Protein AF-0000000084503028 (afdb_homodimer)

InterPro domains:
  IPR003154 S1/P1 nuclease [PF02265] (21-337)
  IPR003154 S1/P1 nuclease [PTHR33146] (11-342)
  IPR003154 S1/P1 nuclease [cd11010] (21-337)
  IPR008947 Phospholipase C/P1 nuclease domain superfamily [G3DSA:1.10.575.10] (21-339)
  IPR008947 Phospholipase C/P1 nuclease domain superfamily [SSF48537] (21-180)
  IPR008947 Phospholipase C/P1 nuclease domain superfamily [SSF48537] (217-335)

Structure (mmCIF, N/CA/C/O backbone):
data_AF-0000000084503028-model_v1
#
loop_
_entity.id
_entity.type
_entity.pdbx_description
1 polymer 'Endonuclease 3'
#
loop_
_atom_site.group_PDB
_atom_site.id
_atom_site.type_symbol
_atom_site.label_atom_id
_atom_site.label_alt_id
_atom_site.label_comp_id
_atom_site.label_asym_id
_atom_site.label_entity_id
_atom_site.label_seq_id
_atom_site.pdbx_PDB_ins_code
_atom_site.Cartn_x
_atom_site.Cartn_y
_atom_site.Cartn_z
_atom_site.occupancy
_atom_site.B_iso_or_equiv
_atom_site.auth_seq_id
_atom_site.auth_comp_id
_atom_site.auth_asym_id
_atom_site.auth_atom_id
_atom_site.pdbx_PDB_model_num
ATOM 1 N N . MET A 1 1 ? -48.469 -12.586 36.719 1 30.02 1 MET A N 1
ATOM 2 C CA . MET A 1 1 ? -47.594 -11.43 36.531 1 30.02 1 MET A CA 1
ATOM 3 C C . MET A 1 1 ? -46.312 -11.828 35.781 1 30.02 1 MET A C 1
ATOM 5 O O . MET A 1 1 ? -45.406 -12.391 36.375 1 30.02 1 MET A O 1
ATOM 9 N N . ARG A 1 2 ? -46.438 -12.266 34.5 1 31.38 2 ARG A N 1
ATOM 10 C CA . ARG A 1 2 ? -45.469 -12.812 33.594 1 31.38 2 ARG A CA 1
ATOM 11 C C . ARG A 1 2 ? -44.438 -11.766 33.219 1 31.38 2 ARG A C 1
ATOM 13 O O . ARG A 1 2 ? -44.781 -10.703 32.688 1 31.38 2 ARG A O 1
ATOM 20 N N . LEU A 1 3 ? -43.312 -11.672 33.906 1 34.44 3 LEU A N 1
ATOM 21 C CA . LEU A 1 3 ? -42.188 -10.781 33.656 1 34.44 3 LEU A CA 1
ATOM 22 C C . LEU A 1 3 ? -41.688 -10.953 32.219 1 34.44 3 LEU A C 1
ATOM 24 O O . LEU A 1 3 ? -41.375 -12.062 31.797 1 34.44 3 LEU A O 1
ATOM 28 N N . SER A 1 4 ? -42.062 -10.102 31.266 1 36.19 4 SER A N 1
ATOM 29 C CA . SER A 1 4 ? -41.594 -9.969 29.891 1 36.19 4 SER A CA 1
ATOM 30 C C . SER A 1 4 ? -40.094 -9.742 29.844 1 36.19 4 SER A C 1
ATOM 32 O O . SER A 1 4 ? -39.594 -8.773 30.406 1 36.19 4 SER A O 1
ATOM 34 N N . ARG A 1 5 ? -39.281 -10.812 29.734 1 37.06 5 ARG A N 1
ATOM 35 C CA . ARG A 1 5 ? -37.844 -10.75 29.469 1 37.06 5 ARG A CA 1
ATOM 36 C C . ARG A 1 5 ? -37.562 -9.914 28.219 1 37.06 5 ARG A C 1
ATOM 38 O O . ARG A 1 5 ? -37.969 -10.266 27.125 1 37.06 5 ARG A O 1
ATOM 45 N N . ALA A 1 6 ? -37.5 -8.586 28.344 1 35.19 6 ALA A N 1
ATOM 46 C CA . ALA A 1 6 ? -37 -7.703 27.281 1 35.19 6 ALA A CA 1
ATOM 47 C C . ALA A 1 6 ? -35.594 -8.148 26.812 1 35.19 6 ALA A C 1
ATOM 49 O O . ALA A 1 6 ? -34.656 -8.195 27.609 1 35.19 6 ALA A O 1
ATOM 50 N N . PHE A 1 7 ? -35.5 -8.938 25.766 1 34.12 7 PHE A N 1
ATOM 51 C CA . PHE A 1 7 ? -34.281 -9.266 25.062 1 34.12 7 PHE A CA 1
ATOM 52 C C . PHE A 1 7 ? -33.594 -8 24.547 1 34.12 7 PHE A C 1
ATOM 54 O O . PHE A 1 7 ? -34.125 -7.301 23.688 1 34.12 7 PHE A O 1
ATOM 61 N N . ALA A 1 8 ? -32.75 -7.301 25.297 1 31.94 8 ALA A N 1
ATOM 62 C CA . ALA A 1 8 ? -31.828 -6.258 24.844 1 31.94 8 ALA A CA 1
ATOM 63 C C . ALA A 1 8 ? -30.984 -6.742 23.656 1 31.94 8 ALA A C 1
ATOM 65 O O . ALA A 1 8 ? -30.172 -7.656 23.797 1 31.94 8 ALA A O 1
ATOM 66 N N . VAL A 1 9 ? -31.469 -6.617 22.469 1 33.03 9 VAL A N 1
ATOM 67 C CA . VAL A 1 9 ? -30.672 -6.801 21.266 1 33.03 9 VAL A CA 1
ATOM 68 C C . VAL A 1 9 ? -29.469 -5.859 21.297 1 33.03 9 VAL A C 1
ATOM 70 O O . VAL A 1 9 ? -29.625 -4.637 21.266 1 33.03 9 VAL A O 1
ATOM 73 N N . GLU A 1 10 ? -28.391 -6.191 22.016 1 30.67 10 GLU A N 1
ATOM 74 C CA . GLU A 1 10 ? -27.141 -5.484 21.797 1 30.67 10 GLU A CA 1
ATOM 75 C C . GLU A 1 10 ? -26.797 -5.367 20.312 1 30.67 10 GLU A C 1
ATOM 77 O O . GLU A 1 10 ? -26.562 -6.375 19.656 1 30.67 10 GLU A O 1
ATOM 82 N N . LEU A 1 11 ? -27.344 -4.402 19.672 1 31.77 11 LEU A N 1
ATOM 83 C CA . LEU A 1 11 ? -26.891 -4.043 18.328 1 31.77 11 LEU A CA 1
ATOM 84 C C . LEU A 1 11 ? -25.375 -3.902 18.281 1 31.77 11 LEU A C 1
ATOM 86 O O . LEU A 1 11 ? -24.812 -2.971 18.875 1 31.77 11 LEU A O 1
ATOM 90 N N . ALA A 1 12 ? -24.625 -4.992 18.188 1 33.53 12 ALA A N 1
ATOM 91 C CA . ALA A 1 12 ? -23.219 -4.914 17.812 1 33.53 12 ALA A CA 1
ATOM 92 C C . ALA A 1 12 ? -23.031 -4 16.609 1 33.53 12 ALA A C 1
ATOM 94 O O . ALA A 1 12 ? -23.438 -4.336 15.492 1 33.53 12 ALA A O 1
ATOM 95 N N . VAL A 1 13 ? -22.969 -2.744 16.859 1 33.41 13 VAL A N 1
ATOM 96 C CA . VAL A 1 13 ? -22.531 -1.802 15.844 1 33.41 13 VAL A CA 1
ATOM 97 C C . VAL A 1 13 ? -21.219 -2.295 15.219 1 33.41 13 VAL A C 1
ATOM 99 O O . VAL A 1 13 ? -20.188 -2.326 15.883 1 33.41 13 VAL A O 1
ATOM 102 N N . PHE A 1 14 ? -21.25 -3.184 14.266 1 34.38 14 PHE A N 1
ATOM 103 C CA . PHE A 1 14 ? -20.125 -3.555 13.406 1 34.38 14 PHE A CA 1
ATOM 104 C C . PHE A 1 14 ? -19.438 -2.314 12.844 1 34.38 14 PHE A C 1
ATOM 106 O O . PHE A 1 14 ? -20.016 -1.59 12.031 1 34.38 14 PHE A O 1
ATOM 113 N N . ALA A 1 15 ? -18.594 -1.741 13.602 1 34.84 15 ALA A N 1
ATOM 114 C CA . ALA A 1 15 ? -17.719 -0.684 13.109 1 34.84 15 ALA A CA 1
ATOM 115 C C . ALA A 1 15 ? -17.016 -1.105 11.82 1 34.84 15 ALA A C 1
ATOM 117 O O . ALA A 1 15 ? -16.281 -2.092 11.797 1 34.84 15 ALA A O 1
ATOM 118 N N . THR A 1 16 ? -17.625 -0.749 10.773 1 38.94 16 THR A N 1
ATOM 119 C CA . THR A 1 16 ? -16.906 -0.898 9.516 1 38.94 16 THR A CA 1
ATOM 120 C C . THR A 1 16 ? -15.562 -0.184 9.578 1 38.94 16 THR A C 1
ATOM 122 O O . THR A 1 16 ? -15.484 0.983 9.961 1 38.94 16 THR A O 1
ATOM 125 N N . PRO A 1 17 ? -14.57 -0.913 9.648 1 40.34 17 PRO A N 1
ATOM 126 C CA . PRO A 1 17 ? -13.273 -0.23 9.695 1 40.34 17 PRO A CA 1
ATOM 127 C C . PRO A 1 17 ? -13.148 0.869 8.641 1 40.34 17 PRO A C 1
ATOM 129 O O . PRO A 1 17 ? -13.5 0.659 7.48 1 40.34 17 PRO A O 1
ATOM 132 N N . VAL A 1 18 ? -13.312 2.068 9.148 1 39.84 18 VAL A N 1
ATOM 133 C CA . VAL A 1 18 ? -13.031 3.25 8.344 1 39.84 18 VAL A CA 1
ATOM 134 C C . VAL A 1 18 ? -11.578 3.219 7.867 1 39.84 18 VAL A C 1
ATOM 136 O O . VAL A 1 18 ? -10.656 3.201 8.68 1 39.84 18 VAL A O 1
ATOM 139 N N . PHE A 1 19 ? -11.375 2.822 6.742 1 41.34 19 PHE A N 1
ATOM 140 C CA . PHE A 1 19 ? -10.055 3.004 6.164 1 41.34 19 PHE A CA 1
ATOM 141 C C . PHE A 1 19 ? -9.742 4.484 5.969 1 41.34 19 PHE A C 1
ATOM 143 O O . PHE A 1 19 ? -10.586 5.242 5.48 1 41.34 19 PHE A O 1
ATOM 150 N N . CYS A 1 20 ? -9.039 5.242 6.863 1 44.06 20 CYS A N 1
ATOM 151 C CA . CYS A 1 20 ? -8.438 6.562 6.73 1 44.06 20 CYS A CA 1
ATOM 152 C C . CYS A 1 20 ? -7.879 6.766 5.324 1 44.06 20 CYS A C 1
ATOM 154 O O . CYS A 1 20 ? -8.156 5.977 4.422 1 44.06 20 CYS A O 1
ATOM 156 N N . TRP A 1 21 ? -7.023 7.859 5.266 1 49.47 21 TRP A N 1
ATOM 157 C CA . TRP A 1 21 ? -6.324 7.879 3.982 1 49.47 21 TRP A CA 1
ATOM 158 C C . TRP A 1 21 ? -5.984 6.465 3.523 1 49.47 21 TRP A C 1
ATOM 160 O O . TRP A 1 21 ? -5.586 5.625 4.328 1 49.47 21 TRP A O 1
ATOM 170 N N . GLY A 1 22 ? -6.453 6.312 2.361 1 76.44 22 GLY A N 1
ATOM 171 C CA . GLY A 1 22 ? -5.84 5.09 1.87 1 76.44 22 GLY A CA 1
ATOM 172 C C . GLY A 1 22 ? -4.34 5.039 2.102 1 76.44 22 GLY A C 1
ATOM 173 O O . GLY A 1 22 ? -3.746 6.012 2.574 1 76.44 22 GLY A O 1
ATOM 174 N N . GLN A 1 23 ? -3.73 4.137 2.021 1 86.5 23 GLN A N 1
ATOM 175 C CA . GLN A 1 23 ? -2.311 3.893 2.252 1 86.5 23 GLN A CA 1
ATOM 176 C C . GLN A 1 23 ? -1.456 5.008 1.655 1 86.5 23 GLN A C 1
ATOM 178 O O . GLN A 1 23 ? -0.584 5.559 2.33 1 86.5 23 GLN A O 1
ATOM 183 N N . TYR A 1 24 ? -1.782 5.562 0.514 1 94 24 TYR A N 1
ATOM 184 C CA . TYR A 1 24 ? -0.924 6.512 -0.185 1 94 24 TYR A CA 1
ATOM 185 C C . TYR A 1 24 ? -1.042 7.902 0.425 1 94 24 TYR A C 1
ATOM 187 O O . TYR A 1 24 ? -0.054 8.641 0.506 1 94 24 TYR A O 1
ATOM 195 N N . GLY A 1 25 ? -2.25 8.227 0.815 1 96.56 25 GLY A N 1
ATOM 196 C CA . GLY A 1 25 ? -2.375 9.5 1.5 1 96.56 25 GLY A CA 1
ATOM 197 C C . GLY A 1 25 ? -1.494 9.609 2.73 1 96.56 25 GLY A C 1
ATOM 198 O O . GLY A 1 25 ? -0.837 10.633 2.943 1 96.56 25 GLY A O 1
ATOM 199 N N . HIS A 1 26 ? -1.471 8.539 3.48 1 97.5 26 HIS A N 1
ATOM 200 C CA . HIS A 1 26 ? -0.635 8.508 4.676 1 97.5 26 HIS A CA 1
ATOM 201 C C . HIS A 1 26 ? 0.845 8.57 4.316 1 97.5 26 HIS A C 1
ATOM 203 O O . HIS A 1 26 ? 1.608 9.32 4.93 1 97.5 26 HIS A O 1
ATOM 209 N N . GLU A 1 27 ? 1.238 7.871 3.344 1 96.81 27 GLU A N 1
ATOM 210 C CA . GLU A 1 27 ? 2.646 7.809 2.963 1 96.81 27 GLU A CA 1
ATOM 211 C C . GLU A 1 27 ? 3.113 9.133 2.365 1 96.81 27 GLU A C 1
ATOM 213 O O . GLU A 1 27 ? 4.238 9.578 2.619 1 96.81 27 GLU A O 1
ATOM 218 N N . ILE A 1 28 ? 2.26 9.734 1.583 1 98.44 28 ILE A N 1
ATOM 219 C CA . ILE A 1 28 ? 2.58 11.031 0.992 1 98.44 28 ILE A CA 1
ATOM 220 C C . ILE A 1 28 ? 2.744 12.078 2.094 1 98.44 28 ILE A C 1
ATOM 222 O O . ILE A 1 28 ? 3.719 12.828 2.102 1 98.44 28 ILE A O 1
ATOM 226 N N . THR A 1 29 ? 1.819 12.094 3.025 1 98.69 29 THR A N 1
ATOM 227 C CA . THR A 1 29 ? 1.892 13.023 4.148 1 98.69 29 THR A CA 1
ATOM 228 C C . THR A 1 29 ? 3.188 12.82 4.93 1 98.69 29 THR A C 1
ATOM 230 O O . THR A 1 29 ? 3.875 13.789 5.262 1 98.69 29 THR A O 1
ATOM 233 N N . ALA A 1 30 ? 3.539 11.602 5.16 1 98.75 30 ALA A N 1
ATOM 234 C CA . ALA A 1 30 ? 4.766 11.281 5.887 1 98.75 30 ALA A CA 1
ATOM 235 C C . ALA A 1 30 ? 5.996 11.719 5.094 1 98.75 30 ALA A C 1
ATOM 237 O O . ALA A 1 30 ? 6.969 12.211 5.672 1 98.75 30 ALA A O 1
ATOM 238 N N . THR A 1 31 ? 5.98 11.531 3.803 1 98.62 31 THR A N 1
ATOM 239 C CA . THR A 1 31 ? 7.086 11.914 2.932 1 98.62 31 THR A CA 1
ATOM 240 C C . THR A 1 31 ? 7.277 13.43 2.932 1 98.62 31 THR A C 1
ATOM 242 O O . THR A 1 31 ? 8.406 13.914 2.994 1 98.62 31 THR A O 1
ATOM 245 N N . ILE A 1 32 ? 6.188 14.125 2.855 1 98.88 32 ILE A N 1
ATOM 246 C CA . ILE A 1 32 ? 6.242 15.578 2.912 1 98.88 32 ILE A CA 1
ATOM 247 C C . ILE A 1 32 ? 6.867 16.016 4.234 1 98.88 32 ILE A C 1
ATOM 249 O O . ILE A 1 32 ? 7.723 16.906 4.258 1 98.88 32 ILE A O 1
ATOM 253 N N . ALA A 1 33 ? 6.465 15.398 5.289 1 98.88 33 ALA A N 1
ATOM 254 C CA . ALA A 1 33 ? 7.051 15.711 6.586 1 98.88 33 ALA A CA 1
ATOM 255 C C . ALA A 1 33 ? 8.555 15.453 6.59 1 98.88 33 ALA A C 1
ATOM 257 O O . ALA A 1 33 ? 9.336 16.297 7.039 1 98.88 33 ALA A O 1
ATOM 258 N N . GLU A 1 34 ? 8.914 14.312 6.102 1 98.56 34 GLU A N 1
ATOM 259 C CA . GLU A 1 34 ? 10.32 13.906 6.113 1 98.56 34 GLU A CA 1
ATOM 260 C C . GLU A 1 34 ? 11.195 14.906 5.367 1 98.56 34 GLU A C 1
ATOM 262 O O . GLU A 1 34 ? 12.312 15.195 5.793 1 98.56 34 GLU A O 1
ATOM 267 N N . ALA A 1 35 ? 10.703 15.438 4.309 1 98.44 35 ALA A N 1
ATOM 268 C CA . ALA A 1 35 ? 11.445 16.406 3.494 1 98.44 35 ALA A CA 1
ATOM 269 C C . ALA A 1 35 ? 11.648 17.719 4.25 1 98.44 35 ALA A C 1
ATOM 271 O O . ALA A 1 35 ? 12.422 18.578 3.818 1 98.44 35 ALA A O 1
ATOM 272 N N . HIS A 1 36 ? 11 17.891 5.367 1 98.62 36 HIS A N 1
ATOM 273 C CA . HIS A 1 36 ? 11.031 19.172 6.062 1 98.62 36 HIS A CA 1
ATOM 274 C C . HIS A 1 36 ? 11.5 19 7.504 1 98.62 36 HIS A C 1
ATOM 276 O O . HIS A 1 36 ? 11.258 19.875 8.352 1 98.62 36 HIS A O 1
ATOM 282 N N . LEU A 1 37 ? 12.109 17.906 7.789 1 98.5 37 LEU A N 1
ATOM 283 C CA . LEU A 1 37 ? 12.656 17.641 9.117 1 98.5 37 LEU A CA 1
ATOM 284 C C . LEU A 1 37 ? 14.023 18.312 9.281 1 98.5 37 LEU A C 1
ATOM 286 O O . LEU A 1 37 ? 14.781 18.422 8.32 1 98.5 37 LEU A O 1
ATOM 290 N N . LEU A 1 38 ? 14.32 18.688 10.469 1 97.81 38 LEU A N 1
ATOM 291 C CA . LEU A 1 38 ? 15.68 19.078 10.844 1 97.81 38 LEU A CA 1
ATOM 292 C C . LEU A 1 38 ? 16.625 17.891 10.812 1 97.81 38 LEU A C 1
ATOM 294 O O . LEU A 1 38 ? 16.203 16.75 11.031 1 97.81 38 LEU A O 1
ATOM 298 N N . PRO A 1 39 ? 17.906 18.141 10.547 1 96.69 39 PRO A N 1
ATOM 299 C CA . PRO A 1 39 ? 18.875 17.047 10.5 1 96.69 39 PRO A CA 1
ATOM 300 C C . PRO A 1 39 ? 18.875 16.219 11.781 1 96.69 39 PRO A C 1
ATOM 302 O O . PRO A 1 39 ? 18.906 14.977 11.719 1 96.69 39 PRO A O 1
ATOM 305 N N . SER A 1 40 ? 18.797 16.844 12.922 1 97.94 40 SER A N 1
ATOM 306 C CA . SER A 1 40 ? 18.797 16.125 14.188 1 97.94 40 SER A CA 1
ATOM 307 C C . SER A 1 40 ? 17.547 15.273 14.344 1 97.94 40 SER A C 1
ATOM 309 O O . SER A 1 40 ? 17.594 14.18 14.906 1 97.94 40 SER A O 1
ATOM 311 N N . THR A 1 41 ? 16.391 15.812 13.922 1 98.38 41 THR A N 1
ATOM 312 C CA . THR A 1 41 ? 15.148 15.062 13.961 1 98.38 41 THR A CA 1
ATOM 313 C C . THR A 1 41 ? 15.227 13.828 13.07 1 98.38 41 THR A C 1
ATOM 315 O O . THR A 1 41 ? 14.797 12.742 13.469 1 98.38 41 THR A O 1
ATOM 318 N N . ARG A 1 42 ? 15.789 13.984 11.883 1 97.5 42 ARG A N 1
ATOM 319 C CA . ARG A 1 42 ? 15.969 12.852 10.977 1 97.5 42 ARG A CA 1
ATOM 320 C C . ARG A 1 42 ? 16.812 11.766 11.625 1 97.5 42 ARG A C 1
ATOM 322 O O . ARG A 1 42 ? 16.5 10.578 11.516 1 97.5 42 ARG A O 1
ATOM 329 N N . GLN A 1 43 ? 17.859 12.172 12.266 1 97 43 GLN A N 1
ATOM 330 C CA . GLN A 1 43 ? 18.734 11.219 12.945 1 97 43 GLN A CA 1
ATOM 331 C C . GLN A 1 43 ? 17.984 10.492 14.062 1 97 43 GLN A C 1
ATOM 333 O O . GLN A 1 43 ? 18.125 9.273 14.211 1 97 43 GLN A O 1
ATOM 338 N N . ALA A 1 44 ? 17.234 11.266 14.82 1 97 44 ALA A N 1
ATOM 339 C CA . ALA A 1 44 ? 16.453 10.664 15.898 1 97 44 ALA A CA 1
ATOM 340 C C . ALA A 1 44 ? 15.469 9.633 15.359 1 97 44 ALA A C 1
ATOM 342 O O . ALA A 1 44 ? 15.328 8.547 15.93 1 97 44 ALA A O 1
ATOM 343 N N . ILE A 1 45 ? 14.805 9.961 14.25 1 97.25 45 ILE A N 1
ATOM 344 C CA . ILE A 1 45 ? 13.836 9.062 13.625 1 97.25 45 ILE A CA 1
ATOM 345 C C . ILE A 1 45 ? 14.547 7.801 13.141 1 97.25 45 ILE A C 1
ATOM 347 O O . ILE A 1 45 ? 14.031 6.691 13.305 1 97.25 45 ILE A O 1
ATOM 351 N N . CYS A 1 46 ? 15.672 8 12.594 1 95.38 46 CYS A N 1
ATOM 352 C CA . CYS A 1 46 ? 16.453 6.871 12.102 1 95.38 46 CYS A CA 1
ATOM 353 C C . CYS A 1 46 ? 16.797 5.918 13.234 1 95.38 46 CYS A C 1
ATOM 355 O O . CYS A 1 46 ? 16.844 4.703 13.039 1 95.38 46 CYS A O 1
ATOM 357 N N . GLN A 1 47 ? 17 6.418 14.375 1 94 47 GLN A N 1
ATOM 358 C CA . GLN A 1 47 ? 17.344 5.605 15.531 1 94 47 GLN A CA 1
ATOM 359 C C . GLN A 1 47 ? 16.109 4.926 16.125 1 94 47 GLN A C 1
ATOM 361 O O . GLN A 1 47 ? 16.203 3.824 16.672 1 94 47 GLN A O 1
ATOM 366 N N . LEU A 1 48 ? 15.008 5.566 15.977 1 93.88 48 LEU A N 1
ATOM 367 C CA . LEU A 1 48 ? 13.773 5.074 16.594 1 93.88 48 LEU A CA 1
ATOM 368 C C . LEU A 1 48 ? 13.156 3.963 15.742 1 93.88 48 LEU A C 1
ATOM 370 O O . LEU A 1 48 ? 12.633 2.988 16.281 1 93.88 48 LEU A O 1
ATOM 374 N N . LEU A 1 49 ? 13.219 4.074 14.445 1 91.06 49 LEU A N 1
ATOM 375 C CA . LEU A 1 49 ? 12.57 3.121 13.555 1 91.06 49 LEU A CA 1
ATOM 376 C C . LEU A 1 49 ? 13.453 1.897 13.328 1 91.06 49 LEU A C 1
ATOM 378 O O . LEU A 1 49 ? 14.672 2.016 13.242 1 91.06 49 LEU A O 1
ATOM 382 N N . PRO A 1 50 ? 12.82 0.789 13.234 1 85.56 50 PRO A N 1
ATOM 383 C CA . PRO A 1 50 ? 13.602 -0.376 12.82 1 85.56 50 PRO A CA 1
ATOM 384 C C . PRO A 1 50 ? 14.367 -0.138 11.516 1 85.56 50 PRO A C 1
ATOM 386 O O . PRO A 1 50 ? 13.883 0.578 10.641 1 85.56 50 PRO A O 1
ATOM 389 N N . GLY A 1 51 ? 15.539 -0.724 11.422 1 82.75 51 GLY A N 1
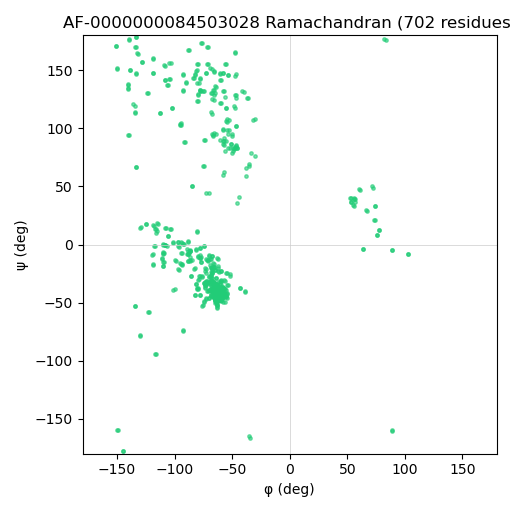ATOM 390 C CA . GLY A 1 51 ? 16.422 -0.531 10.289 1 82.75 51 GLY A CA 1
ATOM 391 C C . GLY A 1 51 ? 15.773 -0.844 8.953 1 82.75 51 GLY A C 1
ATOM 392 O O . GLY A 1 51 ? 16.156 -0.278 7.926 1 82.75 51 GLY A O 1
ATOM 393 N N . THR A 1 52 ? 14.789 -1.651 8.969 1 77.88 52 THR A N 1
ATOM 394 C CA . THR A 1 52 ? 14.117 -2.088 7.75 1 77.88 52 THR A CA 1
ATOM 395 C C . THR A 1 52 ? 13.43 -0.913 7.059 1 77.88 52 THR A C 1
ATOM 397 O O . THR A 1 52 ? 13.211 -0.942 5.848 1 77.88 52 THR A O 1
ATOM 400 N N . PHE A 1 53 ? 13.148 0.128 7.77 1 85.5 53 PHE A N 1
ATOM 401 C CA . PHE A 1 53 ? 12.445 1.271 7.199 1 85.5 53 PHE A CA 1
ATOM 402 C C . PHE A 1 53 ? 13.43 2.275 6.613 1 85.5 53 PHE A C 1
ATOM 404 O O . PHE A 1 53 ? 13.031 3.221 5.934 1 85.5 53 PHE A O 1
ATOM 411 N N . LYS A 1 54 ? 14.734 2.109 6.809 1 87.44 54 LYS A N 1
ATOM 412 C CA . LYS A 1 54 ? 15.789 2.951 6.246 1 87.44 54 LYS A CA 1
ATOM 413 C C . LYS A 1 54 ? 15.539 4.426 6.555 1 87.44 54 LYS A C 1
ATOM 415 O O . LYS A 1 54 ? 15.609 5.273 5.664 1 87.44 54 LYS A O 1
ATOM 420 N N . CYS A 1 55 ? 15.031 4.641 7.711 1 92.56 55 CYS A N 1
ATOM 421 C CA . CYS A 1 55 ? 14.859 5.973 8.281 1 92.56 55 CYS A CA 1
ATOM 422 C C . CYS A 1 55 ? 13.688 6.695 7.645 1 92.56 55 CYS A C 1
ATOM 424 O O . CYS A 1 55 ? 13.523 7.902 7.82 1 92.56 55 CYS A O 1
ATOM 426 N N . HIS A 1 56 ? 12.883 6.02 6.809 1 95.12 56 HIS A N 1
ATOM 427 C CA . HIS A 1 56 ? 11.781 6.672 6.117 1 95.12 56 HIS A CA 1
ATOM 428 C C . HIS A 1 56 ? 10.484 6.543 6.91 1 95.12 56 HIS A C 1
ATOM 430 O O . HIS A 1 56 ? 10.094 5.438 7.293 1 95.12 56 HIS A O 1
ATOM 436 N N . LEU A 1 57 ? 9.812 7.629 7.051 1 97.38 57 LEU A N 1
ATOM 437 C CA . LEU A 1 57 ? 8.547 7.664 7.777 1 97.38 57 LEU A CA 1
ATOM 438 C C . LEU A 1 57 ? 7.438 7.008 6.973 1 97.38 57 LEU A C 1
ATOM 440 O O . LEU A 1 57 ? 6.492 6.453 7.543 1 97.38 57 LEU A O 1
ATOM 444 N N . ALA A 1 58 ? 7.516 7.117 5.656 1 95.81 58 ALA A N 1
ATOM 445 C CA . ALA A 1 58 ? 6.445 6.617 4.793 1 95.81 58 ALA A CA 1
ATOM 446 C C . ALA A 1 58 ? 6.184 5.137 5.047 1 95.81 58 ALA A C 1
ATOM 448 O O . ALA A 1 58 ? 5.039 4.68 4.984 1 95.81 58 ALA A O 1
ATOM 449 N N . GLY A 1 59 ? 7.176 4.414 5.41 1 89.56 59 GLY A N 1
ATOM 450 C CA . GLY A 1 59 ? 7.062 2.977 5.598 1 89.56 59 GLY A CA 1
ATOM 451 C C . GLY A 1 59 ? 6.191 2.596 6.781 1 89.56 59 GLY A C 1
ATOM 452 O O . GLY A 1 59 ? 5.633 1.498 6.82 1 89.56 59 GLY A O 1
ATOM 453 N N . VAL A 1 60 ? 6.043 3.467 7.719 1 92.62 60 VAL A N 1
ATOM 454 C CA . VAL A 1 60 ? 5.301 3.125 8.93 1 92.62 60 VAL A CA 1
ATOM 455 C C . VAL A 1 60 ? 3.963 3.861 8.938 1 92.62 60 VAL A C 1
ATOM 457 O O . VAL A 1 60 ? 3.148 3.668 9.844 1 92.62 60 VAL A O 1
ATOM 460 N N . ALA A 1 61 ? 3.717 4.637 7.93 1 95.06 61 ALA A N 1
ATOM 461 C CA . ALA A 1 61 ? 2.596 5.574 7.945 1 95.06 61 ALA A CA 1
ATOM 462 C C . ALA A 1 61 ? 1.262 4.836 7.938 1 95.06 61 ALA A C 1
ATOM 464 O O . ALA A 1 61 ? 0.276 5.312 8.508 1 95.06 61 ALA A O 1
ATOM 465 N N . ALA A 1 62 ? 1.225 3.682 7.305 1 89.94 62 ALA A N 1
ATOM 466 C CA . ALA A 1 62 ? -0.039 2.959 7.188 1 89.94 62 ALA A CA 1
ATOM 467 C C . ALA A 1 62 ? -0.109 1.812 8.195 1 89.94 62 ALA A C 1
ATOM 469 O O . ALA A 1 62 ? -1.104 1.085 8.242 1 89.94 62 ALA A O 1
ATOM 470 N N . TRP A 1 63 ? 0.917 1.608 9.055 1 89.69 63 TRP A N 1
ATOM 471 C CA . TRP A 1 63 ? 1.038 0.492 9.984 1 89.69 63 TRP A CA 1
ATOM 472 C C . TRP A 1 63 ? -0.158 0.44 10.93 1 89.69 63 TRP A C 1
ATOM 474 O O . TRP A 1 63 ? -0.745 -0.625 11.141 1 89.69 63 TRP A O 1
ATOM 484 N N . PRO A 1 64 ? -0.665 1.587 11.469 1 93.44 64 PRO A N 1
ATOM 485 C CA . PRO A 1 64 ? -1.814 1.529 12.375 1 93.44 64 PRO A CA 1
ATOM 486 C C . PRO A 1 64 ? -3.072 0.992 11.703 1 93.44 64 PRO A C 1
ATOM 488 O O . PRO A 1 64 ? -3.867 0.293 12.336 1 93.44 64 PRO A O 1
ATOM 491 N N . ASP A 1 65 ? -3.281 1.3 10.445 1 90.62 65 ASP A N 1
ATOM 492 C CA . ASP A 1 65 ? -4.445 0.813 9.711 1 90.62 65 ASP A CA 1
ATOM 493 C C . ASP A 1 65 ? -4.379 -0.701 9.523 1 90.62 65 ASP A C 1
ATOM 495 O O . ASP A 1 65 ? -5.414 -1.372 9.484 1 90.62 65 ASP A O 1
ATOM 499 N N . VAL A 1 66 ? -3.193 -1.233 9.391 1 85.31 66 VAL A N 1
ATOM 500 C CA . VAL A 1 66 ? -3.016 -2.658 9.133 1 85.31 66 VAL A CA 1
ATOM 501 C C . VAL A 1 66 ? -3.209 -3.443 10.43 1 85.31 66 VAL A C 1
ATOM 503 O O . VAL A 1 66 ? -3.932 -4.441 10.453 1 85.31 66 VAL A O 1
ATOM 506 N N . ILE A 1 67 ? -2.654 -2.971 11.547 1 86.19 67 ILE A N 1
ATOM 507 C CA . ILE A 1 67 ? -2.662 -3.754 12.781 1 86.19 67 ILE A CA 1
ATOM 508 C C . ILE A 1 67 ? -4.051 -3.703 13.414 1 86.19 67 ILE A C 1
ATOM 510 O O . ILE A 1 67 ? -4.445 -4.629 14.125 1 86.19 67 ILE A O 1
ATOM 514 N N . LYS A 1 68 ? -4.758 -2.639 13.156 1 88.06 68 LYS A N 1
ATOM 515 C CA . LYS A 1 68 ? -6.059 -2.529 13.812 1 88.06 68 LYS A CA 1
ATOM 516 C C . LYS A 1 68 ? -7.047 -3.543 13.242 1 88.06 68 LYS A C 1
ATOM 518 O O . LYS A 1 68 ? -8.141 -3.723 13.781 1 88.06 68 LYS A O 1
ATOM 523 N N . GLN A 1 69 ? -6.645 -4.195 12.148 1 82.06 69 GLN A N 1
ATOM 524 C CA . GLN A 1 69 ? -7.484 -5.246 11.578 1 82.06 69 GLN A CA 1
ATOM 525 C C . GLN A 1 69 ? -7.465 -6.5 12.453 1 82.06 69 GLN A C 1
ATOM 527 O O . GLN A 1 69 ? -8.336 -7.363 12.32 1 82.06 69 GLN A O 1
ATOM 532 N N . ASP A 1 70 ? -6.496 -6.645 13.258 1 82.69 70 ASP A N 1
ATOM 533 C CA . ASP A 1 70 ? -6.414 -7.754 14.203 1 82.69 70 ASP A CA 1
ATOM 534 C C . ASP A 1 70 ? -7.32 -7.512 15.406 1 82.69 70 ASP A C 1
ATOM 536 O O . ASP A 1 70 ? -7.301 -6.434 16 1 82.69 70 ASP A O 1
ATOM 540 N N . PRO A 1 71 ? -8.07 -8.5 15.758 1 83.62 71 PRO A N 1
ATOM 541 C CA . PRO A 1 71 ? -9.031 -8.344 16.844 1 83.62 71 PRO A CA 1
ATOM 542 C C . PRO A 1 71 ? -8.383 -7.824 18.141 1 83.62 71 PRO A C 1
ATOM 544 O O . PRO A 1 71 ? -8.984 -7.016 18.844 1 83.62 71 PRO A O 1
ATOM 547 N N . GLU A 1 72 ? -7.215 -8.211 18.391 1 86.88 72 GLU A N 1
ATOM 548 C CA . GLU A 1 72 ? -6.539 -7.781 19.625 1 86.88 72 GLU A CA 1
ATOM 549 C C . GLU A 1 72 ? -6.211 -6.293 19.578 1 86.88 72 GLU A C 1
ATOM 551 O O . GLU A 1 72 ? -5.93 -5.684 20.609 1 86.88 72 GLU A O 1
ATOM 556 N N . ASN A 1 73 ? -6.312 -5.617 18.422 1 90.38 73 ASN A N 1
ATOM 557 C CA . ASN A 1 73 ? -5.934 -4.219 18.25 1 90.38 73 ASN A CA 1
ATOM 558 C C . ASN A 1 73 ? -7.141 -3.346 17.922 1 90.38 73 ASN A C 1
ATOM 560 O O . ASN A 1 73 ? -6.988 -2.191 17.516 1 90.38 73 ASN A O 1
ATOM 564 N N . HIS A 1 74 ? -8.344 -3.838 18.203 1 89.5 74 HIS A N 1
ATOM 565 C CA . HIS A 1 74 ? -9.562 -3.094 17.906 1 89.5 74 HIS A CA 1
ATOM 566 C C . HIS A 1 74 ? -9.672 -1.853 18.797 1 89.5 74 HIS A C 1
ATOM 568 O O . HIS A 1 74 ? -10.391 -0.909 18.453 1 89.5 74 HIS A O 1
ATOM 574 N N . LYS A 1 75 ? -8.953 -1.878 19.844 1 91.62 75 LYS A N 1
ATOM 575 C CA . LYS A 1 75 ? -8.945 -0.735 20.75 1 91.62 75 LYS A CA 1
ATOM 576 C C . LYS A 1 75 ? -8.422 0.519 20.047 1 91.62 75 LYS A C 1
ATOM 578 O O . LYS A 1 75 ? -8.664 1.637 20.516 1 91.62 75 LYS A O 1
ATOM 583 N N . TYR A 1 76 ? -7.723 0.395 18.984 1 93.88 76 TYR A N 1
ATOM 584 C CA . TYR A 1 76 ? -7.129 1.534 18.297 1 93.88 76 TYR A CA 1
ATOM 585 C C . TYR A 1 76 ? -8.109 2.135 17.281 1 93.88 76 TYR A C 1
ATOM 587 O O . TYR A 1 76 ? -7.855 3.207 16.734 1 93.88 76 TYR A O 1
ATOM 595 N N . ASN A 1 77 ? -9.234 1.515 17.047 1 92.31 77 ASN A N 1
ATOM 596 C CA . ASN A 1 77 ? -10.156 1.949 16 1 92.31 77 ASN A CA 1
ATOM 597 C C . ASN A 1 77 ? -10.672 3.361 16.266 1 92.31 77 ASN A C 1
ATOM 599 O O . ASN A 1 77 ? -10.617 4.219 15.375 1 92.31 77 ASN A O 1
ATOM 603 N N . ASN A 1 78 ? -11.023 3.625 17.484 1 93.62 78 ASN A N 1
ATOM 604 C CA . ASN A 1 78 ? -11.633 4.906 17.828 1 93.62 78 ASN A CA 1
ATOM 605 C C . ASN A 1 78 ? -10.617 6.043 17.781 1 93.62 78 ASN A C 1
ATOM 607 O O . ASN A 1 78 ? -10.992 7.215 17.766 1 93.62 78 ASN A O 1
ATOM 611 N N . LEU A 1 79 ? -9.422 5.68 17.719 1 96.75 79 LEU A N 1
ATOM 612 C CA . LEU A 1 79 ? -8.375 6.695 17.781 1 96.75 79 LEU A CA 1
ATOM 613 C C . LEU A 1 79 ? -8.164 7.344 16.422 1 96.75 79 LEU A C 1
ATOM 615 O O . LEU A 1 79 ? -7.43 8.328 16.297 1 96.75 79 LEU A O 1
ATOM 619 N N . HIS A 1 80 ? -8.875 6.852 15.422 1 96.62 80 HIS A N 1
ATOM 620 C 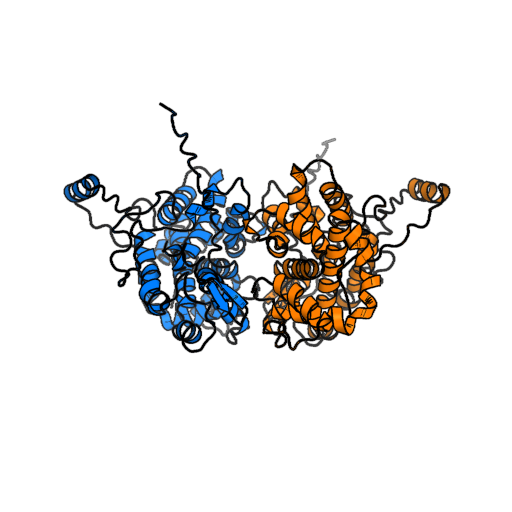CA . HIS A 1 80 ? -8.633 7.312 14.062 1 96.62 80 HIS A CA 1
ATOM 621 C C . HIS A 1 80 ? -9.578 8.453 13.688 1 96.62 80 HIS A C 1
ATOM 623 O O . HIS A 1 80 ? -9.453 9.039 12.609 1 96.62 80 HIS A O 1
ATOM 629 N N . TYR A 1 81 ? -10.539 8.766 14.523 1 96 81 TYR A N 1
ATOM 630 C CA . TYR A 1 81 ? -11.555 9.766 14.195 1 96 81 TYR A CA 1
ATOM 631 C C . TYR A 1 81 ? -12.078 10.445 15.453 1 96 81 TYR A C 1
ATOM 633 O O . TYR A 1 81 ? -11.727 10.055 16.578 1 96 81 TYR A O 1
ATOM 641 N N . VAL A 1 82 ? -12.852 11.492 15.234 1 94.81 82 VAL A N 1
ATOM 642 C CA . VAL A 1 82 ? -13.586 12.141 16.312 1 94.81 82 VAL A CA 1
ATOM 643 C C . VAL A 1 82 ? -14.977 12.547 15.82 1 94.81 82 VAL A C 1
ATOM 645 O O . VAL A 1 82 ? -15.133 12.977 14.672 1 94.81 82 VAL A O 1
ATOM 648 N N . ASN A 1 83 ? -15.922 12.312 16.656 1 91.75 83 ASN A N 1
ATOM 649 C CA . ASN A 1 83 ? -17.312 12.641 16.344 1 91.75 83 ASN A CA 1
ATOM 650 C C . ASN A 1 83 ? -17.906 13.57 17.391 1 91.75 83 ASN A C 1
ATOM 652 O O . ASN A 1 83 ? -17.766 13.336 18.594 1 91.75 83 ASN A O 1
ATOM 656 N N . GLU A 1 84 ? -18.5 14.617 16.844 1 88.56 84 GLU A N 1
ATOM 657 C CA . GLU A 1 84 ? -19.281 15.461 17.734 1 88.56 84 GLU A CA 1
ATOM 658 C C . GLU A 1 84 ? -20.562 14.766 18.172 1 88.56 84 GLU A C 1
ATOM 660 O O . GLU A 1 84 ? -21.062 13.875 17.484 1 88.56 84 GLU A O 1
ATOM 665 N N . ARG A 1 85 ? -21.062 15.156 19.266 1 86.44 85 ARG A N 1
ATOM 666 C CA . ARG A 1 85 ? -22.297 14.602 19.781 1 86.44 85 ARG A CA 1
ATOM 667 C C . ARG A 1 85 ? -23.484 15 18.906 1 86.44 85 ARG A C 1
ATOM 669 O O . ARG A 1 85 ? -24.406 14.211 18.688 1 86.44 85 ARG A O 1
ATOM 676 N N . LYS A 1 86 ? -23.406 16.234 18.453 1 76.56 86 LYS A N 1
ATOM 677 C CA . LYS A 1 86 ? -24.484 16.672 17.547 1 76.56 86 LYS A CA 1
ATOM 678 C C . LYS A 1 86 ? -24.469 15.883 16.25 1 76.56 86 LYS A C 1
ATOM 680 O O . LYS A 1 86 ? -23.406 15.602 15.695 1 76.56 86 LYS A O 1
ATOM 685 N N . THR A 1 87 ? -25.656 15.344 15.836 1 70.31 87 THR A N 1
ATOM 686 C CA . THR A 1 87 ? -25.703 14.453 14.68 1 70.31 87 THR A CA 1
ATOM 687 C C . THR A 1 87 ? -26.375 15.141 13.492 1 70.31 87 THR A C 1
ATOM 689 O O . THR A 1 87 ? -26.422 14.578 12.398 1 70.31 87 THR A O 1
ATOM 692 N N . ASP A 1 88 ? -26.781 16.328 13.703 1 69 88 ASP A N 1
ATOM 693 C CA . ASP A 1 88 ? -27.5 16.938 12.586 1 69 88 ASP A CA 1
ATOM 694 C C . ASP A 1 88 ? -26.516 17.469 11.539 1 69 88 ASP A C 1
ATOM 696 O O . ASP A 1 88 ? -25.375 17.781 11.859 1 69 88 ASP A O 1
ATOM 700 N N . ILE A 1 89 ? -26.891 17.234 10.367 1 62.56 89 ILE A N 1
ATOM 701 C CA . ILE A 1 89 ? -26.109 17.812 9.297 1 62.56 89 ILE A CA 1
ATOM 702 C C . ILE A 1 89 ? -26.016 19.328 9.492 1 62.56 89 ILE A C 1
ATOM 704 O O . ILE A 1 89 ? -27.016 20.031 9.406 1 62.56 89 ILE A O 1
ATOM 708 N N . PRO A 1 90 ? -24.859 19.672 9.898 1 61.09 90 PRO A N 1
ATOM 709 C CA . PRO A 1 90 ? -24.781 21.125 10.086 1 61.09 90 PRO A CA 1
ATOM 710 C C . PRO A 1 90 ? -24.859 21.891 8.773 1 61.09 90 PRO A C 1
ATOM 712 O O . PRO A 1 90 ? -24.266 21.484 7.777 1 61.09 90 PRO A O 1
ATOM 715 N N . ARG A 1 91 ? -25.938 22.641 8.641 1 57.56 91 ARG A N 1
ATOM 716 C CA . ARG A 1 91 ? -25.938 23.578 7.531 1 57.56 91 ARG A CA 1
ATOM 717 C C . ARG A 1 91 ? -24.688 24.438 7.535 1 57.56 91 ARG A C 1
ATOM 719 O O . ARG A 1 91 ? -24.203 24.859 6.48 1 57.56 91 ARG A O 1
ATOM 726 N N . LYS A 1 92 ? -24.219 24.578 8.695 1 65.25 92 LYS A N 1
ATOM 727 C CA . LYS A 1 92 ? -22.969 25.328 8.875 1 65.25 92 LYS A CA 1
ATOM 728 C C . LYS A 1 92 ? -22.016 24.594 9.805 1 65.25 92 LYS A C 1
ATOM 730 O O . LYS A 1 92 ? -22.438 23.984 10.789 1 65.25 92 LYS A O 1
ATOM 735 N N . CYS A 1 93 ? -20.812 24.219 9.305 1 74.5 93 CYS A N 1
ATOM 736 C CA . CYS A 1 93 ? -19.75 23.594 10.078 1 74.5 93 CYS A CA 1
ATOM 737 C C . CYS A 1 93 ? -19.125 24.578 11.055 1 74.5 93 CYS A C 1
ATOM 739 O O . CYS A 1 93 ? -17.906 24.609 11.219 1 74.5 93 CYS A O 1
ATOM 741 N N . ASP A 1 94 ? -20.047 25.359 11.742 1 74.38 94 ASP A N 1
ATOM 742 C CA . ASP A 1 94 ? -19.516 26.328 12.695 1 74.38 94 ASP A CA 1
ATOM 743 C C . ASP A 1 94 ? -19.375 25.719 14.086 1 74.38 94 ASP A C 1
ATOM 745 O O . ASP A 1 94 ? -20.109 24.781 14.43 1 74.38 94 ASP A O 1
ATOM 749 N N . ASP A 1 95 ? -18.328 25.984 14.812 1 80.5 95 ASP A N 1
ATOM 750 C CA . ASP A 1 95 ? -18.094 25.672 16.219 1 80.5 95 ASP A CA 1
ATOM 751 C C . ASP A 1 95 ? -17.844 24.188 16.406 1 80.5 95 ASP A C 1
ATOM 753 O O . ASP A 1 95 ? -18.484 23.547 17.25 1 80.5 95 ASP A O 1
ATOM 757 N N . PHE A 1 96 ? -16.953 23.641 15.594 1 87.81 96 PHE A N 1
ATOM 758 C CA . PHE A 1 96 ? -16.594 22.234 15.68 1 87.81 96 PHE A CA 1
ATOM 759 C C . PHE A 1 96 ? -16.125 21.875 17.094 1 87.81 96 PHE A C 1
ATOM 761 O O . PHE A 1 96 ? -15.188 22.469 17.609 1 87.81 96 PHE A O 1
ATOM 768 N N . GLY A 1 97 ? -16.922 20.984 17.656 1 87.75 97 GLY A N 1
ATOM 769 C CA . GLY A 1 97 ? -16.609 20.516 19 1 87.75 97 GLY A CA 1
ATOM 770 C C . GLY A 1 97 ? -17.469 21.141 20.078 1 87.75 97 GLY A C 1
ATOM 771 O O . GLY A 1 97 ? -17.422 20.719 21.234 1 87.75 97 GLY A O 1
ATOM 772 N N . ALA A 1 98 ? -18.234 22.078 19.812 1 83.81 98 ALA A N 1
ATOM 773 C CA . ALA A 1 98 ? -19.031 22.812 20.797 1 83.81 98 ALA A CA 1
ATOM 774 C C . ALA A 1 98 ? -19.984 21.891 21.531 1 83.81 98 ALA A C 1
ATOM 776 O O . ALA A 1 98 ? -20.266 22.094 22.719 1 83.81 98 ALA A O 1
ATOM 777 N N . SER A 1 99 ? -20.469 20.875 20.906 1 84.56 99 SER A N 1
ATOM 778 C CA . SER A 1 99 ? -21.406 19.969 21.531 1 84.56 99 SER A CA 1
ATOM 779 C C . SER A 1 99 ? -20.688 18.844 22.266 1 84.56 99 SER A C 1
ATOM 781 O O . SER A 1 99 ? -21.328 17.938 22.828 1 84.56 99 SER A O 1
ATOM 783 N N . GLY A 1 100 ? -19.422 18.953 22.25 1 87.19 100 GLY A N 1
ATOM 784 C CA . GLY A 1 100 ? -18.641 17.891 22.844 1 87.19 100 GLY A CA 1
ATOM 785 C C . GLY A 1 100 ? -18.438 16.703 21.922 1 87.19 100 GLY A C 1
ATOM 786 O O . GLY A 1 100 ? -18.875 16.734 20.766 1 87.19 100 GLY A O 1
ATOM 787 N N . TRP A 1 101 ? -17.672 15.734 22.406 1 91 101 TRP A N 1
ATOM 788 C CA . TRP A 1 101 ? -17.297 14.578 21.594 1 91 101 TRP A CA 1
ATOM 789 C C . TRP A 1 101 ? -18.016 13.32 22.094 1 91 101 TRP A C 1
ATOM 791 O O . TRP A 1 101 ? -18.312 13.211 23.281 1 91 101 TRP A O 1
ATOM 801 N N . THR A 1 102 ? -18.234 12.352 21.297 1 91.88 102 THR A N 1
ATOM 802 C CA . THR A 1 102 ? -18.922 11.117 21.656 1 91.88 102 THR A CA 1
ATOM 803 C C . THR A 1 102 ? -18.016 10.234 22.516 1 91.88 102 THR A C 1
ATOM 805 O O . THR A 1 102 ? -18.5 9.352 23.234 1 91.88 102 THR A O 1
ATOM 808 N N . SER A 1 103 ? -16.766 10.438 22.406 1 91.44 103 SER A N 1
ATOM 809 C CA . SER A 1 103 ? -15.797 9.664 23.172 1 91.44 103 SER A CA 1
ATOM 810 C C . SER A 1 103 ? -14.539 10.469 23.469 1 91.44 103 SER A C 1
ATOM 812 O O . SER A 1 103 ? -14.133 11.312 22.656 1 91.44 103 SER A O 1
ATOM 814 N N . ASN A 1 104 ? -13.914 10.102 24.625 1 90.44 104 ASN A N 1
ATOM 815 C CA . ASN A 1 104 ? -12.625 10.711 24.922 1 90.44 104 ASN A CA 1
ATOM 816 C C . ASN A 1 104 ? -11.477 9.945 24.281 1 90.44 104 ASN A C 1
ATOM 818 O O . ASN A 1 104 ? -10.344 10.43 24.25 1 90.44 104 ASN A O 1
ATOM 822 N N . GLN A 1 105 ? -11.773 8.812 23.844 1 93.94 105 GLN A N 1
ATOM 823 C CA . GLN A 1 105 ? -10.828 8.062 23.016 1 93.94 105 GLN A CA 1
ATOM 824 C C . GLN A 1 105 ? -11.039 8.352 21.531 1 93.94 105 GLN A C 1
ATOM 826 O O . GLN A 1 105 ? -11.82 7.664 20.875 1 93.94 105 GLN A O 1
ATOM 831 N N . ASN A 1 106 ? -10.359 9.383 21.125 1 95.75 106 ASN A N 1
ATOM 832 C CA . ASN A 1 106 ? -10.516 9.867 19.766 1 95.75 106 ASN A CA 1
ATOM 833 C C . ASN A 1 106 ? -9.203 10.398 19.203 1 95.75 106 ASN A C 1
ATOM 835 O O . ASN A 1 106 ? -8.172 10.352 19.875 1 95.75 106 ASN A O 1
ATOM 839 N N . ILE A 1 107 ? -9.227 10.906 18 1 97.5 107 ILE A N 1
ATOM 840 C CA . ILE A 1 107 ? -8 11.242 17.281 1 97.5 107 ILE A CA 1
ATOM 841 C C . ILE A 1 107 ? -7.336 12.453 17.938 1 97.5 107 ILE A C 1
ATOM 843 O O . ILE A 1 107 ? -6.109 12.578 17.938 1 97.5 107 ILE A O 1
ATOM 847 N N . LEU A 1 108 ? -8.109 13.43 18.531 1 96.75 108 LEU A N 1
ATOM 848 C CA . LEU A 1 108 ? -7.543 14.609 19.188 1 96.75 108 LEU A CA 1
ATOM 849 C C . LEU A 1 108 ? -6.723 14.219 20.406 1 96.75 108 LEU A C 1
ATOM 851 O O . LEU A 1 108 ? -5.562 14.625 20.531 1 96.75 108 LEU A O 1
ATOM 855 N N . THR A 1 109 ? -7.309 13.359 21.234 1 96.06 109 THR A N 1
ATOM 856 C CA . THR A 1 109 ? -6.605 12.906 22.422 1 96.06 109 THR A CA 1
ATOM 857 C C . THR A 1 109 ? -5.477 11.953 22.062 1 96.06 109 THR A C 1
ATOM 859 O O . THR A 1 109 ? -4.438 11.93 22.719 1 96.06 109 THR A O 1
ATOM 862 N N . ALA A 1 110 ? -5.676 11.164 21 1 97.62 110 ALA A N 1
ATOM 863 C CA . ALA A 1 110 ? -4.648 10.227 20.547 1 97.62 110 ALA A CA 1
ATOM 864 C C . ALA A 1 110 ? -3.383 10.969 20.125 1 97.62 110 ALA A C 1
ATOM 866 O O . ALA A 1 110 ? -2.271 10.562 20.469 1 97.62 110 ALA A O 1
ATOM 867 N N . ILE A 1 111 ? -3.537 12.039 19.375 1 98 111 ILE A N 1
ATOM 868 C CA . ILE A 1 111 ? -2.4 12.828 18.922 1 98 111 ILE A CA 1
ATOM 869 C C . ILE A 1 111 ? -1.656 13.406 20.125 1 98 111 ILE A C 1
ATOM 871 O O . ILE A 1 111 ? -0.427 13.328 20.188 1 98 111 ILE A O 1
ATOM 875 N N . ALA A 1 112 ? -2.373 13.953 21.109 1 96.31 112 ALA A N 1
ATOM 876 C CA . ALA A 1 112 ? -1.756 14.492 22.312 1 96.31 112 ALA A CA 1
ATOM 877 C C . ALA A 1 112 ? -1.015 13.406 23.078 1 96.31 112 ALA A C 1
ATOM 879 O O . ALA A 1 112 ? 0.146 13.586 23.453 1 96.31 112 ALA A O 1
ATOM 880 N N . ASN A 1 113 ? -1.691 12.266 23.281 1 96.94 113 ASN A N 1
ATOM 881 C CA . ASN A 1 113 ? -1.123 11.172 24.062 1 96.94 113 ASN A CA 1
ATOM 882 C C . ASN A 1 113 ? 0.114 10.586 23.391 1 96.94 113 ASN A C 1
ATOM 884 O O . ASN A 1 113 ? 1.11 10.297 24.062 1 96.94 113 ASN A O 1
ATOM 888 N N . ARG A 1 114 ? 0.059 10.375 22.078 1 97.75 114 ARG A N 1
ATOM 889 C CA . ARG A 1 114 ? 1.212 9.812 21.375 1 97.75 114 ARG A CA 1
ATOM 890 C C . ARG A 1 114 ? 2.379 10.797 21.359 1 97.75 114 ARG A C 1
ATOM 892 O O . ARG A 1 114 ? 3.541 10.391 21.422 1 97.75 114 ARG A O 1
ATOM 899 N N . THR A 1 115 ? 2.107 12.086 21.25 1 97.62 115 THR A N 1
ATOM 900 C CA . THR A 1 115 ? 3.156 13.094 21.375 1 97.62 115 THR A CA 1
ATOM 901 C C . THR A 1 115 ? 3.814 13.031 22.75 1 97.62 115 THR A C 1
ATOM 903 O O . THR A 1 115 ? 5.043 13.07 22.859 1 97.62 115 THR A O 1
ATOM 906 N N . ARG A 1 116 ? 3.004 12.883 23.844 1 96.81 116 ARG A N 1
ATOM 907 C CA . ARG A 1 116 ? 3.531 12.727 25.188 1 96.81 116 ARG A CA 1
ATOM 908 C C . ARG A 1 116 ? 4.402 11.484 25.297 1 96.81 116 ARG A C 1
ATOM 910 O O . ARG A 1 116 ? 5.441 11.5 25.969 1 96.81 116 ARG A O 1
ATOM 917 N N . ASP A 1 117 ? 3.971 10.414 24.625 1 97.25 117 ASP A N 1
ATOM 918 C CA . ASP A 1 117 ? 4.711 9.156 24.656 1 97.25 117 ASP A CA 1
ATOM 919 C C . ASP A 1 117 ? 6.098 9.32 24.031 1 97.25 117 ASP A C 1
ATOM 921 O O . ASP A 1 117 ? 7.07 8.734 24.516 1 97.25 117 ASP A O 1
ATOM 925 N N . ILE A 1 118 ? 6.234 10.062 22.969 1 96.38 118 ILE A N 1
ATOM 926 C CA . ILE A 1 118 ? 7.5 10.242 22.266 1 96.38 118 ILE A CA 1
ATOM 927 C C . ILE A 1 118 ? 8.492 10.961 23.172 1 96.38 118 ILE A C 1
ATOM 929 O O . ILE A 1 118 ? 9.695 10.68 23.141 1 96.38 118 ILE A O 1
ATOM 933 N N . VAL A 1 119 ? 8.031 11.852 24 1 93.19 119 VAL A N 1
ATOM 934 C CA . VAL A 1 119 ? 8.938 12.648 24.828 1 93.19 119 VAL A CA 1
ATOM 935 C C . VAL A 1 119 ? 9.062 12.031 26.219 1 93.19 119 VAL A C 1
ATOM 937 O O . VAL A 1 119 ? 9.758 12.57 27.078 1 93.19 119 VAL A O 1
ATOM 940 N N . SER A 1 120 ? 8.406 10.906 26.438 1 93.94 120 SER A N 1
ATOM 941 C CA . SER A 1 120 ? 8.453 10.258 27.75 1 93.94 120 SER A CA 1
ATOM 942 C C . SER A 1 120 ? 9.82 9.633 28 1 93.94 120 SER A C 1
ATOM 944 O O . SER A 1 120 ? 10.641 9.523 27.094 1 93.94 120 SER A O 1
ATOM 946 N N . THR A 1 121 ? 10.031 9.195 29.266 1 92.12 121 THR A N 1
ATOM 947 C CA . THR A 1 121 ? 11.312 8.625 29.656 1 92.12 121 THR A CA 1
ATOM 948 C C . THR A 1 121 ? 11.359 7.129 29.344 1 92.12 121 THR A C 1
ATOM 950 O O . THR A 1 121 ? 12.414 6.504 29.453 1 92.12 121 THR A O 1
ATOM 953 N N . ASP A 1 122 ? 10.312 6.512 28.906 1 94 122 ASP A N 1
ATOM 954 C CA . ASP A 1 122 ? 10.258 5.086 28.609 1 94 122 ASP A CA 1
ATOM 955 C C . ASP A 1 122 ? 10.523 4.828 27.125 1 94 122 ASP A C 1
ATOM 957 O O . ASP A 1 122 ? 9.625 4.961 26.297 1 94 122 ASP A O 1
ATOM 961 N N . PRO A 1 123 ? 11.672 4.398 26.781 1 91.94 123 PRO A N 1
ATOM 962 C CA . PRO A 1 123 ? 12.031 4.211 25.375 1 91.94 123 PRO A CA 1
ATOM 963 C C . PRO A 1 123 ? 11.211 3.109 24.703 1 91.94 123 PRO A C 1
ATOM 965 O O . PRO A 1 123 ? 11.117 3.072 23.469 1 91.94 123 PRO A O 1
ATOM 968 N N . SER A 1 124 ? 10.57 2.273 25.484 1 91.69 124 SER A N 1
ATOM 969 C CA . SER A 1 124 ? 9.875 1.113 24.922 1 91.69 124 SER A CA 1
ATOM 970 C C . SER A 1 124 ? 8.625 1.528 24.156 1 91.69 124 SER A C 1
ATOM 972 O O . SER A 1 124 ? 8.102 0.76 23.344 1 91.69 124 SER A O 1
ATOM 974 N N . VAL A 1 125 ? 8.18 2.791 24.312 1 94.56 125 VAL A N 1
ATOM 975 C CA . VAL A 1 125 ? 6.922 3.186 23.672 1 94.56 125 VAL A CA 1
ATOM 976 C C . VAL A 1 125 ? 7.199 4.148 22.531 1 94.56 125 VAL A C 1
ATOM 978 O O . VAL A 1 125 ? 6.285 4.539 21.797 1 94.56 125 VAL A O 1
ATOM 981 N N . HIS A 1 126 ? 8.453 4.586 22.359 1 95.69 126 HIS A N 1
ATOM 982 C CA . HIS A 1 126 ? 8.781 5.664 21.438 1 95.69 126 HIS A CA 1
ATOM 983 C C . HIS A 1 126 ? 8.477 5.27 20 1 95.69 126 HIS A C 1
ATOM 985 O O . HIS A 1 126 ? 7.852 6.035 19.25 1 95.69 126 HIS A O 1
ATOM 991 N N . ASP A 1 127 ? 8.844 4.086 19.625 1 93.69 127 ASP A N 1
ATOM 992 C CA . ASP A 1 127 ? 8.648 3.637 18.25 1 93.69 127 ASP A CA 1
ATOM 993 C C . ASP A 1 127 ? 7.164 3.576 17.891 1 93.69 127 ASP A C 1
ATOM 995 O O . ASP A 1 127 ? 6.734 4.168 16.906 1 93.69 127 ASP A O 1
ATOM 999 N N . GLU A 1 128 ? 6.445 2.887 18.75 1 93.81 128 GLU A N 1
ATOM 1000 C CA . GLU A 1 128 ? 5.016 2.756 18.5 1 93.81 128 GLU A CA 1
ATOM 1001 C C . GLU A 1 128 ? 4.324 4.117 18.5 1 93.81 128 GLU A C 1
ATOM 1003 O O . GLU A 1 128 ? 3.447 4.379 17.688 1 93.81 128 GLU A O 1
ATOM 1008 N N . ALA A 1 129 ? 4.715 4.973 19.406 1 97.44 129 ALA A N 1
ATOM 1009 C CA . ALA A 1 129 ? 4.152 6.32 19.484 1 97.44 129 ALA A CA 1
ATOM 1010 C C . ALA A 1 129 ? 4.402 7.09 18.188 1 97.44 129 ALA A C 1
ATOM 1012 O O . ALA A 1 129 ? 3.514 7.781 17.688 1 97.44 129 ALA A O 1
ATOM 1013 N N . LEU A 1 130 ? 5.582 6.965 17.641 1 97.88 130 LEU A N 1
ATOM 1014 C CA . LEU A 1 130 ? 5.938 7.637 16.406 1 97.88 130 LEU A CA 1
ATOM 1015 C C . LEU A 1 130 ? 5.07 7.141 15.25 1 97.88 130 LEU A C 1
ATOM 1017 O O . LEU A 1 130 ? 4.543 7.941 14.477 1 97.88 130 LEU A O 1
ATOM 1021 N N . ARG A 1 131 ? 4.879 5.832 15.172 1 96.19 131 ARG A N 1
ATOM 1022 C CA . ARG A 1 131 ? 4.062 5.258 14.109 1 96.19 131 ARG A CA 1
ATOM 1023 C C . ARG A 1 131 ? 2.639 5.801 14.156 1 96.19 131 ARG A C 1
ATOM 1025 O O . ARG A 1 131 ? 2.096 6.227 13.133 1 96.19 131 ARG A O 1
ATOM 1032 N N . PHE A 1 132 ? 2.125 5.836 15.336 1 97.75 132 PHE A N 1
ATOM 1033 C CA . PHE A 1 132 ? 0.753 6.301 15.508 1 97.75 132 PHE A CA 1
ATOM 1034 C C . PHE A 1 132 ? 0.648 7.793 15.211 1 97.75 132 PHE A C 1
ATOM 1036 O O . PHE A 1 132 ? -0.293 8.234 14.555 1 97.75 132 PHE A O 1
ATOM 1043 N N . LEU A 1 133 ? 1.599 8.523 15.703 1 98.38 133 LEU A N 1
ATOM 1044 C CA . LEU A 1 133 ? 1.557 9.969 15.492 1 98.38 133 LEU A CA 1
ATOM 1045 C C . LEU A 1 133 ? 1.626 10.305 14.008 1 98.38 133 LEU A C 1
ATOM 1047 O O . LEU A 1 133 ? 0.861 11.141 13.516 1 98.38 133 LEU A O 1
ATOM 1051 N N . VAL A 1 134 ? 2.533 9.633 13.281 1 98.5 134 VAL A N 1
ATOM 1052 C CA . VAL A 1 134 ? 2.662 9.797 11.836 1 98.5 134 VAL A CA 1
ATOM 1053 C C . VAL A 1 134 ? 1.32 9.516 11.156 1 98.5 134 VAL A C 1
ATOM 1055 O O . VAL A 1 134 ? 0.885 10.273 10.289 1 98.5 134 VAL A O 1
ATOM 1058 N N . HIS A 1 135 ? 0.698 8.531 11.594 1 98.25 135 HIS A N 1
ATOM 1059 C CA . HIS A 1 135 ? -0.572 8.125 11 1 98.25 135 HIS A CA 1
ATOM 1060 C C . HIS A 1 135 ? -1.687 9.102 11.367 1 98.25 135 HIS A C 1
ATOM 1062 O O . HIS A 1 135 ? -2.426 9.562 10.492 1 98.25 135 HIS A O 1
ATOM 1068 N N . PHE A 1 136 ? -1.826 9.508 12.602 1 98.38 136 PHE A N 1
ATOM 1069 C CA . PHE A 1 136 ? -2.949 10.297 13.094 1 98.38 136 PHE A CA 1
ATOM 1070 C C . PHE A 1 136 ? -2.898 11.719 12.539 1 98.38 136 PHE A C 1
ATOM 1072 O O . PHE A 1 136 ? -3.941 12.328 12.289 1 98.38 136 PHE A O 1
ATOM 1079 N N . LEU A 1 137 ? -1.741 12.195 12.352 1 98.38 137 LEU A N 1
ATOM 1080 C CA . LEU A 1 137 ? -1.663 13.523 11.758 1 98.38 137 LEU A CA 1
ATOM 1081 C C . LEU A 1 137 ? -2.08 13.492 10.289 1 98.38 137 LEU A C 1
ATOM 1083 O O . LEU A 1 137 ? -2.551 14.492 9.75 1 98.38 137 LEU A O 1
ATOM 1087 N N . GLY A 1 138 ? -1.898 12.359 9.648 1 98.06 138 GLY A N 1
ATOM 1088 C CA . GLY A 1 138 ? -2.521 12.172 8.344 1 98.06 138 GLY A CA 1
ATOM 1089 C C . GLY A 1 138 ? -4.035 12.133 8.414 1 98.06 138 GLY A C 1
ATOM 1090 O O . GLY A 1 138 ? -4.711 12.859 7.684 1 98.06 138 GLY A O 1
ATOM 1091 N N . ASP A 1 139 ? -4.562 11.367 9.367 1 98 139 ASP A N 1
ATOM 1092 C CA . ASP A 1 139 ? -6.008 11.211 9.523 1 98 139 ASP A CA 1
ATOM 1093 C C . ASP A 1 139 ? -6.676 12.547 9.852 1 98 139 ASP A C 1
ATOM 1095 O O . ASP A 1 139 ? -7.781 12.82 9.375 1 98 139 ASP A O 1
ATOM 1099 N N . LEU A 1 140 ? -6.047 13.344 10.617 1 98.06 140 LEU A N 1
ATOM 1100 C CA . LEU A 1 140 ? -6.621 14.602 11.078 1 98.06 140 LEU A CA 1
ATOM 1101 C C . LEU A 1 140 ? -6.973 15.508 9.898 1 98.06 140 LEU A C 1
ATOM 1103 O O . LEU A 1 140 ? -7.84 16.375 10.016 1 98.06 140 LEU A O 1
ATOM 1107 N N . HIS A 1 141 ? -6.34 15.273 8.812 1 98.25 141 HIS A N 1
ATOM 1108 C CA . HIS A 1 141 ? -6.492 16.188 7.691 1 98.25 141 HIS A CA 1
ATOM 1109 C C . HIS A 1 141 ? -7.324 15.562 6.578 1 98.25 141 HIS A C 1
ATOM 1111 O O . HIS A 1 141 ? -7.328 16.047 5.445 1 98.25 141 HIS A O 1
ATOM 1117 N N . GLN A 1 142 ? -8 14.484 6.863 1 97.12 142 GLN A N 1
ATOM 1118 C CA . GLN A 1 142 ? -9.086 13.914 6.07 1 97.12 142 GLN A CA 1
ATOM 1119 C C . GLN A 1 142 ? -10.445 14.234 6.691 1 97.12 142 GLN A C 1
ATOM 1121 O O . GLN A 1 142 ? -10.75 13.773 7.797 1 97.12 142 GLN A O 1
ATOM 1126 N N . PRO A 1 143 ? -11.273 14.969 5.969 1 95.38 143 PRO A N 1
ATOM 1127 C CA . PRO A 1 143 ? -12.461 15.57 6.59 1 95.38 143 PRO A CA 1
ATOM 1128 C C . PRO A 1 143 ? -13.398 14.523 7.199 1 95.38 143 PRO A C 1
ATOM 1130 O O . PRO A 1 143 ? -14.031 14.781 8.227 1 95.38 143 PRO A O 1
ATOM 1133 N N . PHE A 1 144 ? -13.492 13.352 6.695 1 94.94 144 PHE A N 1
ATOM 1134 C CA . PHE A 1 144 ? -14.477 12.383 7.164 1 94.94 144 PHE A CA 1
ATOM 1135 C C . PHE A 1 144 ? -14.031 11.75 8.477 1 94.94 144 PHE A C 1
ATOM 1137 O O . PHE A 1 144 ? -14.82 11.078 9.141 1 94.94 144 PHE A O 1
ATOM 1144 N N . HIS A 1 145 ? -12.812 11.945 8.875 1 96.19 145 HIS A N 1
ATOM 1145 C CA . HIS A 1 145 ? -12.367 11.523 10.195 1 96.19 145 HIS A CA 1
ATOM 1146 C C . HIS A 1 145 ? -12.836 12.492 11.273 1 96.19 145 HIS A C 1
ATOM 1148 O O . HIS A 1 145 ? -12.648 12.242 12.469 1 96.19 145 HIS A O 1
ATOM 1154 N N . LEU A 1 146 ? -13.484 13.547 10.82 1 94.06 146 LEU A N 1
ATOM 1155 C CA . LEU A 1 146 ? -13.938 14.594 11.727 1 94.06 146 LEU A CA 1
ATOM 1156 C C . LEU A 1 146 ? -15.461 14.719 11.703 1 94.06 146 LEU A C 1
ATOM 1158 O O . LEU A 1 146 ? -16 15.758 12.078 1 94.06 146 LEU A O 1
ATOM 1162 N N . ALA A 1 147 ? -16.109 13.719 11.18 1 88.81 147 ALA A N 1
ATOM 1163 C CA . ALA A 1 147 ? -17.562 13.742 11.094 1 88.81 147 ALA A CA 1
ATOM 1164 C C . ALA A 1 147 ? -18.156 12.375 11.406 1 88.81 147 ALA A C 1
ATOM 1166 O O . ALA A 1 147 ? -17.719 11.359 10.859 1 88.81 147 ALA A O 1
ATOM 1167 N N . GLY A 1 148 ? -19.141 12.367 12.203 1 88.94 148 GLY A N 1
ATOM 1168 C CA . GLY A 1 148 ? -19.797 11.109 12.562 1 88.94 148 GLY A CA 1
ATOM 1169 C C . GLY A 1 148 ? -20.984 10.789 11.68 1 88.94 148 GLY A C 1
ATOM 1170 O O . GLY A 1 148 ? -21.422 9.641 11.609 1 88.94 148 GLY A O 1
ATOM 1171 N N . LEU A 1 149 ? -21.469 11.781 10.977 1 89.5 149 LEU A N 1
ATOM 1172 C CA . LEU A 1 149 ? -22.656 11.609 10.141 1 89.5 149 LEU A CA 1
ATOM 1173 C C . LEU A 1 149 ? -22.438 10.508 9.117 1 89.5 149 LEU A C 1
ATOM 1175 O O . LEU A 1 149 ? -21.406 10.453 8.461 1 89.5 149 LEU A O 1
ATOM 1179 N N . TYR A 1 150 ? -23.484 9.562 9.023 1 92 150 TYR A N 1
ATOM 1180 C CA . TYR A 1 150 ? -23.469 8.414 8.117 1 92 150 TYR A CA 1
ATOM 1181 C C . TYR A 1 150 ? -22.219 7.562 8.328 1 92 150 TYR A C 1
ATOM 1183 O O . TYR A 1 150 ? -21.641 7.062 7.367 1 92 150 TYR A O 1
ATOM 1191 N N . LEU A 1 151 ? -21.797 7.531 9.602 1 91.56 151 LEU A N 1
ATOM 1192 C CA . LEU A 1 151 ? -20.609 6.785 9.977 1 91.56 151 LEU A CA 1
ATOM 1193 C C . LEU A 1 151 ? -19.375 7.32 9.234 1 91.56 151 LEU A C 1
ATOM 1195 O O . LEU A 1 151 ? -18.656 6.559 8.594 1 91.56 151 LEU A O 1
ATOM 1199 N N . GLY A 1 152 ? -19.234 8.633 9.25 1 91.56 152 GLY A N 1
ATOM 1200 C CA . GLY A 1 152 ? -18.125 9.281 8.57 1 91.56 152 GLY A CA 1
ATOM 1201 C C . GLY A 1 152 ? -18.188 9.141 7.066 1 91.56 152 GLY A C 1
ATOM 1202 O O . GLY A 1 152 ? -17.156 8.984 6.406 1 91.56 152 GLY A O 1
ATOM 1203 N N . GLY A 1 153 ? -19.391 9.039 6.516 1 93.31 153 GLY A N 1
ATOM 1204 C CA . GLY A 1 153 ? -19.562 8.938 5.074 1 93.31 153 GLY A CA 1
ATOM 1205 C C . GLY A 1 153 ? -19.516 7.512 4.566 1 93.31 153 GLY A C 1
ATOM 1206 O O . GLY A 1 153 ? -19.766 7.262 3.385 1 93.31 153 GLY A O 1
ATOM 1207 N N . ASN A 1 154 ? -19.234 6.523 5.418 1 93.44 154 ASN A N 1
ATOM 1208 C CA . ASN A 1 154 ? -19.109 5.133 5 1 93.44 154 ASN A CA 1
ATOM 1209 C C . ASN A 1 154 ? -20.453 4.566 4.547 1 93.44 154 ASN A C 1
ATOM 1211 O O . ASN A 1 154 ? -20.5 3.654 3.719 1 93.44 154 ASN A O 1
ATOM 1215 N N . ASN A 1 155 ? -21.562 5.141 5.031 1 94.81 155 ASN A N 1
ATOM 1216 C CA . ASN A 1 155 ? -22.891 4.648 4.695 1 94.81 155 ASN A CA 1
ATOM 1217 C C . ASN A 1 155 ? -23.484 5.395 3.504 1 94.81 155 ASN A C 1
ATOM 1219 O O . ASN A 1 155 ? -24.625 5.164 3.127 1 94.81 155 ASN A O 1
ATOM 1223 N N . VAL A 1 156 ? -22.781 6.262 3 1 95.69 156 VAL A N 1
ATOM 1224 C CA . VAL A 1 156 ? -23.219 6.949 1.79 1 95.69 156 VAL A CA 1
ATOM 1225 C C . VAL A 1 156 ? -22.625 6.27 0.562 1 95.69 156 VAL A C 1
ATOM 1227 O O . VAL A 1 156 ? -21.469 6.512 0.214 1 95.69 156 VAL A O 1
ATOM 1230 N N . LYS A 1 157 ? -23.469 5.535 -0.1 1 96.62 157 LYS A N 1
ATOM 1231 C CA . LYS A 1 157 ? -23.016 4.812 -1.287 1 96.62 157 LYS A CA 1
ATOM 1232 C C . LYS A 1 157 ? -22.906 5.75 -2.488 1 96.62 157 LYS A C 1
ATOM 1234 O O . LYS A 1 157 ? -23.781 6.578 -2.719 1 96.62 157 LYS A O 1
ATOM 1239 N N . VAL A 1 158 ? -21.797 5.66 -3.16 1 97 158 VAL A N 1
ATOM 1240 C CA . VAL A 1 158 ? -21.547 6.43 -4.375 1 97 158 VAL A CA 1
ATOM 1241 C C . VAL A 1 158 ? -20.844 5.547 -5.402 1 97 158 VAL A C 1
ATOM 1243 O O . VAL A 1 158 ? -20.672 4.348 -5.188 1 97 158 VAL A O 1
ATOM 1246 N N . ARG A 1 159 ? -20.625 6.129 -6.574 1 95.81 159 ARG A N 1
ATOM 1247 C CA . ARG A 1 159 ? -19.875 5.418 -7.598 1 95.81 159 ARG A CA 1
ATOM 1248 C C . ARG A 1 159 ? -18.594 6.184 -7.965 1 95.81 159 ARG A C 1
ATOM 1250 O O . ARG A 1 159 ? -18.562 7.41 -7.883 1 95.81 159 ARG A O 1
ATOM 1257 N N . TRP A 1 160 ? -17.609 5.445 -8.305 1 94.81 160 TRP A N 1
ATOM 1258 C CA . TRP A 1 160 ? -16.375 5.949 -8.875 1 94.81 160 TRP A CA 1
ATOM 1259 C C . TRP A 1 160 ? -15.945 5.109 -10.07 1 94.81 160 TRP A C 1
ATOM 1261 O O . TRP A 1 160 ? -15.562 3.945 -9.922 1 94.81 160 TRP A O 1
ATOM 1271 N N . ASN A 1 161 ? -15.961 5.727 -11.305 1 90.44 161 ASN A N 1
ATOM 1272 C CA . ASN A 1 161 ? -15.727 5 -12.547 1 90.44 161 ASN A CA 1
ATOM 1273 C C . ASN A 1 161 ? -16.656 3.791 -12.672 1 90.44 161 ASN A C 1
ATOM 1275 O O . ASN A 1 161 ? -16.188 2.678 -12.938 1 90.44 161 ASN A O 1
ATOM 1279 N N . ASP A 1 162 ? -17.859 3.969 -12.273 1 90 162 ASP A N 1
ATOM 1280 C CA . ASP A 1 162 ? -18.969 3.035 -12.438 1 90 162 ASP A CA 1
ATOM 1281 C C . ASP A 1 162 ? -18.891 1.89 -11.438 1 90 162 ASP A C 1
ATOM 1283 O O . ASP A 1 162 ? -19.578 0.881 -11.57 1 90 162 ASP A O 1
ATOM 1287 N N . ARG A 1 163 ? -18.047 2.049 -10.477 1 89.25 163 ARG A N 1
ATOM 1288 C CA . ARG A 1 163 ? -17.984 1.065 -9.398 1 89.25 163 ARG A CA 1
ATOM 1289 C C . ARG A 1 163 ? -18.609 1.613 -8.117 1 89.25 163 ARG A C 1
ATOM 1291 O O . ARG A 1 163 ? -18.375 2.762 -7.746 1 89.25 163 ARG A O 1
ATOM 1298 N N . VAL A 1 164 ? -19.328 0.809 -7.527 1 91.75 164 VAL A N 1
ATOM 1299 C CA . VAL A 1 164 ? -19.969 1.219 -6.285 1 91.75 164 VAL A CA 1
ATOM 1300 C C . VAL A 1 164 ? -18.938 1.26 -5.156 1 91.75 164 VAL A C 1
ATOM 1302 O O . VAL A 1 164 ? -18.125 0.346 -5.023 1 91.75 164 VAL A O 1
ATOM 1305 N N . THR A 1 165 ? -18.922 2.281 -4.422 1 93.69 165 THR A N 1
ATOM 1306 C CA . THR A 1 165 ? -18.109 2.523 -3.234 1 93.69 165 THR A CA 1
ATOM 1307 C C . THR A 1 165 ? -18.844 3.436 -2.256 1 93.69 165 THR A C 1
ATOM 1309 O O . THR A 1 165 ? -20.078 3.479 -2.242 1 93.69 165 THR A O 1
ATOM 1312 N N . ASN A 1 166 ? -18.094 4.059 -1.379 1 94.62 166 ASN A N 1
ATOM 1313 C CA . ASN A 1 166 ? -18.734 4.984 -0.447 1 94.62 166 ASN A CA 1
ATOM 1314 C C . ASN A 1 166 ? -17.984 6.312 -0.376 1 94.62 166 ASN A C 1
ATOM 1316 O O . ASN A 1 166 ? -16.859 6.426 -0.873 1 94.62 166 ASN A O 1
ATOM 1320 N N . LEU A 1 167 ? -18.641 7.273 0.173 1 95.5 167 LEU A N 1
ATOM 1321 C CA . LEU A 1 167 ? -18.172 8.656 0.153 1 95.5 167 LEU A CA 1
ATOM 1322 C C . LEU A 1 167 ? -16.844 8.781 0.901 1 95.5 167 LEU A C 1
ATOM 1324 O O . LEU A 1 167 ? -15.953 9.523 0.473 1 95.5 167 LEU A O 1
ATOM 1328 N N . HIS A 1 168 ? -16.672 8.117 2.039 1 95.38 168 HIS A N 1
ATOM 1329 C CA . HIS A 1 168 ? -15.43 8.133 2.795 1 95.38 168 HIS A CA 1
ATOM 1330 C C . HIS A 1 168 ? -14.266 7.641 1.946 1 95.38 168 HIS A C 1
ATOM 1332 O O . HIS A 1 168 ? -13.211 8.281 1.895 1 95.38 168 HIS A O 1
ATOM 1338 N N . ALA A 1 169 ? -14.453 6.57 1.226 1 94.06 169 ALA A N 1
ATOM 1339 C CA . ALA A 1 169 ? -13.422 5.949 0.406 1 94.06 169 ALA A CA 1
ATOM 1340 C C . ALA A 1 169 ? -13.023 6.852 -0.758 1 94.06 169 ALA A C 1
ATOM 1342 O O . ALA A 1 169 ? -11.859 6.887 -1.155 1 94.06 169 ALA A O 1
ATOM 1343 N N . VAL A 1 170 ? -13.961 7.512 -1.308 1 95.75 170 VAL A N 1
ATOM 1344 C CA . VAL A 1 170 ? -13.656 8.43 -2.402 1 95.75 170 VAL A CA 1
ATOM 1345 C C . VAL A 1 170 ? -12.648 9.477 -1.935 1 95.75 170 VAL A C 1
ATOM 1347 O O . VAL A 1 170 ? -11.641 9.719 -2.602 1 95.75 170 VAL A O 1
ATOM 1350 N N . TRP A 1 171 ? -12.812 10.047 -0.769 1 96 171 TRP A N 1
ATOM 1351 C CA . TRP A 1 171 ? -11.961 11.117 -0.26 1 96 171 TRP A CA 1
ATOM 1352 C C . TRP A 1 171 ? -10.648 10.555 0.281 1 96 171 TRP A C 1
ATOM 1354 O O . TRP A 1 171 ? -9.609 11.203 0.207 1 96 171 TRP A O 1
ATOM 1364 N N . ASP A 1 172 ? -10.711 9.32 0.72 1 94.12 172 ASP A N 1
ATOM 1365 C CA . ASP A 1 172 ? -9.547 8.672 1.307 1 94.12 172 ASP A CA 1
ATOM 1366 C C . ASP A 1 172 ? -8.609 8.133 0.224 1 94.12 172 ASP A C 1
ATOM 1368 O O . ASP A 1 172 ? -7.398 8.07 0.414 1 94.12 172 ASP A O 1
ATOM 1372 N N . GLU A 1 173 ? -9.227 7.703 -0.858 1 94 173 GLU A N 1
ATOM 1373 C CA . GLU A 1 173 ? -8.43 6.875 -1.759 1 94 173 GLU A CA 1
ATOM 1374 C C . GLU A 1 173 ? -8.609 7.309 -3.211 1 94 173 GLU A C 1
ATOM 1376 O O . GLU A 1 173 ? -7.629 7.594 -3.904 1 94 173 GLU A O 1
ATOM 1381 N N . SER A 1 174 ? -9.852 7.398 -3.689 1 95.12 174 SER A N 1
ATOM 1382 C CA . SER A 1 174 ? -10.133 7.539 -5.113 1 95.12 174 SER A CA 1
ATOM 1383 C C . SER A 1 174 ? -9.57 8.852 -5.656 1 95.12 174 SER A C 1
ATOM 1385 O O . SER A 1 174 ? -8.969 8.875 -6.73 1 95.12 174 SER A O 1
ATOM 1387 N N . LEU A 1 175 ? -9.773 9.891 -4.918 1 96.94 175 LEU A N 1
ATOM 1388 C CA . LEU A 1 175 ? -9.289 11.195 -5.352 1 96.94 175 LEU A CA 1
ATOM 1389 C C . LEU A 1 175 ? -7.762 11.219 -5.41 1 96.94 175 LEU A C 1
ATOM 1391 O O . LEU A 1 175 ? -7.184 11.719 -6.379 1 96.94 175 LEU A O 1
ATOM 1395 N N . VAL A 1 176 ? -7.109 10.625 -4.445 1 97.19 176 VAL A N 1
ATOM 1396 C CA . VAL A 1 176 ? -5.652 10.586 -4.371 1 97.19 176 VAL A CA 1
ATOM 1397 C C . VAL A 1 176 ? -5.105 9.68 -5.473 1 97.19 176 VAL A C 1
ATOM 1399 O O . VAL A 1 176 ? -4.184 10.055 -6.195 1 97.19 176 VAL A O 1
ATOM 1402 N N . ASN A 1 177 ? -5.703 8.547 -5.613 1 94.62 177 ASN A N 1
ATOM 1403 C CA . ASN A 1 177 ? -5.281 7.586 -6.633 1 94.62 177 ASN A CA 1
ATOM 1404 C C . ASN A 1 177 ? -5.371 8.188 -8.031 1 94.62 177 ASN A C 1
ATOM 1406 O O . ASN A 1 177 ? -4.484 7.973 -8.859 1 94.62 177 ASN A O 1
ATOM 1410 N N . HIS A 1 178 ? -6.418 8.883 -8.234 1 94.75 178 HIS A N 1
ATOM 1411 C CA . HIS A 1 178 ? -6.594 9.523 -9.531 1 94.75 178 HIS A CA 1
ATOM 1412 C C . HIS A 1 178 ? -5.434 10.469 -9.844 1 94.75 178 HIS A C 1
ATOM 1414 O O . HIS A 1 178 ? -4.914 10.477 -10.961 1 94.75 178 HIS A O 1
ATOM 1420 N N . MET A 1 179 ? -5.027 11.195 -8.867 1 96.69 179 MET A N 1
ATOM 1421 C CA . MET A 1 179 ? -3.961 12.164 -9.086 1 96.69 179 MET A CA 1
ATOM 142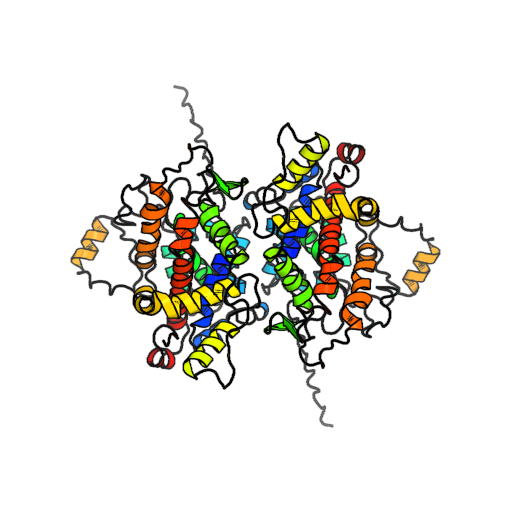2 C C . MET A 1 179 ? -2.615 11.469 -9.242 1 96.69 179 MET A C 1
ATOM 1424 O O . MET A 1 179 ? -1.766 11.914 -10.016 1 96.69 179 MET A O 1
ATOM 1428 N N . ILE A 1 180 ? -2.42 10.398 -8.523 1 96.06 180 ILE A N 1
ATOM 1429 C CA . ILE A 1 180 ? -1.189 9.633 -8.656 1 96.06 180 ILE A CA 1
ATOM 1430 C C . ILE A 1 180 ? -1.05 9.125 -10.094 1 96.06 180 ILE A C 1
ATOM 1432 O O . ILE A 1 180 ? 0.024 9.227 -10.695 1 96.06 180 ILE A O 1
ATOM 1436 N N . ILE A 1 181 ? -2.104 8.688 -10.672 1 93.25 181 ILE A N 1
ATOM 1437 C CA . ILE A 1 181 ? -2.104 8.094 -12 1 93.25 181 ILE A CA 1
ATOM 1438 C C . ILE A 1 181 ? -1.939 9.188 -13.055 1 93.25 181 ILE A C 1
ATOM 1440 O O . ILE A 1 181 ? -1.249 8.992 -14.062 1 93.25 181 ILE A O 1
ATOM 1444 N N . HIS A 1 182 ? -2.471 10.391 -12.797 1 93.44 182 HIS A N 1
ATOM 1445 C CA . HIS A 1 182 ? -2.619 11.344 -13.891 1 93.44 182 HIS A CA 1
ATOM 1446 C C . HIS A 1 182 ? -1.649 12.508 -13.75 1 93.44 182 HIS A C 1
ATOM 1448 O O . HIS A 1 182 ? -1.638 13.422 -14.578 1 93.44 182 HIS A O 1
ATOM 1454 N N . THR A 1 183 ? -0.868 12.469 -12.703 1 95.56 183 THR A N 1
ATOM 1455 C CA . THR A 1 183 ? 0.172 13.484 -12.586 1 95.56 183 THR A CA 1
ATOM 1456 C C . THR A 1 183 ? 1.218 13.32 -13.688 1 95.56 183 THR A C 1
ATOM 1458 O O . THR A 1 183 ? 1.799 12.242 -13.836 1 95.56 183 THR A O 1
ATOM 1461 N N . THR A 1 184 ? 1.452 14.406 -14.469 1 92.56 184 THR A N 1
ATOM 1462 C CA . THR A 1 184 ? 2.365 14.328 -15.602 1 92.56 184 THR A CA 1
ATOM 1463 C C . THR A 1 184 ? 3.564 15.25 -15.406 1 92.56 184 THR A C 1
ATOM 1465 O O . THR A 1 184 ? 4.473 15.289 -16.234 1 92.56 184 THR A O 1
ATOM 1468 N N . THR A 1 185 ? 3.594 15.945 -14.344 1 94.44 185 THR A N 1
ATOM 1469 C CA . THR A 1 185 ? 4.711 16.828 -14.039 1 94.44 185 THR A CA 1
ATOM 1470 C C . THR A 1 185 ? 5.605 16.234 -12.961 1 94.44 185 THR A C 1
ATOM 1472 O O . THR A 1 185 ? 5.172 15.359 -12.203 1 94.44 185 THR A O 1
ATOM 1475 N N . HIS A 1 186 ? 6.848 16.656 -12.938 1 95.69 186 HIS A N 1
ATOM 1476 C CA . HIS A 1 186 ? 7.812 16.234 -11.93 1 95.69 186 HIS A CA 1
ATOM 1477 C C . HIS A 1 186 ? 7.953 14.719 -11.891 1 95.69 186 HIS A C 1
ATOM 1479 O O . HIS A 1 186 ? 7.98 14.125 -10.812 1 95.69 186 HIS A O 1
ATOM 1485 N N . THR A 1 187 ? 7.941 14.141 -13.039 1 92.25 187 THR A N 1
ATOM 1486 C CA . THR A 1 187 ? 8.008 12.688 -13.164 1 92.25 187 THR A CA 1
ATOM 1487 C C . THR A 1 187 ? 9.445 12.195 -13.008 1 92.25 187 THR A C 1
ATOM 1489 O O . THR A 1 187 ? 9.68 10.992 -12.883 1 92.25 187 THR A O 1
ATOM 1492 N N . SER A 1 188 ? 10.422 13.109 -13.008 1 91.44 188 SER A N 1
ATOM 1493 C CA . SER A 1 188 ? 11.836 12.82 -12.789 1 91.44 188 SER A CA 1
ATOM 1494 C C . SER A 1 188 ? 12.367 13.531 -11.547 1 91.44 188 SER A C 1
ATOM 1496 O O . SER A 1 188 ? 11.773 14.508 -11.086 1 91.44 188 SER A O 1
ATOM 1498 N N . PRO A 1 189 ? 13.469 13.055 -11.008 1 94.94 189 PRO A N 1
ATOM 1499 C CA . PRO A 1 189 ? 14.023 13.719 -9.828 1 94.94 189 PRO A CA 1
ATOM 1500 C C . PRO A 1 189 ? 14.336 15.195 -10.07 1 94.94 189 PRO A C 1
ATOM 1502 O O . PRO A 1 189 ? 14.719 15.57 -11.18 1 94.94 189 PRO A O 1
ATOM 1505 N N . LEU A 1 190 ? 14.18 15.922 -9.023 1 97.19 190 LEU A N 1
ATOM 1506 C CA . LEU A 1 190 ? 14.516 17.344 -9.055 1 97.19 190 LEU A CA 1
ATOM 1507 C C . LEU A 1 190 ? 16.016 17.547 -9.242 1 97.19 190 LEU A C 1
ATOM 1509 O O . LEU A 1 190 ? 16.812 16.719 -8.812 1 97.19 190 LEU A O 1
ATOM 1513 N N . PRO A 1 191 ? 16.406 18.656 -9.906 1 95.69 191 PRO A N 1
ATOM 1514 C CA . PRO A 1 191 ? 17.828 18.891 -10.148 1 95.69 191 PRO A CA 1
ATOM 1515 C C . PRO A 1 191 ? 18.609 19.156 -8.859 1 95.69 191 PRO A C 1
ATOM 1517 O O . PRO A 1 191 ? 18.172 19.922 -8.008 1 95.69 191 PRO A O 1
ATOM 1520 N N . THR A 1 192 ? 19.766 18.438 -8.758 1 95.19 192 THR A N 1
ATOM 1521 C CA . THR A 1 192 ? 20.609 18.609 -7.578 1 95.19 192 THR A CA 1
ATOM 1522 C C . THR A 1 192 ? 22.062 18.875 -7.984 1 95.19 192 THR A C 1
ATOM 1524 O O . THR A 1 192 ? 22.969 18.766 -7.164 1 95.19 192 THR A O 1
ATOM 1527 N N . THR A 1 193 ? 22.25 19.188 -9.188 1 93.31 193 THR A N 1
ATOM 1528 C CA . THR A 1 193 ? 23.594 19.422 -9.703 1 93.31 193 THR A CA 1
ATOM 1529 C C . THR A 1 193 ? 24.109 20.781 -9.266 1 93.31 193 THR A C 1
ATOM 1531 O O . THR A 1 193 ? 23.359 21.594 -8.719 1 93.31 193 THR A O 1
ATOM 1534 N N . SER A 1 194 ? 25.406 20.984 -9.602 1 93.06 194 SER A N 1
ATOM 1535 C CA . SER A 1 194 ? 26.078 22.219 -9.203 1 93.06 194 SER A CA 1
ATOM 1536 C C . SER A 1 194 ? 25.5 23.422 -9.945 1 93.06 194 SER A C 1
ATOM 1538 O O . SER A 1 194 ? 25.641 24.562 -9.5 1 93.06 194 SER A O 1
ATOM 1540 N N . SER A 1 195 ? 24.828 23.203 -11.062 1 94.88 195 SER A N 1
ATOM 1541 C CA . SER A 1 195 ? 24.25 24.281 -11.844 1 94.88 195 SER A CA 1
ATOM 1542 C C . SER A 1 195 ? 22.969 24.797 -11.203 1 94.88 195 SER A C 1
ATOM 1544 O O . SER A 1 195 ? 22.5 25.891 -11.539 1 94.88 195 SER A O 1
ATOM 1546 N N . THR A 1 196 ? 22.406 24.031 -10.258 1 94.75 196 THR A N 1
ATOM 1547 C CA . THR A 1 196 ? 21.203 24.438 -9.523 1 94.75 196 THR A CA 1
ATOM 1548 C C . THR A 1 196 ? 21.562 25.422 -8.406 1 94.75 196 THR A C 1
ATOM 1550 O O . THR A 1 196 ? 22.531 25.203 -7.672 1 94.75 196 THR A O 1
ATOM 1553 N N . PRO A 1 197 ? 20.812 26.578 -8.375 1 95.12 197 PRO A N 1
ATOM 1554 C CA . PRO A 1 197 ? 21.062 27.516 -7.277 1 95.12 197 PRO A CA 1
ATOM 1555 C C . PRO A 1 197 ? 21.125 26.828 -5.914 1 95.12 197 PRO A C 1
ATOM 1557 O O . PRO A 1 197 ? 20.359 25.906 -5.66 1 95.12 197 PRO A O 1
ATOM 1560 N N . ALA A 1 198 ? 21.922 27.312 -5.047 1 93.38 198 ALA A N 1
ATOM 1561 C CA . ALA A 1 198 ? 22.312 26.641 -3.809 1 93.38 198 ALA A CA 1
ATOM 1562 C C . ALA A 1 198 ? 21.094 26.312 -2.955 1 93.38 198 ALA A C 1
ATOM 1564 O O . ALA A 1 198 ? 20.922 25.172 -2.523 1 93.38 198 ALA A O 1
ATOM 1565 N N . ARG A 1 199 ? 20.203 27.281 -2.725 1 92.19 199 ARG A N 1
ATOM 1566 C CA . ARG A 1 199 ? 19.031 27.078 -1.877 1 92.19 199 ARG A CA 1
ATOM 1567 C C . ARG A 1 199 ? 18.094 26.047 -2.482 1 92.19 199 ARG A C 1
ATOM 1569 O O . ARG A 1 199 ? 17.578 25.188 -1.773 1 92.19 199 ARG A O 1
ATOM 1576 N N . GLU A 1 200 ? 17.891 26.141 -3.732 1 95.12 200 GLU A N 1
ATOM 1577 C CA . GLU A 1 200 ? 17.062 25.188 -4.449 1 95.12 200 GLU A CA 1
ATOM 1578 C C . GLU A 1 200 ? 17.688 23.797 -4.422 1 95.12 200 GLU A C 1
ATOM 1580 O O . GLU A 1 200 ? 16.969 22.797 -4.258 1 95.12 200 GLU A O 1
ATOM 1585 N N . ARG A 1 201 ? 18.938 23.766 -4.582 1 96.06 201 ARG A N 1
ATOM 1586 C CA . ARG A 1 201 ? 19.656 22.5 -4.57 1 96.06 201 ARG A CA 1
ATOM 1587 C C . ARG A 1 201 ? 19.5 21.781 -3.23 1 96.06 201 ARG A C 1
ATOM 1589 O O . ARG A 1 201 ? 19.234 20.578 -3.186 1 96.06 201 ARG A O 1
ATOM 1596 N N . GLU A 1 202 ? 19.656 22.516 -2.195 1 94.81 202 GLU A N 1
ATOM 1597 C CA . GLU A 1 202 ? 19.516 21.938 -0.859 1 94.81 202 GLU A CA 1
ATOM 1598 C C . GLU A 1 202 ? 18.109 21.406 -0.625 1 94.81 202 GLU A C 1
ATOM 1600 O O . GLU A 1 202 ? 17.938 20.312 -0.094 1 94.81 202 GLU A O 1
ATOM 1605 N N . ARG A 1 203 ? 17.172 22.203 -1.035 1 95.81 203 ARG A N 1
ATOM 1606 C CA . ARG A 1 203 ? 15.773 21.781 -0.942 1 95.81 203 ARG A CA 1
ATOM 1607 C C . ARG A 1 203 ? 15.531 20.5 -1.741 1 95.81 203 ARG A C 1
ATOM 1609 O O . ARG A 1 203 ? 14.93 19.547 -1.237 1 95.81 203 ARG A O 1
ATOM 1616 N N . ASN A 1 204 ? 16.016 20.531 -2.955 1 97.19 204 ASN A N 1
ATOM 1617 C CA . ASN A 1 204 ? 15.82 19.391 -3.844 1 97.19 204 ASN A CA 1
ATOM 1618 C C . ASN A 1 204 ? 16.453 18.125 -3.287 1 97.19 204 ASN A C 1
ATOM 1620 O O . ASN A 1 204 ? 15.898 17.031 -3.404 1 97.19 204 ASN A O 1
ATOM 1624 N N . ILE A 1 205 ? 17.578 18.281 -2.684 1 96.19 205 ILE A N 1
ATOM 1625 C CA . ILE A 1 205 ? 18.266 17.141 -2.094 1 96.19 205 ILE A CA 1
ATOM 1626 C C . ILE A 1 205 ? 17.422 16.547 -0.965 1 96.19 205 ILE A C 1
ATOM 1628 O O . ILE A 1 205 ? 17.234 15.336 -0.891 1 96.19 205 ILE A O 1
ATOM 1632 N N . ARG A 1 206 ? 16.812 17.375 -0.142 1 96.38 206 ARG A N 1
ATOM 1633 C CA . ARG A 1 206 ? 15.984 16.922 0.965 1 96.38 206 ARG A CA 1
ATOM 1634 C C . ARG A 1 206 ? 14.742 16.203 0.454 1 96.38 206 ARG A C 1
ATOM 1636 O O . ARG A 1 206 ? 14.359 15.148 0.979 1 96.38 206 ARG A O 1
ATOM 1643 N N . ILE A 1 207 ? 14.148 16.781 -0.557 1 97.94 207 ILE A N 1
ATOM 1644 C CA . ILE A 1 207 ? 12.945 16.203 -1.139 1 97.94 207 ILE A CA 1
ATOM 1645 C C . ILE A 1 207 ? 13.266 14.828 -1.716 1 97.94 207 ILE A C 1
ATOM 1647 O O . ILE A 1 207 ? 12.578 13.852 -1.41 1 97.94 207 ILE A O 1
ATOM 1651 N N . GLU A 1 208 ? 14.32 14.766 -2.486 1 96.25 208 GLU A N 1
ATOM 1652 C CA . GLU A 1 208 ? 14.664 13.516 -3.16 1 96.25 208 GLU A CA 1
ATOM 1653 C C . GLU A 1 208 ? 15.109 12.453 -2.162 1 96.25 208 GLU A C 1
ATOM 1655 O O . GLU A 1 208 ? 14.867 11.258 -2.363 1 96.25 208 GLU A O 1
ATOM 1660 N N . ASP A 1 209 ? 15.703 12.898 -1.074 1 94.75 209 ASP A N 1
ATOM 1661 C CA . ASP A 1 209 ? 16.125 11.969 -0.031 1 94.75 209 ASP A CA 1
ATOM 1662 C C . ASP A 1 209 ? 14.914 11.352 0.671 1 94.75 209 ASP A C 1
ATOM 1664 O O . ASP A 1 209 ? 14.992 10.234 1.184 1 94.75 209 ASP A O 1
ATOM 1668 N N . ALA A 1 210 ? 13.844 12.109 0.681 1 96.75 210 ALA A N 1
ATOM 1669 C CA . ALA A 1 210 ? 12.648 11.656 1.376 1 96.75 210 ALA A CA 1
ATOM 1670 C C . ALA A 1 210 ? 11.828 10.711 0.498 1 96.75 210 ALA A C 1
ATOM 1672 O O . ALA A 1 210 ? 10.969 9.977 0.996 1 96.75 210 ALA A O 1
ATOM 1673 N N . LEU A 1 211 ? 12.031 10.781 -0.802 1 95.69 211 LEU A N 1
ATOM 1674 C CA . LEU A 1 211 ? 11.289 9.953 -1.75 1 95.69 211 LEU A CA 1
ATOM 1675 C C . LEU A 1 211 ? 11.906 8.562 -1.854 1 95.69 211 LEU A C 1
ATOM 1677 O O . LEU A 1 211 ? 13.125 8.414 -1.788 1 95.69 211 LEU A O 1
ATOM 1681 N N . ARG A 1 212 ? 11.055 7.555 -2.08 1 90.19 212 ARG A N 1
ATOM 1682 C CA . ARG A 1 212 ? 11.508 6.168 -2.01 1 90.19 212 ARG A CA 1
ATOM 1683 C C . ARG A 1 212 ? 11.375 5.484 -3.365 1 90.19 212 ARG A C 1
ATOM 1685 O O . ARG A 1 212 ? 11.453 4.258 -3.455 1 90.19 212 ARG A O 1
ATOM 1692 N N . GLY A 1 213 ? 11.164 6.281 -4.371 1 89 213 GLY A N 1
ATOM 1693 C CA . GLY A 1 213 ? 10.914 5.66 -5.664 1 89 213 GLY A CA 1
ATOM 1694 C C . GLY A 1 213 ? 9.531 5.051 -5.77 1 89 213 GLY A C 1
ATOM 1695 O O . GLY A 1 213 ? 9.336 4.047 -6.461 1 89 213 GLY A O 1
ATOM 1696 N N . SER A 1 214 ? 8.57 5.613 -5.152 1 91.06 214 SER A N 1
ATOM 1697 C CA . SER A 1 214 ? 7.207 5.102 -5.086 1 91.06 214 SER A CA 1
ATOM 1698 C C . SER A 1 214 ? 6.371 5.594 -6.262 1 91.06 214 SER A C 1
ATOM 1700 O O . SER A 1 214 ? 6.77 6.527 -6.965 1 91.06 214 SER A O 1
ATOM 1702 N N . ILE A 1 215 ? 5.227 4.973 -6.406 1 91.31 215 ILE A N 1
ATOM 1703 C CA . ILE A 1 215 ? 4.32 5.281 -7.508 1 91.31 215 ILE A CA 1
ATOM 1704 C C . ILE A 1 215 ? 3.789 6.703 -7.359 1 91.31 215 ILE A C 1
ATOM 1706 O O . ILE A 1 215 ? 3.342 7.312 -8.336 1 91.31 215 ILE A O 1
ATOM 1710 N N . TYR A 1 216 ? 3.875 7.262 -6.168 1 95.94 216 TYR A N 1
ATOM 1711 C CA . TYR A 1 216 ? 3.295 8.578 -5.902 1 95.94 216 TYR A CA 1
ATOM 1712 C C . TYR A 1 216 ? 4.375 9.648 -5.848 1 95.94 216 TYR A C 1
ATOM 1714 O O . TYR A 1 216 ? 4.129 10.766 -5.387 1 95.94 216 TYR A O 1
ATOM 1722 N N . ASP A 1 217 ? 5.613 9.398 -6.281 1 95.88 217 ASP A N 1
ATOM 1723 C CA . ASP A 1 217 ? 6.723 10.336 -6.141 1 95.88 217 ASP A CA 1
ATOM 1724 C C . ASP A 1 217 ? 6.457 11.617 -6.93 1 95.88 217 ASP A C 1
ATOM 1726 O O . ASP A 1 217 ? 6.648 12.719 -6.418 1 95.88 217 ASP A O 1
ATOM 1730 N N . ALA A 1 218 ? 5.965 11.469 -8.203 1 96.38 218 ALA A N 1
ATOM 1731 C CA . ALA A 1 218 ? 5.711 12.648 -9.031 1 96.38 218 ALA A CA 1
ATOM 1732 C C . ALA A 1 218 ? 4.641 13.531 -8.406 1 96.38 218 ALA A C 1
ATOM 1734 O O . ALA A 1 218 ? 4.793 14.758 -8.344 1 96.38 218 ALA A O 1
ATOM 1735 N N . TYR A 1 219 ? 3.578 12.875 -7.961 1 98.19 219 TYR A N 1
ATOM 1736 C CA . TYR A 1 219 ? 2.49 13.594 -7.305 1 98.19 219 TYR A CA 1
ATOM 1737 C C . TYR A 1 219 ? 2.98 14.297 -6.047 1 98.19 219 TYR A C 1
ATOM 1739 O O . TYR A 1 219 ? 2.654 15.461 -5.809 1 98.19 219 TYR A O 1
ATOM 1747 N N . THR A 1 220 ? 3.854 13.641 -5.266 1 98.62 220 THR A N 1
ATOM 1748 C CA . THR A 1 220 ? 4.418 14.203 -4.047 1 98.62 220 THR A CA 1
ATOM 1749 C C . THR A 1 220 ? 5.32 15.391 -4.367 1 98.62 220 THR A C 1
ATOM 1751 O O . THR A 1 220 ? 5.227 16.438 -3.729 1 98.62 220 THR A O 1
ATOM 1754 N N . ARG A 1 221 ? 6.188 15.242 -5.41 1 98.38 221 ARG A N 1
ATOM 1755 C CA . ARG A 1 221 ? 7.023 16.344 -5.863 1 98.38 221 ARG A CA 1
ATOM 1756 C C . ARG A 1 221 ? 6.172 17.562 -6.211 1 98.38 221 ARG A C 1
ATOM 1758 O O . ARG A 1 221 ? 6.496 18.688 -5.816 1 98.38 221 ARG A O 1
ATOM 1765 N N . SER A 1 222 ? 5.105 17.312 -6.91 1 98.56 222 SER A N 1
ATOM 1766 C CA . SER A 1 222 ? 4.25 18.406 -7.363 1 98.56 222 SER A CA 1
ATOM 1767 C C . SER A 1 222 ? 3.625 19.156 -6.184 1 98.56 222 SER A C 1
ATOM 1769 O O . SER A 1 222 ? 3.506 20.375 -6.203 1 98.56 222 SER A O 1
ATOM 1771 N N . ILE A 1 223 ? 3.219 18.391 -5.18 1 98.75 223 ILE A N 1
ATOM 1772 C CA . ILE A 1 223 ? 2.615 19 -3.996 1 98.75 223 ILE A CA 1
ATOM 1773 C C . ILE A 1 223 ? 3.645 19.875 -3.279 1 98.75 223 ILE A C 1
ATOM 1775 O O . ILE A 1 223 ? 3.33 20.984 -2.836 1 98.75 223 ILE A O 1
ATOM 1779 N N . ILE A 1 224 ? 4.844 19.375 -3.207 1 98.75 224 ILE A N 1
ATOM 1780 C CA . ILE A 1 224 ? 5.871 20.094 -2.465 1 98.75 224 ILE A CA 1
ATOM 1781 C C . ILE A 1 224 ? 6.344 21.297 -3.281 1 98.75 224 ILE A C 1
ATOM 1783 O O . ILE A 1 224 ? 6.258 22.438 -2.822 1 98.75 224 ILE A O 1
ATOM 1787 N N . VAL A 1 225 ? 6.738 21.094 -4.535 1 98.31 225 VAL A N 1
ATOM 1788 C CA . VAL A 1 225 ? 7.414 22.109 -5.34 1 98.31 225 VAL A CA 1
ATOM 1789 C C . VAL A 1 225 ? 6.406 23.172 -5.789 1 98.31 225 VAL A C 1
ATOM 1791 O O . VAL A 1 225 ? 6.625 24.359 -5.598 1 98.31 225 VAL A O 1
ATOM 1794 N N . ASP A 1 226 ? 5.258 22.75 -6.336 1 98.25 226 ASP A N 1
ATOM 1795 C CA . ASP A 1 226 ? 4.289 23.703 -6.887 1 98.25 226 ASP A CA 1
ATOM 1796 C C . ASP A 1 226 ? 3.354 24.219 -5.797 1 98.25 226 ASP A C 1
ATOM 1798 O O . ASP A 1 226 ? 2.84 25.344 -5.895 1 98.25 226 ASP A O 1
ATOM 1802 N N . GLY A 1 227 ? 3.166 23.406 -4.773 1 98.5 227 GLY A N 1
ATOM 1803 C CA . GLY A 1 227 ? 2.258 23.766 -3.701 1 98.5 227 GLY A CA 1
ATOM 1804 C C . GLY A 1 227 ? 2.953 24.469 -2.545 1 98.5 227 GLY A C 1
ATOM 1805 O O . GLY A 1 227 ? 2.98 25.703 -2.48 1 98.5 227 GLY A O 1
ATOM 1806 N N . ILE A 1 228 ? 3.695 23.75 -1.746 1 98.69 228 ILE A N 1
ATOM 1807 C CA . ILE A 1 228 ? 4.281 24.219 -0.496 1 98.69 228 ILE A CA 1
ATOM 1808 C C . ILE A 1 228 ? 5.281 25.328 -0.785 1 98.69 228 ILE A C 1
ATOM 1810 O O . ILE A 1 228 ? 5.266 26.375 -0.126 1 98.69 228 ILE A O 1
ATOM 1814 N N . TYR A 1 229 ? 6.121 25.203 -1.787 1 98 229 TYR A N 1
ATOM 1815 C CA . TYR A 1 229 ? 7.137 26.203 -2.105 1 98 229 TYR A CA 1
ATOM 1816 C C . TYR A 1 229 ? 6.645 27.141 -3.195 1 98 229 TYR A C 1
ATOM 1818 O O . TYR A 1 229 ? 7.359 28.078 -3.586 1 98 229 TYR A O 1
ATOM 1826 N N . GLY A 1 230 ? 5.473 26.938 -3.709 1 97.5 230 GLY A N 1
ATOM 1827 C CA . GLY A 1 230 ? 4.879 27.766 -4.742 1 97.5 230 GLY A CA 1
ATOM 1828 C C . GLY A 1 230 ? 3.617 28.469 -4.285 1 97.5 230 GLY A C 1
ATOM 1829 O O . GLY A 1 230 ? 3.684 29.484 -3.57 1 97.5 230 GLY A O 1
ATOM 1830 N N . ARG A 1 231 ? 2.463 27.875 -4.551 1 97.31 231 ARG A N 1
ATOM 1831 C CA . ARG A 1 231 ? 1.152 28.5 -4.41 1 97.31 231 ARG A CA 1
ATOM 1832 C C . ARG A 1 231 ? 0.823 28.75 -2.943 1 97.31 231 ARG A C 1
ATOM 1834 O O . ARG A 1 231 ? 0.102 29.703 -2.621 1 97.31 231 ARG A O 1
ATOM 1841 N N . TRP A 1 232 ? 1.407 27.953 -2.045 1 98.19 232 TRP A N 1
ATOM 1842 C CA . TRP A 1 232 ? 0.978 28.031 -0.653 1 98.19 232 TRP A CA 1
ATOM 1843 C C . TRP A 1 232 ? 2.119 28.516 0.241 1 98.19 232 TRP A C 1
ATOM 1845 O O . TRP A 1 232 ? 2.027 28.438 1.469 1 98.19 232 TRP A O 1
ATOM 1855 N N . ALA A 1 233 ? 3.215 28.984 -0.249 1 97.75 233 ALA A N 1
ATOM 1856 C CA . ALA A 1 233 ? 4.426 29.312 0.502 1 97.75 233 ALA A CA 1
ATOM 1857 C C . ALA A 1 233 ? 4.125 30.297 1.622 1 97.75 233 ALA A C 1
ATOM 1859 O O . ALA A 1 233 ? 4.645 30.172 2.73 1 97.75 233 ALA A O 1
ATOM 1860 N N . SER A 1 234 ? 3.248 31.281 1.381 1 97.31 234 SER A N 1
ATOM 1861 C CA . SER A 1 234 ? 2.967 32.344 2.346 1 97.31 234 SER A CA 1
ATOM 1862 C C . SER A 1 234 ? 2.053 31.828 3.461 1 97.31 234 SER A C 1
ATOM 1864 O O . SER A 1 234 ? 1.889 32.5 4.48 1 97.31 234 SER A O 1
ATOM 1866 N N . GLU A 1 235 ? 1.492 30.625 3.287 1 97.69 235 GLU A N 1
ATOM 1867 C CA . GLU A 1 235 ? 0.508 30.109 4.238 1 97.69 235 GLU A CA 1
ATOM 1868 C C . GLU A 1 235 ? 1.15 29.141 5.234 1 97.69 235 GLU A C 1
ATOM 1870 O O . GLU A 1 235 ? 0.548 28.812 6.254 1 97.69 235 GLU A O 1
ATOM 1875 N N . VAL A 1 236 ? 2.324 28.688 4.984 1 97.56 236 VAL A N 1
ATOM 1876 C CA . VAL A 1 236 ? 2.922 27.562 5.68 1 97.56 236 VAL A CA 1
ATOM 1877 C C . VAL A 1 236 ? 3.066 27.875 7.168 1 97.56 236 VAL A C 1
ATOM 1879 O O . VAL A 1 236 ? 2.752 27.047 8.023 1 97.56 236 VAL A O 1
ATOM 1882 N N . GLU A 1 237 ? 3.508 29.078 7.484 1 95.62 237 GLU A N 1
ATOM 1883 C CA . GLU A 1 237 ? 3.689 29.453 8.883 1 95.62 237 GLU A CA 1
ATOM 1884 C C . GLU A 1 237 ? 2.377 29.359 9.656 1 95.62 237 GLU A C 1
ATOM 1886 O O . GLU A 1 237 ? 2.355 28.875 10.797 1 95.62 237 GLU A O 1
ATOM 1891 N N . GLN A 1 238 ? 1.337 29.797 9.047 1 96.06 238 GLN A N 1
ATOM 1892 C CA . GLN A 1 238 ? 0.026 29.719 9.688 1 96.06 238 GLN A CA 1
ATOM 1893 C C . GLN A 1 238 ? -0.422 28.281 9.852 1 96.06 238 GLN A C 1
ATOM 1895 O O . GLN A 1 238 ? -1.077 27.938 10.844 1 96.06 238 GLN A O 1
ATOM 1900 N N . TRP A 1 239 ? -0.075 27.391 8.914 1 97.75 239 TRP A N 1
ATOM 1901 C CA . TRP A 1 239 ? -0.466 25.984 8.961 1 97.75 239 TRP A CA 1
ATOM 1902 C C . TRP A 1 239 ? 0.048 25.312 10.234 1 97.75 239 TRP A C 1
ATOM 1904 O O . TRP A 1 239 ? -0.64 24.484 10.828 1 97.75 239 TRP A O 1
ATOM 1914 N N . ILE A 1 240 ? 1.232 25.719 10.656 1 97.38 240 ILE A N 1
ATOM 1915 C CA . ILE A 1 240 ? 1.928 24.906 11.648 1 97.38 240 ILE A CA 1
ATOM 1916 C C . ILE A 1 240 ? 1.87 25.594 13.008 1 97.38 240 ILE A C 1
ATOM 1918 O O . ILE A 1 240 ? 2.475 25.125 13.977 1 97.38 240 ILE A O 1
ATOM 1922 N N . SER A 1 241 ? 1.102 26.703 13.133 1 94.44 241 SER A N 1
ATOM 1923 C CA . SER A 1 241 ? 1.026 27.469 14.367 1 94.44 241 SER A CA 1
ATOM 1924 C C . SER A 1 241 ? -0.136 27 15.234 1 94.44 241 SER A C 1
ATOM 1926 O O . SER A 1 241 ? -1.144 26.516 14.727 1 94.44 241 SER A O 1
ATOM 1928 N N . CYS A 1 242 ? 0.053 27.062 16.484 1 92.69 242 CYS A N 1
ATOM 1929 C CA . CYS A 1 242 ? -0.992 26.859 17.484 1 92.69 242 CYS A CA 1
ATOM 1930 C C . CYS A 1 242 ? -1.355 28.172 18.156 1 92.69 242 CYS A C 1
ATOM 1932 O O . CYS A 1 242 ? -0.49 29.016 18.391 1 92.69 242 CYS A O 1
ATOM 1934 N N . PRO A 1 243 ? -2.641 28.344 18.422 1 86.5 243 PRO A N 1
ATOM 1935 C CA . PRO A 1 243 ? -3.016 29.562 19.141 1 86.5 243 PRO A CA 1
ATOM 1936 C C . PRO A 1 243 ? -2.436 29.609 20.562 1 86.5 243 PRO A C 1
ATOM 1938 O O . PRO A 1 243 ? -2.273 28.578 21.203 1 86.5 243 PRO A O 1
ATOM 1941 N N . GLN A 1 244 ? -1.931 30.781 20.922 1 72.38 244 GLN A N 1
ATOM 1942 C CA . GLN A 1 244 ? -1.471 30.984 22.297 1 72.38 244 GLN A CA 1
ATOM 1943 C C . GLN A 1 244 ? -2.639 30.953 23.281 1 72.38 244 GLN A C 1
ATOM 1945 O O . GLN A 1 244 ? -3.701 31.516 23 1 72.38 244 GLN A O 1
ATOM 1950 N N . ALA A 1 245 ? -2.904 29.734 23.906 1 57.81 245 ALA A N 1
ATOM 1951 C CA . ALA A 1 245 ? -4.004 29.641 24.859 1 57.81 245 ALA A CA 1
ATOM 1952 C C . ALA A 1 245 ? -4.211 30.953 25.594 1 57.81 245 ALA A C 1
ATOM 1954 O O . ALA A 1 245 ? -3.256 31.547 26.094 1 57.81 245 ALA A O 1
ATOM 1955 N N . PRO A 1 246 ? -5.301 31.594 25.203 1 52.03 246 PRO A N 1
ATOM 1956 C CA . PRO A 1 246 ? -5.488 32.75 26.094 1 52.03 246 PRO A CA 1
ATOM 1957 C C . PRO A 1 246 ? -5.359 32.375 27.578 1 52.03 246 PRO A C 1
ATOM 1959 O O . PRO A 1 246 ? -5.691 31.234 27.953 1 52.03 246 PRO A O 1
ATOM 1962 N N . ALA A 1 247 ? -4.453 32.875 28.281 1 49.28 247 ALA A N 1
ATOM 1963 C CA . ALA A 1 247 ? -4.457 32.719 29.734 1 49.28 247 ALA A CA 1
ATOM 1964 C C . ALA A 1 247 ? -5.879 32.75 30.281 1 49.28 247 ALA A C 1
ATOM 1966 O O . ALA A 1 247 ? -6.539 33.781 30.297 1 49.28 247 ALA A O 1
ATOM 1967 N N . LEU A 1 248 ? -6.574 31.688 29.938 1 50.47 248 LEU A N 1
ATOM 1968 C CA . LEU A 1 248 ? -7.883 31.703 30.594 1 50.47 248 LEU A CA 1
ATOM 1969 C C . LEU A 1 248 ? -7.758 32.031 32.062 1 50.47 248 LEU A C 1
ATOM 1971 O O . LEU A 1 248 ? -6.844 31.531 32.75 1 50.47 248 LEU A O 1
ATOM 1975 N N . SER A 1 249 ? -8.5 32.938 32.406 1 50.5 249 SER A N 1
ATOM 1976 C CA . SER A 1 249 ? -8.578 33.219 33.844 1 50.5 249 SER A CA 1
ATOM 1977 C C . SER A 1 249 ? -9.094 31.984 34.594 1 50.5 249 SER A C 1
ATOM 1979 O O . SER A 1 249 ? -9.781 31.141 34.031 1 50.5 249 SER A O 1
ATOM 1981 N N . LEU A 1 250 ? -8.562 31.75 35.719 1 53.09 250 LEU A N 1
ATOM 1982 C CA . LEU A 1 250 ? -9.023 30.703 36.594 1 53.09 250 LEU A CA 1
ATOM 1983 C C . LEU A 1 250 ? -10.547 30.594 36.594 1 53.09 250 LEU A C 1
ATOM 1985 O O . LEU A 1 250 ? -11.102 29.5 36.625 1 53.09 250 LEU A O 1
ATOM 1989 N N . GLN A 1 251 ? -11.156 31.719 36.594 1 54.66 251 GLN A N 1
ATOM 1990 C CA . GLN A 1 251 ? -12.609 31.797 36.625 1 54.66 251 GLN A CA 1
ATOM 1991 C C . GLN A 1 251 ? -13.242 31.203 35.375 1 54.66 251 GLN A C 1
ATOM 1993 O O . GLN A 1 251 ? -14.219 30.453 35.469 1 54.66 251 GLN A O 1
ATOM 1998 N N . ASP A 1 252 ? -12.688 31.422 34.25 1 56 252 ASP A N 1
ATOM 1999 C CA . ASP A 1 252 ? -13.266 30.953 33 1 56 252 ASP A CA 1
ATOM 2000 C C . ASP A 1 252 ? -13.086 29.438 32.844 1 56 252 ASP A C 1
ATOM 2002 O O . ASP A 1 252 ? -13.984 28.75 32.375 1 56 252 ASP A O 1
ATOM 2006 N N . ALA A 1 253 ? -11.938 29.047 33.312 1 53.41 253 ALA A N 1
ATOM 2007 C CA . ALA A 1 253 ? -11.664 27.609 33.344 1 53.41 253 ALA A CA 1
ATOM 2008 C C . ALA A 1 253 ? -12.656 26.875 34.219 1 53.41 253 ALA A C 1
ATOM 2010 O O . ALA A 1 253 ? -13.148 25.797 33.875 1 53.41 253 ALA A O 1
ATOM 2011 N N . GLN A 1 254 ? -12.93 27.562 35.406 1 55.06 254 GLN A N 1
ATOM 2012 C CA . GLN A 1 254 ? -13.859 26.984 36.344 1 55.06 254 GLN A CA 1
ATOM 2013 C C . GLN A 1 254 ? -15.273 26.938 35.781 1 55.06 254 GLN A C 1
ATOM 2015 O O . GLN A 1 254 ? -15.992 25.953 35.969 1 55.06 254 GLN A O 1
ATOM 2020 N N . ILE A 1 255 ? -15.68 27.891 35.125 1 57.53 255 ILE A N 1
ATOM 2021 C CA . ILE A 1 255 ? -17.016 27.953 34.562 1 57.53 255 ILE A CA 1
ATOM 2022 C C . ILE A 1 255 ? -17.172 26.891 33.469 1 57.53 255 ILE A C 1
ATOM 2024 O O . ILE A 1 255 ? -18.188 26.203 33.375 1 57.53 255 ILE A O 1
ATOM 2028 N N . ARG A 1 256 ? -16.141 26.828 32.625 1 57.62 256 ARG A N 1
ATOM 2029 C CA . ARG A 1 256 ? -16.203 25.828 31.547 1 57.62 256 ARG A CA 1
ATOM 2030 C C . ARG A 1 256 ? -16.219 24.406 32.125 1 57.62 256 ARG A C 1
ATOM 2032 O O . ARG A 1 256 ? -16.938 23.547 31.625 1 57.62 256 ARG A O 1
ATOM 2039 N N . MET A 1 257 ? -15.422 24.281 33.156 1 56.62 257 MET A N 1
ATOM 2040 C CA . MET A 1 257 ? -15.422 23 33.844 1 56.62 257 MET A CA 1
ATOM 2041 C C . MET A 1 257 ? -16.797 22.688 34.438 1 56.62 257 MET A C 1
ATOM 2043 O O . MET A 1 257 ? -17.25 21.547 34.375 1 56.62 257 MET A O 1
ATOM 2047 N N . ALA A 1 258 ? -17.375 23.656 35.125 1 54.88 258 ALA A N 1
ATOM 2048 C CA . ALA A 1 258 ? -18.672 23.484 35.75 1 54.88 258 ALA A CA 1
ATOM 2049 C C . ALA A 1 258 ? -19.766 23.172 34.719 1 54.88 258 ALA A C 1
ATOM 2051 O O . ALA A 1 258 ? -20.734 22.484 35.031 1 54.88 258 ALA A O 1
ATOM 2052 N N . ARG A 1 259 ? -19.625 23.766 33.594 1 51.97 259 ARG A N 1
ATOM 2053 C CA . ARG A 1 259 ? -20.625 23.547 32.562 1 51.97 259 ARG A CA 1
ATOM 2054 C C . ARG A 1 259 ? -20.375 22.234 31.828 1 51.97 259 ARG A C 1
ATOM 2056 O O . ARG A 1 259 ? -21.078 21.922 30.859 1 51.97 259 ARG A O 1
ATOM 2063 N N . GLY A 1 260 ? -19.562 21.594 32.375 1 47.31 260 GLY A N 1
ATOM 2064 C CA . GLY A 1 260 ? -19.219 20.344 31.719 1 47.31 260 GLY A CA 1
ATOM 2065 C C . GLY A 1 260 ? -18.594 20.531 30.359 1 47.31 260 GLY A C 1
ATOM 2066 O O . GLY A 1 260 ? -18.562 19.609 29.547 1 47.31 260 GLY A O 1
ATOM 2067 N N . GLU A 1 261 ? -18.562 21.656 30.047 1 47.22 261 GLU A N 1
ATOM 2068 C CA . GLU A 1 261 ? -17.938 21.969 28.766 1 47.22 261 GLU A CA 1
ATOM 2069 C C . GLU A 1 261 ? -16.484 21.469 28.734 1 47.22 261 GLU A C 1
ATOM 2071 O O . GLU A 1 261 ? -15.633 21.984 29.453 1 47.22 261 GLU A O 1
ATOM 2076 N N . MET A 1 262 ? -16.359 20.219 28.891 1 44.81 262 MET A N 1
ATOM 2077 C CA . MET A 1 262 ? -15.055 19.641 28.578 1 44.81 262 MET A CA 1
ATOM 2078 C C . MET A 1 262 ? -14.531 20.172 27.25 1 44.81 262 MET A C 1
ATOM 2080 O O . MET A 1 262 ? -15.008 19.781 26.188 1 44.81 262 MET A O 1
ATOM 2084 N N . MET A 1 263 ? -14.758 21.391 26.891 1 47.69 263 MET A N 1
ATOM 2085 C CA . MET A 1 263 ? -14.07 21.75 25.656 1 47.69 263 MET A CA 1
ATOM 2086 C C . MET A 1 263 ? -12.734 21.016 25.562 1 47.69 263 MET A C 1
ATOM 2088 O O . MET A 1 263 ? -11.914 21.078 26.469 1 47.69 263 MET A O 1
ATOM 2092 N N . LEU A 1 264 ? -12.727 19.781 25.203 1 52.62 264 LEU A N 1
ATOM 2093 C CA . LEU A 1 264 ? -11.492 19.047 24.953 1 52.62 264 LEU A CA 1
ATOM 2094 C C . LEU A 1 264 ? -10.469 19.953 24.266 1 52.62 264 LEU A C 1
ATOM 2096 O O . LEU A 1 264 ? -10.508 20.125 23.047 1 52.62 264 LEU A O 1
ATOM 2100 N N . ASP A 1 265 ? -9.898 21.078 24.922 1 66.62 265 ASP A N 1
ATOM 2101 C CA . ASP A 1 265 ? -8.828 22.047 24.672 1 66.62 265 ASP A CA 1
ATOM 2102 C C . ASP A 1 265 ? -7.547 21.344 24.234 1 66.62 265 ASP A C 1
ATOM 2104 O O . ASP A 1 265 ? -7.324 20.172 24.578 1 66.62 265 ASP A O 1
ATOM 2108 N N . ASP A 1 266 ? -7.008 21.844 23.109 1 88.38 266 ASP A N 1
ATOM 2109 C CA . ASP A 1 266 ? -5.648 21.484 22.734 1 88.38 266 ASP A CA 1
ATOM 2110 C C . ASP A 1 266 ? -4.723 21.469 23.938 1 88.38 266 ASP A C 1
ATOM 2112 O O . ASP A 1 266 ? -4.875 22.281 24.859 1 88.38 266 ASP A O 1
ATOM 2116 N N . PRO A 1 267 ? -3.924 20.438 24.125 1 88.81 267 PRO A N 1
ATOM 2117 C CA . PRO A 1 267 ? -2.984 20.359 25.25 1 88.81 267 PRO A CA 1
ATOM 2118 C C . PRO A 1 267 ? -2.029 21.547 25.297 1 88.81 267 PRO A C 1
ATOM 2120 O O . PRO A 1 267 ? -1.792 22.203 24.281 1 88.81 267 PRO A O 1
ATOM 2123 N N . THR A 1 268 ? -1.532 21.812 26.531 1 87.25 268 THR A N 1
ATOM 2124 C CA . THR A 1 268 ? -0.582 22.922 26.672 1 87.25 268 THR A CA 1
ATOM 2125 C C . THR A 1 268 ? 0.814 22.375 26.984 1 87.25 268 THR A C 1
ATOM 2127 O O . THR A 1 268 ? 1.799 23.125 26.906 1 87.25 268 THR A O 1
ATOM 2130 N N . ASP A 1 269 ? 0.905 21.109 27.219 1 89.19 269 ASP A N 1
ATOM 2131 C CA . ASP A 1 269 ? 2.162 20.531 27.672 1 89.19 269 ASP A CA 1
ATOM 2132 C C . ASP A 1 269 ? 2.965 19.969 26.5 1 89.19 269 ASP A C 1
ATOM 2134 O O . ASP A 1 269 ? 4.156 19.688 26.641 1 89.19 269 ASP A O 1
ATOM 2138 N N . VAL A 1 270 ? 2.346 19.766 25.359 1 93.12 270 VAL A N 1
ATOM 2139 C CA . VAL A 1 270 ? 3.018 19.266 24.172 1 93.12 270 VAL A CA 1
ATOM 2140 C C . VAL A 1 270 ? 2.723 20.188 22.984 1 93.12 270 VAL A C 1
ATOM 2142 O O . VAL A 1 270 ? 1.712 20.891 22.969 1 93.12 270 VAL A O 1
ATOM 2145 N N . PRO A 1 271 ? 3.592 20.172 21.984 1 94.38 271 PRO A N 1
ATOM 2146 C CA . PRO A 1 271 ? 3.51 21.156 20.906 1 94.38 271 PRO A CA 1
ATOM 2147 C C . PRO A 1 271 ? 2.531 20.75 19.812 1 94.38 271 PRO A C 1
ATOM 2149 O O . PRO A 1 271 ? 2.885 20.766 18.625 1 94.38 271 PRO A O 1
ATOM 2152 N N . VAL A 1 272 ? 1.358 20.391 20.156 1 96.62 272 VAL A N 1
ATOM 2153 C CA . VAL A 1 272 ? 0.306 20.062 19.188 1 96.62 272 VAL A CA 1
ATOM 2154 C C . VAL A 1 272 ? -0.992 20.766 19.594 1 96.62 272 VAL A C 1
ATOM 2156 O O . VAL A 1 272 ? -1.228 21.016 20.781 1 96.62 272 VAL A O 1
ATOM 2159 N N . CYS A 1 273 ? -1.791 21.156 18.719 1 96.31 273 CYS A N 1
ATOM 2160 C CA . CYS A 1 273 ? -3.131 21.688 18.953 1 96.31 273 CYS A CA 1
ATOM 2161 C C . CYS A 1 273 ? -4.141 21.047 18 1 96.31 273 CYS A C 1
ATOM 2163 O O . CYS A 1 273 ? -4.723 21.719 17.156 1 96.31 273 CYS A O 1
ATOM 2165 N N . PRO A 1 274 ? -4.398 19.734 18.156 1 97.06 274 PRO A N 1
ATOM 2166 C CA . PRO A 1 274 ? -5.191 18.953 17.203 1 97.06 274 PRO A CA 1
ATOM 2167 C C . PRO A 1 274 ? -6.598 19.516 17 1 97.06 274 PRO A C 1
ATOM 2169 O O . PRO A 1 274 ? -7.137 19.469 15.898 1 97.06 274 PRO A O 1
ATOM 2172 N N . HIS A 1 275 ? -7.254 20.031 18.031 1 94.62 275 HIS A N 1
ATOM 2173 C CA . HIS A 1 275 ? -8.586 20.594 17.828 1 94.62 275 HIS A CA 1
ATOM 2174 C C . HIS A 1 275 ? -8.523 21.812 16.922 1 94.62 275 HIS A C 1
ATOM 2176 O O . HIS A 1 275 ? -9.273 21.906 15.93 1 94.62 275 HIS A O 1
ATOM 2182 N N . HIS A 1 276 ? -7.645 22.734 17.234 1 93.88 276 HIS A N 1
ATOM 2183 C CA . HIS A 1 276 ? -7.477 23.906 16.391 1 93.88 276 HIS A CA 1
ATOM 2184 C C . HIS A 1 276 ? -7.18 23.516 14.945 1 93.88 276 HIS A C 1
ATOM 2186 O O . HIS A 1 276 ? -7.773 24.062 14.016 1 93.88 276 HIS A O 1
ATOM 2192 N N . TRP A 1 277 ? -6.273 22.562 14.734 1 97.06 277 TRP A N 1
ATOM 2193 C CA . TRP A 1 277 ? -5.824 22.141 13.414 1 97.06 277 TRP A CA 1
ATOM 2194 C C . TRP A 1 277 ? -6.949 21.438 12.664 1 97.06 277 TRP A C 1
ATOM 2196 O O . TRP A 1 277 ? -6.906 21.328 11.438 1 97.06 277 TRP A O 1
ATOM 2206 N N . SER A 1 278 ? -7.953 20.953 13.367 1 95.75 278 SER A N 1
ATOM 2207 C CA . SER A 1 278 ? -8.992 20.172 12.727 1 95.75 278 SER A CA 1
ATOM 2208 C C . SER A 1 278 ? -10.125 21.047 12.203 1 95.75 278 SER A C 1
ATOM 2210 O O . SER A 1 278 ? -10.945 20.609 11.398 1 95.75 278 SER A O 1
ATOM 2212 N N . ILE A 1 279 ? -10.18 22.328 12.648 1 93.44 279 ILE A N 1
ATOM 2213 C CA . ILE A 1 279 ? -11.336 23.188 12.422 1 93.44 279 ILE A CA 1
ATOM 2214 C C . ILE A 1 279 ? -11.523 23.422 10.922 1 93.44 279 ILE A C 1
ATOM 2216 O O . ILE A 1 279 ? -12.594 23.172 10.375 1 93.44 279 ILE A O 1
ATOM 2220 N N . LYS A 1 280 ? -10.492 23.891 10.25 1 93.88 280 LYS A N 1
ATOM 2221 C CA . LYS A 1 280 ? -10.625 24.203 8.836 1 93.88 280 LYS A CA 1
ATOM 2222 C C . LYS A 1 280 ? -10.898 22.953 8.016 1 93.88 280 LYS A C 1
ATOM 2224 O O . LYS A 1 280 ? -11.625 23 7.016 1 93.88 280 LYS A O 1
ATOM 2229 N N . THR A 1 281 ? -10.258 21.797 8.375 1 95.5 281 THR A N 1
ATOM 2230 C CA . THR A 1 281 ? -10.523 20.531 7.688 1 95.5 281 THR A CA 1
ATOM 2231 C C . THR A 1 281 ? -11.977 20.125 7.863 1 95.5 281 THR A C 1
ATOM 2233 O O . THR A 1 281 ? -12.625 19.672 6.91 1 95.5 281 THR A O 1
ATOM 2236 N N . HIS A 1 282 ? -12.477 20.266 9.039 1 93.56 282 HIS A N 1
ATOM 2237 C CA . HIS A 1 282 ? -13.883 19.984 9.297 1 93.56 282 HIS A CA 1
ATOM 2238 C C . HIS A 1 282 ? -14.789 20.859 8.438 1 93.56 282 HIS A C 1
ATOM 2240 O O . HIS A 1 282 ? -15.789 20.391 7.898 1 93.56 282 HIS A O 1
ATOM 2246 N N . ASP A 1 283 ? -14.422 22.109 8.281 1 92.38 283 ASP A N 1
ATOM 2247 C CA . ASP A 1 283 ? -15.227 23.062 7.527 1 92.38 283 ASP A CA 1
ATOM 2248 C C . ASP A 1 283 ? -15.359 22.641 6.07 1 92.38 283 ASP A C 1
ATOM 2250 O O . ASP A 1 283 ? -16.312 23.016 5.391 1 92.38 283 ASP A O 1
ATOM 2254 N N . MET A 1 284 ? -14.469 21.859 5.566 1 92.62 284 MET A N 1
ATOM 2255 C CA . MET A 1 284 ? -14.508 21.391 4.18 1 92.62 284 MET A CA 1
ATOM 2256 C C . MET A 1 284 ? -15.742 20.516 3.934 1 92.62 284 MET A C 1
ATOM 2258 O O . MET A 1 284 ? -16.25 20.469 2.814 1 92.62 284 MET A O 1
ATOM 2262 N N . LEU A 1 285 ? -16.219 19.844 4.969 1 92.06 285 LEU A N 1
ATOM 2263 C CA . LEU A 1 285 ? -17.422 19.047 4.848 1 92.06 285 LEU A CA 1
ATOM 2264 C C . LEU A 1 285 ? -18.594 19.906 4.367 1 92.06 285 LEU A C 1
ATOM 2266 O O . LEU A 1 285 ? -19.375 19.469 3.51 1 92.06 285 LEU A O 1
ATOM 2270 N N . CYS A 1 286 ? -18.656 21.109 4.844 1 91.25 286 CYS A N 1
ATOM 2271 C CA . CYS A 1 286 ? -19.766 22 4.562 1 91.25 286 CYS A CA 1
ATOM 2272 C C . CYS A 1 286 ? -19.562 22.734 3.248 1 91.25 286 CYS A C 1
ATOM 2274 O O . CYS A 1 286 ? -20.5 23.328 2.709 1 91.25 286 CYS A O 1
ATOM 2276 N N . THR A 1 287 ? -18.406 22.688 2.719 1 89.38 287 THR A N 1
ATOM 2277 C CA . THR A 1 287 ? -18.141 23.359 1.45 1 89.38 287 THR A CA 1
ATOM 2278 C C . THR A 1 287 ? -18.172 22.359 0.298 1 89.38 287 THR A C 1
ATOM 2280 O O . THR A 1 287 ? -18.734 22.641 -0.761 1 89.38 287 THR A O 1
ATOM 2283 N N . TYR A 1 288 ? -17.641 21.141 0.52 1 89.75 288 TYR A N 1
ATOM 2284 C CA . TYR A 1 288 ? -17.359 20.266 -0.617 1 89.75 288 TYR A CA 1
ATOM 2285 C C . TYR A 1 288 ? -18.156 18.969 -0.518 1 89.75 288 TYR A C 1
ATOM 2287 O O . TYR A 1 288 ? -18.203 18.188 -1.47 1 89.75 288 TYR A O 1
ATOM 2295 N N . ILE A 1 289 ? -18.797 18.703 0.539 1 88.81 289 ILE A N 1
ATOM 2296 C CA . ILE A 1 289 ? -19.375 17.375 0.71 1 88.81 289 ILE A CA 1
ATOM 2297 C C . ILE A 1 289 ? -20.891 17.5 0.929 1 88.81 289 ILE A C 1
ATOM 2299 O O . ILE A 1 289 ? -21.672 17.125 0.057 1 88.81 289 ILE A O 1
ATOM 2303 N N . TRP A 1 290 ? -21.312 18.219 1.951 1 86.5 290 TRP A N 1
ATOM 2304 C CA . TRP A 1 290 ? -22.719 18.188 2.367 1 86.5 290 TRP A CA 1
ATOM 2305 C C . TRP A 1 290 ? -23.594 18.953 1.384 1 86.5 290 TRP A C 1
ATOM 2307 O O . TRP A 1 290 ? -24.719 18.531 1.087 1 86.5 290 TRP A O 1
ATOM 2317 N N . PRO A 1 291 ? -23.109 20.016 0.804 1 86.62 291 PRO A N 1
ATOM 2318 C CA . PRO A 1 291 ? -23.953 20.766 -0.125 1 86.62 291 PRO A CA 1
ATOM 2319 C C . PRO A 1 291 ? -24.375 19.938 -1.342 1 86.62 291 PRO A C 1
ATOM 2321 O O . PRO A 1 291 ? -25.297 20.328 -2.068 1 86.62 291 PRO A O 1
ATOM 2324 N N . PHE A 1 292 ? -23.781 18.797 -1.586 1 89.06 292 PHE A N 1
ATOM 2325 C CA . PHE A 1 292 ? -24.109 17.984 -2.75 1 89.06 292 PHE A CA 1
ATOM 2326 C C . PHE A 1 292 ? -25.281 17.062 -2.461 1 89.06 292 PHE A C 1
ATOM 2328 O O . PHE A 1 292 ? -25.766 16.359 -3.352 1 89.06 292 PHE A O 1
ATOM 2335 N N . GLY A 1 293 ? -25.766 17.031 -1.254 1 89.81 293 GLY A N 1
ATOM 2336 C CA . GLY A 1 293 ? -27 16.359 -0.893 1 89.81 293 GLY A CA 1
ATOM 2337 C C . GLY A 1 293 ? -26.891 14.852 -0.879 1 89.81 293 GLY A C 1
ATOM 2338 O O . GLY A 1 293 ? -27.875 14.141 -1.033 1 89.81 293 GLY A O 1
ATOM 2339 N N . LEU A 1 294 ? -25.719 14.328 -0.764 1 92.25 294 LEU A N 1
ATOM 2340 C CA . LEU A 1 294 ? -25.5 12.883 -0.709 1 92.25 294 LEU A CA 1
ATOM 2341 C C . LEU A 1 294 ? -25.797 12.344 0.688 1 92.25 294 LEU A C 1
ATOM 2343 O O . LEU A 1 294 ? -25.25 12.852 1.676 1 92.25 294 LEU A O 1
ATOM 2347 N N . THR A 1 295 ? -26.688 11.375 0.804 1 93.12 295 THR A N 1
ATOM 2348 C CA . THR A 1 295 ? -27.047 10.742 2.068 1 93.12 295 THR A CA 1
ATOM 2349 C C . THR A 1 295 ? -27.062 9.227 1.926 1 93.12 295 THR A C 1
ATOM 2351 O O . THR A 1 295 ? -26.781 8.695 0.849 1 93.12 295 THR A O 1
ATOM 2354 N N . ASP A 1 296 ? -27.359 8.516 3.029 1 93.38 296 ASP A N 1
ATOM 2355 C CA . ASP A 1 296 ? -27.438 7.059 3.008 1 93.38 296 ASP A CA 1
ATOM 2356 C C . ASP A 1 296 ? -28.719 6.586 2.32 1 93.38 296 ASP A C 1
ATOM 2358 O O . ASP A 1 296 ? -28.922 5.387 2.125 1 93.38 296 ASP A O 1
ATOM 2362 N N . LYS A 1 297 ? -29.562 7.504 1.88 1 94.81 297 LYS A N 1
ATOM 2363 C CA . LYS A 1 297 ? -30.812 7.168 1.216 1 94.81 297 LYS A CA 1
ATOM 2364 C C . LYS A 1 297 ? -30.766 7.535 -0.264 1 94.81 297 LYS A C 1
ATOM 2366 O O . LYS A 1 297 ? -31.672 7.188 -1.024 1 94.81 297 LYS A O 1
ATOM 2371 N N . THR A 1 298 ? -29.812 8.266 -0.628 1 95.25 298 THR A N 1
ATOM 2372 C CA . THR A 1 298 ? -29.703 8.648 -2.029 1 95.25 298 THR A CA 1
ATOM 2373 C C . THR A 1 298 ? -29.141 7.508 -2.869 1 95.25 298 THR A C 1
ATOM 2375 O O . THR A 1 298 ? -28.266 6.773 -2.416 1 95.25 298 THR A O 1
ATOM 2378 N N . PRO A 1 299 ? -29.656 7.367 -4.086 1 96 299 PRO A N 1
ATOM 2379 C CA . PRO A 1 299 ? -29.031 6.383 -4.969 1 96 299 PRO A CA 1
ATOM 2380 C C . PRO A 1 299 ? -27.562 6.695 -5.254 1 96 299 PRO A C 1
ATOM 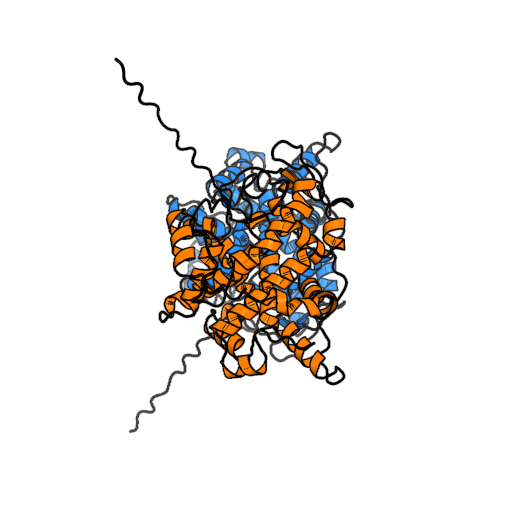2382 O O . PRO A 1 299 ? -27.172 7.867 -5.301 1 96 299 PRO A O 1
ATOM 2385 N N . PRO A 1 300 ? -26.781 5.688 -5.438 1 96.31 300 PRO A N 1
ATOM 2386 C CA . PRO A 1 300 ? -25.359 5.93 -5.676 1 96.31 300 PRO A CA 1
ATOM 2387 C C . PRO A 1 300 ? -25.109 6.766 -6.926 1 96.31 300 PRO A C 1
ATOM 2389 O O . PRO A 1 300 ? -25.469 6.359 -8.031 1 96.31 300 PRO A O 1
ATOM 2392 N N . ARG A 1 301 ? -24.484 7.824 -6.734 1 95.56 301 ARG A N 1
ATOM 2393 C CA . ARG A 1 301 ? -24.156 8.758 -7.805 1 95.56 301 ARG A CA 1
ATOM 2394 C C . ARG A 1 301 ? -22.672 8.648 -8.18 1 95.56 301 ARG A C 1
ATOM 2396 O O . ARG A 1 301 ? -21.812 8.484 -7.305 1 95.56 301 ARG A O 1
ATOM 2403 N N . GLU A 1 302 ? -22.328 8.766 -9.508 1 96.69 302 GLU A N 1
ATOM 2404 C CA . GLU A 1 302 ? -20.953 8.836 -9.953 1 96.69 302 GLU A CA 1
ATOM 2405 C C . GLU A 1 302 ? -20.281 10.141 -9.508 1 96.69 302 GLU A C 1
ATOM 2407 O O . GLU A 1 302 ? -20.812 11.227 -9.758 1 96.69 302 GLU A O 1
ATOM 2412 N N . LEU A 1 303 ? -19.094 10.039 -8.914 1 96.56 303 LEU A N 1
ATOM 2413 C CA . LEU A 1 303 ? -18.484 11.242 -8.367 1 96.56 303 LEU A CA 1
ATOM 2414 C C . LEU A 1 303 ? -17.266 11.656 -9.188 1 96.56 303 LEU A C 1
ATOM 2416 O O . LEU A 1 303 ? -16.766 12.773 -9.039 1 96.56 303 LEU A O 1
ATOM 2420 N N . ASN A 1 304 ? -16.703 10.719 -9.992 1 95.94 304 ASN A N 1
ATOM 2421 C CA . ASN A 1 304 ? -15.633 11.125 -10.906 1 95.94 304 ASN A CA 1
ATOM 2422 C C . ASN A 1 304 ? -16.188 11.891 -12.102 1 95.94 304 ASN A C 1
ATOM 2424 O O . ASN A 1 304 ? -16.094 11.43 -13.242 1 95.94 304 ASN A O 1
ATOM 2428 N N . THR A 1 305 ? -16.688 13.062 -11.836 1 96.25 305 THR A N 1
ATOM 2429 C CA . THR A 1 305 ? -17.375 13.898 -12.812 1 96.25 305 THR A CA 1
ATOM 2430 C C . THR A 1 305 ? -16.891 15.344 -12.727 1 96.25 305 THR A C 1
ATOM 2432 O O . THR A 1 305 ? -16.188 15.711 -11.781 1 96.25 305 THR A O 1
ATOM 2435 N N . VAL A 1 306 ? -17.281 16.125 -13.664 1 95.44 306 VAL A N 1
ATOM 2436 C CA . VAL A 1 306 ? -16.875 17.516 -13.773 1 95.44 306 VAL A CA 1
ATOM 2437 C C . VAL A 1 306 ? -17.438 18.312 -12.602 1 95.44 306 VAL A C 1
ATOM 2439 O O . VAL A 1 306 ? -16.781 19.219 -12.078 1 95.44 306 VAL A O 1
ATOM 2442 N N . ASP A 1 307 ? -18.578 17.953 -12.133 1 93.38 307 ASP A N 1
ATOM 2443 C CA . ASP A 1 307 ? -19.281 18.781 -11.141 1 93.38 307 ASP A CA 1
ATOM 2444 C C . ASP A 1 307 ? -18.859 18.391 -9.727 1 93.38 307 ASP A C 1
ATOM 2446 O O . ASP A 1 307 ? -19.234 19.062 -8.758 1 93.38 307 ASP A O 1
ATOM 2450 N N . TYR A 1 308 ? -18.031 17.375 -9.594 1 95.31 308 TYR A N 1
ATOM 2451 C CA . TYR A 1 308 ? -17.625 17.016 -8.25 1 95.31 308 TYR A CA 1
ATOM 2452 C C . TYR A 1 308 ? -16.109 16.875 -8.164 1 95.31 308 TYR A C 1
ATOM 2454 O O . TYR A 1 308 ? -15.406 17.812 -7.797 1 95.31 308 TYR A O 1
ATOM 2462 N N . ALA A 1 309 ? -15.609 15.688 -8.664 1 96.38 309 ALA A N 1
ATOM 2463 C CA . ALA A 1 309 ? -14.18 15.414 -8.508 1 96.38 309 ALA A CA 1
ATOM 2464 C C . ALA A 1 309 ? -13.344 16.484 -9.211 1 96.38 309 ALA A C 1
ATOM 2466 O O . ALA A 1 309 ? -12.297 16.891 -8.695 1 96.38 309 ALA A O 1
ATOM 2467 N N . ASP A 1 310 ? -13.734 16.922 -10.383 1 96.06 310 ASP A N 1
ATOM 2468 C CA . ASP A 1 310 ? -12.961 17.906 -11.125 1 96.06 310 ASP A CA 1
ATOM 2469 C C . ASP A 1 310 ? -12.898 19.234 -10.367 1 96.06 310 ASP A C 1
ATOM 2471 O O . ASP A 1 310 ? -11.891 19.953 -10.43 1 96.06 310 ASP A O 1
ATOM 2475 N N . ARG A 1 311 ? -13.961 19.609 -9.719 1 94.19 311 ARG A N 1
ATOM 2476 C CA . ARG A 1 311 ? -13.961 20.812 -8.898 1 94.19 311 ARG A CA 1
ATOM 2477 C C . ARG A 1 311 ? -12.977 20.688 -7.738 1 94.19 311 ARG A C 1
ATOM 2479 O O . ARG A 1 311 ? -12.203 21.609 -7.473 1 94.19 311 ARG A O 1
ATOM 2486 N N . VAL A 1 312 ? -13.016 19.562 -7.07 1 95.75 312 VAL A N 1
ATOM 2487 C CA . VAL A 1 312 ? -12.117 19.297 -5.949 1 95.75 312 VAL A CA 1
ATOM 2488 C C . VAL A 1 312 ? -10.672 19.359 -6.422 1 95.75 312 VAL A C 1
ATOM 2490 O O . VAL A 1 312 ? -9.82 19.953 -5.766 1 95.75 312 VAL A O 1
ATOM 2493 N N . ARG A 1 313 ? -10.445 18.797 -7.586 1 96.12 313 ARG A N 1
ATOM 2494 C CA . ARG A 1 313 ? -9.102 18.734 -8.148 1 96.12 313 ARG A CA 1
ATOM 2495 C C . ARG A 1 313 ? -8.633 20.109 -8.594 1 96.12 313 ARG A C 1
ATOM 2497 O O . ARG A 1 313 ? -7.473 20.469 -8.383 1 96.12 313 ARG A O 1
ATOM 2504 N N . ALA A 1 314 ? -9.508 20.875 -9.172 1 96 314 ALA A N 1
ATOM 2505 C CA . ALA A 1 314 ? -9.164 22.203 -9.672 1 96 314 ALA A CA 1
ATOM 2506 C C . ALA A 1 314 ? -8.727 23.125 -8.539 1 96 314 ALA A C 1
ATOM 2508 O O . ALA A 1 314 ? -7.863 23.984 -8.719 1 96 314 ALA A O 1
ATOM 2509 N N . GLU A 1 315 ? -9.352 22.906 -7.418 1 96.12 315 GLU A N 1
ATOM 2510 C CA . GLU A 1 315 ? -9.039 23.75 -6.273 1 96.12 315 GLU A CA 1
ATOM 2511 C C . GLU A 1 315 ? -7.926 23.141 -5.422 1 96.12 315 GLU A C 1
ATOM 2513 O O . GLU A 1 315 ? -7.535 23.719 -4.402 1 96.12 315 GLU A O 1
ATOM 2518 N N . LEU A 1 316 ? -7.348 22 -5.734 1 97.75 316 LEU A N 1
ATOM 2519 C CA . LEU A 1 316 ? -6.23 21.312 -5.094 1 97.75 316 LEU A CA 1
ATOM 2520 C C . LEU A 1 316 ? -6.52 21.078 -3.615 1 97.75 316 LEU A C 1
ATOM 2522 O O . LEU A 1 316 ? -5.641 21.266 -2.77 1 97.75 316 LEU A O 1
ATOM 2526 N N . ILE A 1 317 ? -7.758 20.75 -3.35 1 97 317 ILE A N 1
ATOM 2527 C CA . ILE A 1 317 ? -8.219 20.625 -1.969 1 97 317 ILE A CA 1
ATOM 2528 C C . ILE A 1 317 ? -7.504 19.469 -1.284 1 97 317 ILE A C 1
ATOM 2530 O O . ILE A 1 317 ? -6.996 19.609 -0.171 1 97 317 ILE A O 1
ATOM 2534 N N . VAL A 1 318 ? -7.461 18.297 -1.921 1 97.62 318 VAL A N 1
ATOM 2535 C CA . VAL A 1 318 ? -6.844 17.109 -1.343 1 97.62 318 VAL A CA 1
ATOM 2536 C C . VAL A 1 318 ? -5.34 17.328 -1.206 1 97.62 318 VAL A C 1
ATOM 2538 O O . VAL A 1 318 ? -4.762 17.047 -0.152 1 97.62 318 VAL A O 1
ATOM 2541 N N . GLU A 1 319 ? -4.711 17.906 -2.213 1 98.44 319 GLU A N 1
ATOM 2542 C CA . GLU A 1 319 ? -3.281 18.188 -2.199 1 98.44 319 GLU A CA 1
ATOM 2543 C C . GLU A 1 319 ? -2.914 19.109 -1.038 1 98.44 319 GLU A C 1
ATOM 2545 O O . GLU A 1 319 ? -1.904 18.891 -0.365 1 98.44 319 GLU A O 1
ATOM 2550 N N . LYS A 1 320 ? -3.721 20.062 -0.856 1 98.56 320 LYS A N 1
ATOM 2551 C CA . LYS A 1 320 ? -3.441 21.016 0.211 1 98.56 320 LYS A CA 1
ATOM 2552 C C . LYS A 1 320 ? -3.535 20.359 1.582 1 98.56 320 LYS A C 1
ATOM 2554 O O . LYS A 1 320 ? -2.723 20.625 2.469 1 98.56 320 LYS A O 1
ATOM 2559 N N . GLN A 1 321 ? -4.516 19.5 1.73 1 98.44 321 GLN A N 1
ATOM 2560 C CA . GLN A 1 321 ? -4.648 18.812 3.01 1 98.44 321 GLN A CA 1
ATOM 2561 C C . GLN A 1 321 ? -3.457 17.891 3.262 1 98.44 321 GLN A C 1
ATOM 2563 O O . GLN A 1 321 ? -2.982 17.766 4.395 1 98.44 321 GLN A O 1
ATOM 2568 N N . LEU A 1 322 ? -2.998 17.188 2.221 1 98.75 322 LEU A N 1
ATOM 2569 C CA . LEU A 1 322 ? -1.801 16.359 2.346 1 98.75 322 LEU A CA 1
ATOM 2570 C C . LEU A 1 322 ? -0.595 17.219 2.73 1 98.75 322 LEU A C 1
ATOM 2572 O O . LEU A 1 322 ? 0.192 16.828 3.598 1 98.75 322 LEU A O 1
ATOM 2576 N N . ALA A 1 323 ? -0.479 18.391 2.145 1 98.88 323 ALA A N 1
ATOM 2577 C CA . ALA A 1 323 ? 0.608 19.312 2.42 1 98.88 323 ALA A CA 1
ATOM 2578 C C . ALA A 1 323 ? 0.558 19.812 3.865 1 98.88 323 ALA A C 1
ATOM 2580 O O . ALA A 1 323 ? 1.565 19.766 4.574 1 98.88 323 ALA A O 1
ATOM 2581 N N . ILE A 1 324 ? -0.597 20.234 4.301 1 98.81 324 ILE A N 1
ATOM 2582 C CA . ILE A 1 324 ? -0.775 20.766 5.648 1 98.81 324 ILE A CA 1
ATOM 2583 C C . ILE A 1 324 ? -0.448 19.688 6.676 1 98.81 324 ILE A C 1
ATOM 2585 O O . ILE A 1 324 ? 0.292 19.938 7.633 1 98.81 324 ILE A O 1
ATOM 2589 N N . GLY A 1 325 ? -0.98 18.516 6.41 1 98.69 325 GLY A N 1
ATOM 2590 C CA . GLY A 1 325 ? -0.696 17.422 7.316 1 98.69 325 GLY A CA 1
ATOM 2591 C C . GLY A 1 325 ? 0.783 17.094 7.422 1 98.69 325 GLY A C 1
ATOM 2592 O O . GLY A 1 325 ? 1.301 16.875 8.516 1 98.69 325 GLY A O 1
ATOM 2593 N N . GLY A 1 326 ? 1.439 17.031 6.301 1 98.88 326 GLY A N 1
ATOM 2594 C CA . GLY A 1 326 ? 2.869 16.766 6.293 1 98.88 326 GLY A CA 1
ATOM 2595 C C . GLY A 1 326 ? 3.674 17.844 7.012 1 98.88 326 GLY A C 1
ATOM 2596 O O . GLY A 1 326 ? 4.582 17.516 7.785 1 98.88 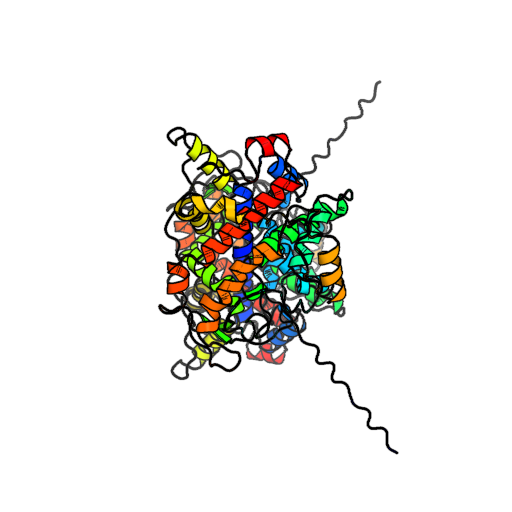326 GLY A O 1
ATOM 2597 N N . MET A 1 327 ? 3.348 19.062 6.773 1 98.81 327 MET A N 1
ATOM 2598 C CA . MET A 1 327 ? 4.078 20.172 7.391 1 98.81 327 MET A CA 1
ATOM 2599 C C . MET A 1 327 ? 3.848 20.203 8.898 1 98.81 327 MET A C 1
ATOM 2601 O O . MET A 1 327 ? 4.77 20.469 9.664 1 98.81 327 MET A O 1
ATOM 2605 N N . ARG A 1 328 ? 2.635 19.938 9.32 1 98.75 328 ARG A N 1
ATOM 2606 C CA . ARG A 1 328 ? 2.348 19.891 10.75 1 98.75 328 ARG A CA 1
ATOM 2607 C C . ARG A 1 328 ? 3.078 18.734 11.422 1 98.75 328 ARG A C 1
ATOM 2609 O O . ARG A 1 328 ? 3.619 18.875 12.516 1 98.75 328 ARG A O 1
ATOM 2616 N N . LEU A 1 329 ? 3.086 17.594 10.727 1 98.88 329 LEU A N 1
ATOM 2617 C CA . LEU A 1 329 ? 3.834 16.469 11.258 1 98.88 329 LEU A CA 1
ATOM 2618 C C . LEU A 1 329 ? 5.312 16.812 11.398 1 98.88 329 LEU A C 1
ATOM 2620 O O . LEU A 1 329 ? 5.93 16.5 12.422 1 98.88 329 LEU A O 1
ATOM 2624 N N . ALA A 1 330 ? 5.891 17.453 10.391 1 98.81 330 ALA A N 1
ATOM 2625 C CA . ALA A 1 330 ? 7.289 17.875 10.461 1 98.81 330 ALA A CA 1
ATOM 2626 C C . ALA A 1 330 ? 7.527 18.797 11.648 1 98.81 330 ALA A C 1
ATOM 2628 O O . ALA A 1 330 ? 8.484 18.625 12.406 1 98.81 330 ALA A O 1
ATOM 2629 N N . ALA A 1 331 ? 6.645 19.766 11.82 1 98.56 331 ALA A N 1
ATOM 2630 C CA . ALA A 1 331 ? 6.785 20.734 12.898 1 98.56 331 ALA A CA 1
ATOM 2631 C C . ALA A 1 331 ? 6.746 20.047 14.258 1 98.56 331 ALA A C 1
ATOM 2633 O O . ALA A 1 331 ? 7.559 20.359 15.141 1 98.56 331 ALA A O 1
ATOM 2634 N N . VAL A 1 332 ? 5.844 19.156 14.422 1 98.5 332 VAL A N 1
ATOM 2635 C CA . VAL A 1 332 ? 5.695 18.438 15.688 1 98.5 332 VAL A CA 1
ATOM 2636 C C . VAL A 1 332 ? 6.941 17.609 15.961 1 98.5 332 VAL A C 1
ATOM 2638 O O . VAL A 1 332 ? 7.523 17.672 17.047 1 98.5 332 VAL A O 1
ATOM 2641 N N . LEU A 1 333 ? 7.383 16.844 14.977 1 98.62 333 LEU A N 1
ATOM 2642 C CA . LEU A 1 333 ? 8.539 15.977 15.164 1 98.62 333 LEU A CA 1
ATOM 2643 C C . LEU A 1 333 ? 9.805 16.797 15.406 1 98.62 333 LEU A C 1
ATOM 2645 O O . LEU A 1 333 ? 10.641 16.406 16.234 1 98.62 333 LEU A O 1
ATOM 2649 N N . ASN A 1 334 ? 9.969 17.906 14.703 1 98.5 334 ASN A N 1
ATOM 2650 C CA . ASN A 1 334 ? 11.094 18.797 14.953 1 98.5 334 ASN A CA 1
ATOM 2651 C C . ASN A 1 334 ? 11.07 19.344 16.375 1 98.5 334 ASN A C 1
ATOM 2653 O O . ASN A 1 334 ? 12.117 19.484 17.016 1 98.5 334 ASN A O 1
ATOM 2657 N N . SER A 1 335 ? 9.914 19.625 16.844 1 97.44 335 SER A N 1
ATOM 2658 C CA . SER A 1 335 ? 9.773 20.188 18.188 1 97.44 335 SER A CA 1
ATOM 2659 C C . SER A 1 335 ? 10.148 19.172 19.25 1 97.44 335 SER A C 1
ATOM 2661 O O . SER A 1 335 ? 10.805 19.516 20.234 1 97.44 335 SER A O 1
ATOM 2663 N N . VAL A 1 336 ? 9.773 17.922 19.047 1 97.31 336 VAL A N 1
ATOM 2664 C CA . VAL A 1 336 ? 9.898 16.953 20.141 1 97.31 336 VAL A CA 1
ATOM 2665 C C . VAL A 1 336 ? 11.203 16.188 20 1 97.31 336 VAL A C 1
ATOM 2667 O O . VAL A 1 336 ? 11.742 15.672 20.984 1 97.31 336 VAL A O 1
ATOM 2670 N N . LEU A 1 337 ? 11.773 16.125 18.828 1 97.19 337 LEU A N 1
ATOM 2671 C CA . LEU A 1 337 ? 12.945 15.289 18.625 1 97.19 337 LEU A CA 1
ATOM 2672 C C . LEU A 1 337 ? 14.148 16.125 18.203 1 97.19 337 LEU A C 1
ATOM 2674 O O . LEU A 1 337 ? 15.289 15.656 18.266 1 97.19 337 LEU A O 1
ATOM 2678 N N . GLY A 1 338 ? 13.93 17.344 17.75 1 96.88 338 GLY A N 1
ATOM 2679 C CA . GLY A 1 338 ? 15 18.156 17.188 1 96.88 338 GLY A CA 1
ATOM 2680 C C . GLY A 1 338 ? 15.844 18.828 18.266 1 96.88 338 GLY A C 1
ATOM 2681 O O . GLY A 1 338 ? 15.359 19.109 19.359 1 96.88 338 GLY A O 1
ATOM 2682 N N . HIS A 1 339 ? 17.062 19.125 17.875 1 96.88 339 HIS A N 1
ATOM 2683 C CA . HIS A 1 339 ? 17.938 19.875 18.766 1 96.88 339 HIS A CA 1
ATOM 2684 C C . HIS A 1 339 ? 17.516 21.344 18.875 1 96.88 339 HIS A C 1
ATOM 2686 O O . HIS A 1 339 ? 17.109 21.938 17.875 1 96.88 339 HIS A O 1
ATOM 2692 N N . GLU A 1 340 ? 17.75 21.875 20.031 1 94.88 340 GLU A N 1
ATOM 2693 C CA . GLU A 1 340 ? 17.344 23.25 20.297 1 94.88 340 GLU A CA 1
ATOM 2694 C C . GLU A 1 340 ? 18.109 24.219 19.391 1 94.88 340 GLU A C 1
ATOM 2696 O O . GLU A 1 340 ? 17.547 25.203 18.906 1 94.88 340 GLU A O 1
ATOM 2701 N N . ASP A 1 341 ? 19.297 24 19.172 1 95.62 341 ASP A N 1
ATOM 2702 C CA . ASP A 1 341 ? 20.125 24.891 18.344 1 95.62 341 ASP A CA 1
ATOM 2703 C C . ASP A 1 341 ? 19.625 24.922 16.906 1 95.62 341 ASP A C 1
ATOM 2705 O O . ASP A 1 341 ? 19.625 25.969 16.25 1 95.62 341 ASP A O 1
ATOM 2709 N N . GLU A 1 342 ? 19.219 23.766 16.438 1 95.12 342 GLU A N 1
ATOM 2710 C CA . GLU A 1 342 ? 18.688 23.703 15.078 1 95.12 342 GLU A CA 1
ATOM 2711 C C . GLU A 1 342 ? 17.328 24.406 14.984 1 95.12 342 GLU A C 1
ATOM 2713 O O . GLU A 1 342 ? 17.062 25.094 14 1 95.12 342 GLU A O 1
ATOM 2718 N N . ARG A 1 343 ? 16.562 24.219 15.984 1 94.12 343 ARG A N 1
ATOM 2719 C CA . ARG A 1 343 ? 15.266 24.875 15.992 1 94.12 343 ARG A CA 1
ATOM 2720 C C . ARG A 1 343 ? 15.422 26.391 16.016 1 94.12 343 ARG A C 1
ATOM 2722 O O . ARG A 1 343 ? 14.648 27.109 15.383 1 94.12 343 ARG A O 1
ATOM 2729 N N . ALA A 1 344 ? 16.391 26.844 16.75 1 93.38 344 ALA A N 1
ATOM 2730 C CA . ALA A 1 344 ? 16.656 28.281 16.812 1 93.38 344 ALA A CA 1
ATOM 2731 C C . ALA A 1 344 ? 17.141 28.797 15.453 1 93.38 344 ALA A C 1
ATOM 2733 O O . ALA A 1 344 ? 16.797 29.922 15.062 1 93.38 344 ALA A O 1
ATOM 2734 N N . ARG A 1 345 ? 17.812 28 14.805 1 92.25 345 ARG A N 1
ATOM 2735 C CA . ARG A 1 345 ? 18.438 28.406 13.547 1 92.25 345 ARG A CA 1
ATOM 2736 C C . ARG A 1 345 ? 17.438 28.328 12.398 1 92.25 345 ARG A C 1
ATOM 2738 O O . ARG A 1 345 ? 17.359 29.234 11.562 1 92.25 345 ARG A O 1
ATOM 2745 N N . TYR A 1 346 ? 16.641 27.234 12.352 1 91.94 346 TYR A N 1
ATOM 2746 C CA . TYR A 1 346 ? 15.852 26.953 11.156 1 91.94 346 TYR A CA 1
ATOM 2747 C C . TYR A 1 346 ? 14.367 27.172 11.414 1 91.94 346 TYR A C 1
ATOM 2749 O O . TYR A 1 346 ? 13.57 27.25 10.477 1 91.94 346 TYR A O 1
ATOM 2757 N N . GLY A 1 347 ? 13.953 27.266 12.68 1 91.81 347 GLY A N 1
ATOM 2758 C CA . GLY A 1 347 ? 12.539 27.359 13.008 1 91.81 347 GLY A CA 1
ATOM 2759 C C . GLY A 1 347 ? 11.867 26.016 13.188 1 91.81 347 GLY A C 1
ATOM 2760 O O . GLY A 1 347 ? 12.539 25.016 13.453 1 91.81 347 GLY A O 1
ATOM 2761 N N . ALA A 1 348 ? 10.547 26.047 13.07 1 91.94 348 ALA A N 1
ATOM 2762 C CA . ALA A 1 348 ? 9.758 24.859 13.383 1 91.94 348 ALA A CA 1
ATOM 2763 C C . ALA A 1 348 ? 9.922 23.781 12.297 1 91.94 348 ALA A C 1
ATOM 2765 O O . ALA A 1 348 ? 9.781 22.594 12.57 1 91.94 348 ALA A O 1
ATOM 2766 N N . VAL A 1 349 ? 10.141 24.25 11.055 1 95.25 349 VAL A N 1
ATOM 2767 C CA . VAL A 1 349 ? 10.359 23.328 9.945 1 95.25 349 VAL A CA 1
ATOM 2768 C C . VAL A 1 349 ? 11.484 23.859 9.055 1 95.25 349 VAL A C 1
ATOM 2770 O O . VAL A 1 349 ? 11.727 25.062 9 1 95.25 349 VAL A O 1
ATOM 2773 N N . LEU A 1 350 ? 12.172 22.969 8.445 1 91.19 350 LEU A N 1
ATOM 2774 C CA . LEU A 1 350 ? 13.141 23.359 7.418 1 91.19 350 LEU A CA 1
ATOM 2775 C C . LEU A 1 350 ? 12.43 23.781 6.141 1 91.19 350 LEU A C 1
ATOM 2777 O O . LEU A 1 350 ? 12.109 22.953 5.289 1 91.19 350 LEU A O 1
ATOM 2781 N N . PHE A 1 351 ? 12.164 25 6.094 1 88.12 351 PHE A N 1
ATOM 2782 C CA . PHE A 1 351 ? 11.398 25.609 5.016 1 88.12 351 PHE A CA 1
ATOM 2783 C C . PHE A 1 351 ? 11.977 26.969 4.633 1 88.12 351 PHE A C 1
ATOM 2785 O O . PHE A 1 351 ? 11.789 27.953 5.348 1 88.12 351 PHE A O 1
ATOM 2792 N N . GLU A 1 352 ? 12.852 26.938 3.617 1 81.94 352 GLU A N 1
ATOM 2793 C CA . GLU A 1 352 ? 13.438 28.172 3.117 1 81.94 352 GLU A CA 1
ATOM 2794 C C . GLU A 1 352 ? 12.953 28.484 1.703 1 81.94 352 GLU A C 1
ATOM 2796 O O . GLU A 1 352 ? 13.164 27.688 0.783 1 81.94 352 GLU A O 1
ATOM 2801 N N . VAL A 1 353 ? 12.219 29.516 1.601 1 72 353 VAL A N 1
ATOM 2802 C CA . VAL A 1 353 ? 11.711 29.906 0.29 1 72 353 VAL A CA 1
ATOM 2803 C C . VAL A 1 353 ? 12.719 30.812 -0.407 1 72 353 VAL A C 1
ATOM 2805 O O . VAL A 1 353 ? 13.438 31.578 0.249 1 72 353 VAL A O 1
ATOM 2808 N N . MET B 1 1 ? 53.469 -19.469 25.875 1 29.3 1 MET B N 1
ATOM 2809 C CA . MET B 1 1 ? 52.625 -19.734 24.703 1 29.3 1 MET B CA 1
ATOM 2810 C C . MET B 1 1 ? 51.25 -19.094 24.844 1 29.3 1 MET B C 1
ATOM 2812 O O . MET B 1 1 ? 50.406 -19.562 25.609 1 29.3 1 MET B O 1
ATOM 2816 N N . ARG B 1 2 ? 51.219 -17.703 24.734 1 36.72 2 ARG B N 1
ATOM 2817 C CA . ARG B 1 2 ? 50.125 -16.75 24.875 1 36.72 2 ARG B CA 1
ATOM 2818 C C . ARG B 1 2 ? 49.031 -17.031 23.844 1 36.72 2 ARG B C 1
ATOM 2820 O O . ARG B 1 2 ? 49.281 -17.031 22.641 1 36.72 2 ARG B O 1
ATOM 2827 N N . LEU B 1 3 ? 48 -17.891 24.156 1 35.03 3 LEU B N 1
ATOM 2828 C CA . LEU B 1 3 ? 46.844 -18.266 23.391 1 35.03 3 LEU B CA 1
ATOM 2829 C C . LEU B 1 3 ? 46.031 -17.031 22.969 1 35.03 3 LEU B C 1
ATOM 2831 O O . LEU B 1 3 ? 45.594 -16.25 23.812 1 35.03 3 LEU B O 1
ATOM 2835 N N . SER B 1 4 ? 46.344 -16.438 21.797 1 36.59 4 SER B N 1
ATOM 2836 C CA . SER B 1 4 ? 45.625 -15.359 21.125 1 36.59 4 SER B CA 1
ATOM 2837 C C . SER B 1 4 ? 44.188 -15.758 20.859 1 36.59 4 SER B C 1
ATOM 2839 O O . SER B 1 4 ? 43.906 -16.719 20.125 1 36.59 4 SER B O 1
ATOM 2841 N N . ARG B 1 5 ? 43.25 -15.57 21.812 1 36.31 5 ARG B N 1
ATOM 2842 C CA . ARG B 1 5 ? 41.844 -15.781 21.578 1 36.31 5 ARG B CA 1
ATOM 2843 C C . ARG B 1 5 ? 41.344 -14.906 20.422 1 36.31 5 ARG B C 1
ATOM 2845 O O . ARG B 1 5 ? 41.375 -13.68 20.516 1 36.31 5 ARG B O 1
ATOM 2852 N N . ALA B 1 6 ? 41.406 -15.383 19.125 1 35.44 6 ALA B N 1
ATOM 2853 C CA . ALA B 1 6 ? 40.781 -14.766 17.969 1 35.44 6 ALA B CA 1
ATOM 2854 C C . ALA B 1 6 ? 39.281 -14.508 18.219 1 35.44 6 ALA B C 1
ATOM 2856 O O . ALA B 1 6 ? 38.531 -15.438 18.531 1 35.44 6 ALA B O 1
ATOM 2857 N N . PHE B 1 7 ? 38.875 -13.297 18.594 1 35.22 7 PHE B N 1
ATOM 2858 C CA . PHE B 1 7 ? 37.5 -12.805 18.672 1 35.22 7 PHE B CA 1
ATOM 2859 C C . PHE B 1 7 ? 36.812 -12.945 17.312 1 35.22 7 PHE B C 1
ATOM 2861 O O . PHE B 1 7 ? 37.219 -12.312 16.344 1 35.22 7 PHE B O 1
ATOM 2868 N N . ALA B 1 8 ? 36.156 -14.078 17 1 32.88 8 ALA B N 1
ATOM 2869 C CA . ALA B 1 8 ? 35.25 -14.25 15.852 1 32.88 8 ALA B CA 1
ATOM 2870 C C . ALA B 1 8 ? 34.188 -13.148 15.805 1 32.88 8 ALA B C 1
ATOM 2872 O O . ALA B 1 8 ? 33.375 -13.039 16.703 1 32.88 8 ALA B O 1
ATOM 2873 N N . VAL B 1 9 ? 34.469 -12.039 15.211 1 34.22 9 VAL B N 1
ATOM 2874 C CA . VAL B 1 9 ? 33.469 -11.023 14.883 1 34.22 9 VAL B CA 1
ATOM 2875 C C . VAL B 1 9 ? 32.312 -11.664 14.117 1 34.22 9 VAL B C 1
ATOM 2877 O O . VAL B 1 9 ? 32.5 -12.172 13.008 1 34.22 9 VAL B O 1
ATOM 2880 N N . GLU B 1 10 ? 31.344 -12.281 14.781 1 31.23 10 GLU B N 1
ATOM 2881 C CA . GLU B 1 10 ? 30.078 -12.648 14.133 1 31.23 10 GLU B CA 1
ATOM 2882 C C . GLU B 1 10 ? 29.531 -11.492 13.297 1 31.23 10 GLU B C 1
ATOM 2884 O O . GLU B 1 10 ? 29.141 -10.461 13.844 1 31.23 10 GLU B O 1
ATOM 2889 N N . LEU B 1 11 ? 30 -11.359 12.125 1 32.03 11 LEU B N 1
ATOM 2890 C CA . LEU B 1 11 ? 29.359 -10.477 11.156 1 32.03 11 LEU B CA 1
ATOM 2891 C C . LEU B 1 11 ? 27.859 -10.766 11.062 1 32.03 11 LEU B C 1
ATOM 2893 O O . LEU B 1 11 ? 27.469 -11.805 10.539 1 32.03 11 LEU B O 1
ATOM 2897 N N . ALA B 1 12 ? 27.094 -10.281 12 1 34.19 12 ALA B N 1
ATOM 2898 C CA . ALA B 1 12 ? 25.641 -10.242 11.812 1 34.19 12 ALA B CA 1
ATOM 2899 C C . ALA B 1 12 ? 25.297 -9.688 10.438 1 34.19 12 ALA B C 1
ATOM 2901 O O . ALA B 1 12 ? 25.484 -8.5 10.172 1 34.19 12 ALA B O 1
ATOM 2902 N N . VAL B 1 13 ? 25.266 -10.492 9.453 1 33.81 13 VAL B N 1
ATOM 2903 C CA . VAL B 1 13 ? 24.672 -10.156 8.156 1 33.81 13 VAL B CA 1
ATOM 2904 C C . VAL B 1 13 ? 23.297 -9.539 8.352 1 33.81 13 VAL B C 1
ATOM 2906 O O . VAL B 1 13 ? 22.359 -10.219 8.797 1 33.81 13 VAL B O 1
ATOM 2909 N N . PHE B 1 14 ? 23.188 -8.242 8.617 1 34.78 14 PHE B N 1
ATOM 2910 C CA . PHE B 1 14 ? 21.953 -7.461 8.57 1 34.78 14 PHE B CA 1
ATOM 2911 C C . PHE B 1 14 ? 21.172 -7.758 7.297 1 34.78 14 PHE B C 1
ATOM 2913 O O . PHE B 1 14 ? 21.625 -7.422 6.195 1 34.78 14 PHE B O 1
ATOM 2920 N N . ALA B 1 15 ? 20.406 -8.766 7.328 1 34.91 15 ALA B N 1
ATOM 2921 C CA . ALA B 1 15 ? 19.453 -9.062 6.258 1 34.9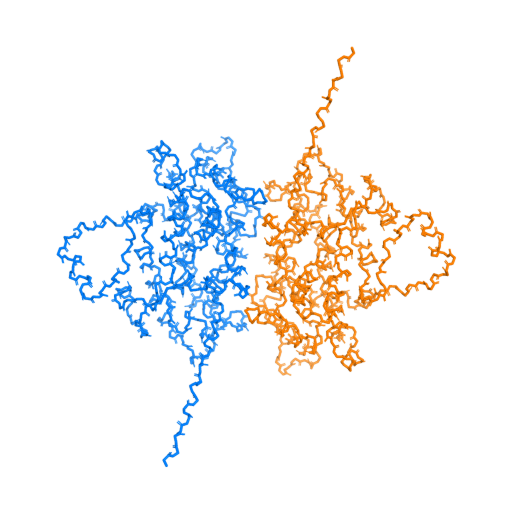1 15 ALA B CA 1
ATOM 2922 C C . ALA B 1 15 ? 18.609 -7.836 5.918 1 34.91 15 ALA B C 1
ATOM 2924 O O . ALA B 1 15 ? 17.906 -7.305 6.781 1 34.91 15 ALA B O 1
ATOM 2925 N N . THR B 1 16 ? 19.031 -7.145 4.969 1 38.84 16 THR B N 1
ATOM 2926 C CA . THR B 1 16 ? 18.172 -6.105 4.426 1 38.84 16 THR B CA 1
ATOM 2927 C C . THR B 1 16 ? 16.797 -6.68 4.062 1 38.84 16 THR B C 1
ATOM 2929 O O . THR B 1 16 ? 16.719 -7.691 3.361 1 38.84 16 THR B O 1
ATOM 2932 N N . PRO B 1 17 ? 15.875 -6.355 4.809 1 39.94 17 PRO B N 1
ATOM 2933 C CA . PRO B 1 17 ? 14.562 -6.898 4.453 1 39.94 17 PRO B CA 1
ATOM 2934 C C . PRO B 1 17 ? 14.242 -6.746 2.967 1 39.94 17 PRO B C 1
ATOM 2936 O O . PRO B 1 17 ? 14.445 -5.672 2.395 1 39.94 17 PRO B O 1
ATOM 2939 N N . VAL B 1 18 ? 14.398 -7.855 2.303 1 39.62 18 VAL B N 1
ATOM 2940 C CA . VAL B 1 18 ? 13.953 -7.969 0.918 1 39.62 18 VAL B CA 1
ATOM 2941 C C . VAL B 1 18 ? 12.461 -7.676 0.831 1 39.62 18 VAL B C 1
ATOM 2943 O O . VAL B 1 18 ? 11.648 -8.367 1.446 1 39.62 18 VAL B O 1
ATOM 2946 N N . PHE B 1 19 ? 12.133 -6.559 0.473 1 40.91 19 PHE B N 1
ATOM 2947 C CA . PHE B 1 19 ? 10.742 -6.297 0.138 1 40.91 19 PHE B CA 1
ATOM 2948 C C . PHE B 1 19 ? 10.312 -7.105 -1.079 1 40.91 19 PHE B C 1
ATOM 2950 O O . PHE B 1 19 ? 11.039 -7.164 -2.078 1 40.91 19 PHE B O 1
ATOM 2957 N N . CYS B 1 20 ? 9.688 -8.312 -1.012 1 43.31 20 CYS B N 1
ATOM 2958 C CA . CYS B 1 20 ? 8.992 -9.086 -2.033 1 43.31 20 CYS B CA 1
ATOM 2959 C C . CYS B 1 20 ? 8.266 -8.172 -3.01 1 43.31 20 CYS B C 1
ATOM 2961 O O . CYS B 1 20 ? 8.469 -6.957 -2.998 1 43.31 20 CYS B O 1
ATOM 2963 N N . TRP B 1 21 ? 7.355 -8.852 -3.809 1 49.03 21 TRP B N 1
ATOM 2964 C CA . TRP B 1 21 ? 6.504 -7.926 -4.547 1 49.03 21 TRP B CA 1
ATOM 2965 C C . TRP B 1 21 ? 6.18 -6.699 -3.705 1 49.03 21 TRP B C 1
ATOM 2967 O O . TRP B 1 21 ? 5.93 -6.812 -2.502 1 49.03 21 TRP B O 1
ATOM 2977 N N . GLY B 1 22 ? 6.496 -5.684 -4.367 1 76.31 22 GLY B N 1
ATOM 2978 C CA . GLY B 1 22 ? 5.895 -4.566 -3.658 1 76.31 22 GLY B CA 1
ATOM 2979 C C . GLY B 1 22 ? 4.441 -4.805 -3.293 1 76.31 22 GLY B C 1
ATOM 2980 O O . GLY B 1 22 ? 3.859 -5.82 -3.678 1 76.31 22 GLY B O 1
ATOM 2981 N N . GLN B 1 23 ? 3.883 -4.223 -2.572 1 86.31 23 GLN B N 1
ATOM 2982 C CA . GLN B 1 23 ? 2.518 -4.332 -2.066 1 86.31 23 GLN B CA 1
ATOM 2983 C C . GLN B 1 23 ? 1.533 -4.617 -3.197 1 86.31 23 GLN B C 1
ATOM 2985 O O . GLN B 1 23 ? 0.718 -5.535 -3.102 1 86.31 23 GLN B O 1
ATOM 2990 N N . TYR B 1 24 ? 1.682 -4.059 -4.367 1 93.88 24 TYR B N 1
ATOM 2991 C CA . TYR B 1 24 ? 0.691 -4.164 -5.434 1 93.88 24 TYR B CA 1
ATOM 2992 C C . TYR B 1 24 ? 0.801 -5.504 -6.148 1 93.88 24 TYR B C 1
ATOM 2994 O O . TYR B 1 24 ? -0.21 -6.09 -6.543 1 93.88 24 TYR B O 1
ATOM 3002 N N . GLY B 1 25 ? 2.029 -5.941 -6.316 1 96.62 25 GLY B N 1
ATOM 3003 C CA . GLY B 1 25 ? 2.162 -7.27 -6.898 1 96.62 25 GLY B CA 1
ATOM 3004 C C . GLY B 1 25 ? 1.435 -8.344 -6.113 1 96.62 25 GLY B C 1
ATOM 3005 O O . GLY B 1 25 ? 0.751 -9.188 -6.691 1 96.62 25 GLY B O 1
ATOM 3006 N N . HIS B 1 26 ? 1.564 -8.258 -4.812 1 97.5 26 HIS B N 1
ATOM 3007 C CA . HIS B 1 26 ? 0.886 -9.219 -3.949 1 97.5 26 HIS B CA 1
ATOM 3008 C C . HIS B 1 26 ? -0.629 -9.062 -4.035 1 97.5 26 HIS B C 1
ATOM 3010 O O . HIS B 1 26 ? -1.354 -10.055 -4.145 1 97.5 26 HIS B O 1
ATOM 3016 N N . GLU B 1 27 ? -1.094 -7.887 -4.043 1 96.81 27 GLU B N 1
ATOM 3017 C CA . GLU B 1 27 ? -2.533 -7.637 -4.062 1 96.81 27 GLU B CA 1
ATOM 3018 C C . GLU B 1 27 ? -3.145 -8.031 -5.402 1 96.81 27 GLU B C 1
ATOM 3020 O O . GLU B 1 27 ? -4.25 -8.57 -5.449 1 96.81 27 GLU B O 1
ATOM 3025 N N . ILE B 1 28 ? -2.432 -7.75 -6.457 1 98.44 28 ILE B N 1
ATOM 3026 C CA . ILE B 1 28 ? -2.898 -8.125 -7.789 1 98.44 28 ILE B CA 1
ATOM 3027 C C . ILE B 1 28 ? -2.986 -9.648 -7.898 1 98.44 28 ILE B C 1
ATOM 3029 O O . ILE B 1 28 ? -3.996 -10.188 -8.359 1 98.44 28 ILE B O 1
ATOM 3033 N N . THR B 1 29 ? -1.95 -10.32 -7.453 1 98.69 29 THR B N 1
ATOM 3034 C CA . THR B 1 29 ? -1.94 -11.781 -7.469 1 98.69 29 THR B CA 1
ATOM 3035 C C . THR B 1 29 ? -3.119 -12.336 -6.676 1 98.69 29 THR B C 1
ATOM 3037 O O . THR B 1 29 ? -3.816 -13.242 -7.145 1 98.69 29 THR B O 1
ATOM 3040 N N . ALA B 1 30 ? -3.365 -11.773 -5.535 1 98.75 30 ALA B N 1
ATOM 3041 C CA . ALA B 1 30 ? -4.477 -12.211 -4.691 1 98.75 30 ALA B CA 1
ATOM 3042 C C . ALA B 1 30 ? -5.816 -11.945 -5.371 1 98.75 30 ALA B C 1
ATOM 3044 O O . ALA B 1 30 ? -6.738 -12.758 -5.277 1 98.75 30 ALA B O 1
ATOM 3045 N N . THR B 1 31 ? -5.949 -10.82 -6.031 1 98.62 31 THR B N 1
ATOM 3046 C CA . THR B 1 31 ? -7.176 -10.453 -6.73 1 98.62 31 THR B CA 1
ATOM 3047 C C . THR B 1 31 ? -7.457 -11.414 -7.879 1 98.62 31 THR B C 1
ATOM 3049 O O . THR B 1 31 ? -8.594 -11.836 -8.078 1 98.62 31 THR B O 1
ATOM 3052 N N . ILE B 1 32 ? -6.422 -11.719 -8.602 1 98.88 32 ILE B N 1
ATOM 3053 C CA . ILE B 1 32 ? -6.559 -12.68 -9.695 1 98.88 32 ILE B CA 1
ATOM 3054 C C . ILE B 1 32 ? -7.043 -14.023 -9.141 1 98.88 32 ILE B C 1
ATOM 3056 O O . ILE B 1 32 ? -7.941 -14.648 -9.711 1 98.88 32 ILE B O 1
ATOM 3060 N N . ALA B 1 33 ? -6.473 -14.43 -8.055 1 98.88 33 ALA B N 1
ATOM 3061 C CA . ALA B 1 33 ? -6.914 -15.672 -7.43 1 98.88 33 ALA B CA 1
ATOM 3062 C C . ALA B 1 33 ? -8.391 -15.602 -7.039 1 98.88 33 ALA B C 1
ATOM 3064 O O . ALA B 1 33 ? -9.156 -16.531 -7.32 1 98.88 33 ALA B O 1
ATOM 3065 N N . GLU B 1 34 ? -8.742 -14.531 -6.41 1 98.5 34 GLU B N 1
ATOM 3066 C CA . GLU B 1 34 ? -10.109 -14.359 -5.91 1 98.5 34 GLU B CA 1
ATOM 3067 C C . GLU B 1 34 ? -11.125 -14.461 -7.039 1 98.5 34 GLU B C 1
ATOM 3069 O O . GLU B 1 34 ? -12.203 -15.039 -6.863 1 98.5 34 GLU B O 1
ATOM 3074 N N . ALA B 1 35 ? -10.805 -13.945 -8.18 1 98.44 35 ALA B N 1
ATOM 3075 C CA . ALA B 1 35 ? -11.695 -13.969 -9.336 1 98.44 35 ALA B CA 1
ATOM 3076 C C . ALA B 1 35 ? -11.883 -15.383 -9.859 1 98.44 35 ALA B C 1
ATOM 3078 O O . ALA B 1 35 ? -12.75 -15.633 -10.703 1 98.44 35 ALA B O 1
ATOM 3079 N N . HIS B 1 36 ? -11.109 -16.328 -9.383 1 98.62 36 HIS B N 1
ATOM 3080 C CA . HIS B 1 36 ? -11.133 -17.672 -9.945 1 98.62 36 HIS B CA 1
ATOM 3081 C C . HIS B 1 36 ? -11.414 -18.719 -8.867 1 98.62 36 HIS B C 1
ATOM 3083 O O . HIS B 1 36 ? -11.117 -19.891 -9.047 1 98.62 36 HIS B O 1
ATOM 3089 N N . LEU B 1 37 ? -11.914 -18.281 -7.766 1 98.5 37 LEU B N 1
ATOM 3090 C CA . LEU B 1 37 ? -12.281 -19.172 -6.676 1 98.5 37 LEU B CA 1
ATOM 3091 C C . LEU B 1 37 ? -13.648 -19.812 -6.926 1 98.5 37 LEU B C 1
ATOM 3093 O O . LEU B 1 37 ? -14.531 -19.172 -7.516 1 98.5 37 LEU B O 1
ATOM 3097 N N . LEU B 1 38 ? -13.82 -20.984 -6.43 1 97.75 38 LEU B N 1
ATOM 3098 C CA . LEU B 1 38 ? -15.141 -21.594 -6.34 1 97.75 38 LEU B CA 1
ATOM 3099 C C . LEU B 1 38 ? -16.016 -20.875 -5.316 1 97.75 38 LEU B C 1
ATOM 3101 O O . LEU B 1 38 ? -15.5 -20.312 -4.348 1 97.75 38 LEU B O 1
ATOM 3105 N N . PRO B 1 39 ? -17.344 -20.906 -5.527 1 96.69 39 PRO B N 1
ATOM 3106 C CA . PRO B 1 39 ? -18.234 -20.25 -4.582 1 96.69 39 PRO B CA 1
ATOM 3107 C C . PRO B 1 39 ? -18.031 -20.719 -3.143 1 96.69 39 PRO B C 1
ATOM 3109 O O . PRO B 1 39 ? -18 -19.891 -2.221 1 96.69 39 PRO B O 1
ATOM 3112 N N . SER B 1 40 ? -17.859 -22 -2.939 1 97.88 40 SER B N 1
ATOM 3113 C CA . SER B 1 40 ? -17.656 -22.531 -1.594 1 97.88 40 SER B CA 1
ATOM 3114 C C . SER B 1 40 ? -16.344 -22.047 -0.994 1 97.88 40 SER B C 1
ATOM 3116 O O . SER B 1 40 ? -16.25 -21.797 0.21 1 97.88 40 SER B O 1
ATOM 3118 N N . THR B 1 41 ? -15.289 -21.984 -1.814 1 98.31 41 THR B N 1
ATOM 3119 C CA . THR B 1 41 ? -14 -21.469 -1.354 1 98.31 41 THR B CA 1
ATOM 3120 C C . THR B 1 41 ? -14.117 -20.016 -0.935 1 98.31 41 THR B C 1
ATOM 3122 O O . THR B 1 41 ? -13.578 -19.609 0.098 1 98.31 41 THR B O 1
ATOM 3125 N N . ARG B 1 42 ? -14.828 -19.203 -1.726 1 97.44 42 ARG B N 1
ATOM 3126 C CA . ARG B 1 42 ? -15.047 -17.797 -1.386 1 97.44 42 ARG B CA 1
ATOM 3127 C C . ARG B 1 42 ? -15.742 -17.672 -0.035 1 97.44 42 ARG B C 1
ATOM 3129 O O . ARG B 1 42 ? -15.375 -16.828 0.779 1 97.44 42 ARG B O 1
ATOM 3136 N N . GLN B 1 43 ? -16.719 -18.5 0.174 1 97 43 GLN B N 1
ATOM 3137 C CA . GLN B 1 43 ? -17.453 -18.469 1.441 1 97 43 GLN B CA 1
ATOM 3138 C C . GLN B 1 43 ? -16.531 -18.844 2.605 1 97 43 GLN B C 1
ATOM 3140 O O . GLN B 1 43 ? -16.578 -18.203 3.662 1 97 43 GLN B O 1
ATOM 3145 N N . ALA B 1 44 ? -15.734 -19.875 2.379 1 96.94 44 ALA B N 1
ATOM 3146 C CA . ALA B 1 44 ? -14.797 -20.281 3.418 1 96.94 44 ALA B CA 1
ATOM 3147 C C . ALA B 1 44 ? -13.82 -19.156 3.764 1 96.94 44 ALA B C 1
ATOM 3149 O O . ALA B 1 44 ? -13.547 -18.906 4.938 1 96.94 44 ALA B O 1
ATOM 3150 N N . ILE B 1 45 ? -13.328 -18.453 2.74 1 97.25 45 ILE B N 1
ATOM 3151 C CA . ILE B 1 45 ? -12.391 -17.359 2.93 1 97.25 45 ILE B CA 1
ATOM 3152 C C . ILE B 1 45 ? -13.078 -16.219 3.695 1 97.25 45 ILE B C 1
ATOM 3154 O O . ILE B 1 45 ? -12.484 -15.633 4.598 1 97.25 45 ILE B O 1
ATOM 3158 N N . CYS B 1 46 ? -14.273 -16 3.355 1 95.38 46 CYS B N 1
ATOM 3159 C CA . CYS B 1 46 ? -15.039 -14.953 4.027 1 95.38 46 CYS B CA 1
ATOM 3160 C C . CYS B 1 46 ? -15.195 -15.258 5.512 1 95.38 46 CYS B C 1
ATOM 3162 O O . CYS B 1 46 ? -15.195 -14.344 6.34 1 95.38 46 CYS B O 1
ATOM 3164 N N . GLN B 1 47 ? -15.266 -16.469 5.855 1 94.06 47 GLN B N 1
ATOM 3165 C CA . GLN B 1 47 ? -15.422 -16.891 7.246 1 94.06 47 GLN B CA 1
ATOM 3166 C C . GLN B 1 47 ? -14.086 -16.844 7.984 1 94.06 47 GLN B C 1
ATOM 3168 O O . GLN B 1 47 ? -14.047 -16.578 9.188 1 94.06 47 GLN B O 1
ATOM 3173 N N . LEU B 1 48 ? -13.055 -17.062 7.258 1 93.94 48 LEU B N 1
ATOM 3174 C CA . LEU B 1 48 ? -11.727 -17.156 7.863 1 93.94 48 LEU B CA 1
ATOM 3175 C C . LEU B 1 48 ? -11.156 -15.766 8.125 1 93.94 48 LEU B C 1
ATOM 3177 O O . LEU B 1 48 ? -10.508 -15.547 9.156 1 93.94 48 LEU B O 1
ATOM 3181 N N . LEU B 1 49 ? -11.383 -14.828 7.234 1 91.25 49 LEU B N 1
ATOM 3182 C CA . LEU B 1 49 ? -10.797 -13.5 7.348 1 91.25 49 LEU B CA 1
ATOM 3183 C C . LEU B 1 49 ? -11.625 -12.609 8.266 1 91.25 49 LEU B C 1
ATOM 3185 O O . LEU B 1 49 ? -12.859 -12.688 8.266 1 91.25 49 LEU B O 1
ATOM 3189 N N . PRO B 1 50 ? -10.938 -11.805 9 1 85.75 50 PRO B N 1
ATOM 3190 C CA . PRO B 1 50 ? -11.703 -10.797 9.742 1 85.75 50 PRO B CA 1
ATOM 3191 C C . PRO B 1 50 ? -12.625 -9.984 8.844 1 85.75 50 PRO B C 1
ATOM 3193 O O . PRO B 1 50 ? -12.297 -9.719 7.688 1 85.75 50 PRO B O 1
ATOM 3196 N N . GLY B 1 51 ? -13.773 -9.609 9.383 1 82.88 51 GLY B N 1
ATOM 3197 C CA . GLY B 1 51 ? -14.812 -8.898 8.641 1 82.88 51 GLY B CA 1
ATOM 3198 C C . GLY B 1 51 ? -14.305 -7.629 7.977 1 82.88 51 GLY B C 1
ATOM 3199 O O . GLY B 1 51 ? -14.836 -7.211 6.945 1 82.88 51 GLY B O 1
ATOM 3200 N N . THR B 1 52 ? -13.273 -7.082 8.492 1 78 52 THR B N 1
ATOM 3201 C CA . THR B 1 52 ? -12.727 -5.824 7.992 1 78 52 THR B CA 1
ATOM 3202 C C . THR B 1 52 ? -12.203 -5.988 6.57 1 78 52 THR B C 1
ATOM 3204 O O . THR B 1 52 ? -12.125 -5.02 5.812 1 78 52 THR B O 1
ATOM 3207 N N . PHE B 1 53 ? -11.891 -7.172 6.168 1 85.62 53 PHE B N 1
ATOM 3208 C CA . PHE B 1 53 ? -11.336 -7.41 4.844 1 85.62 53 PHE B CA 1
ATOM 3209 C C . PHE B 1 53 ? -12.438 -7.637 3.818 1 85.62 53 PHE B C 1
ATOM 3211 O O . PHE B 1 53 ? -12.18 -7.672 2.615 1 85.62 53 PHE B O 1
ATOM 3218 N N . LYS B 1 54 ? -13.703 -7.758 4.234 1 87.5 54 LYS B N 1
ATOM 3219 C CA . LYS B 1 54 ? -14.859 -7.906 3.363 1 87.5 54 LYS B CA 1
ATOM 3220 C C . LYS B 1 54 ? -14.664 -9.055 2.379 1 87.5 54 LYS B C 1
ATOM 3222 O O . LYS B 1 54 ? -14.898 -8.898 1.179 1 87.5 54 LYS B O 1
ATOM 3227 N N . CYS B 1 55 ? -14.031 -10.062 2.859 1 92.62 55 CYS B N 1
ATOM 3228 C CA . CYS B 1 55 ? -13.875 -11.336 2.158 1 92.62 55 CYS B CA 1
ATOM 3229 C C . CYS B 1 55 ? -12.828 -11.219 1.053 1 92.62 55 CYS B C 1
ATOM 3231 O O . CYS B 1 55 ? -12.727 -12.102 0.202 1 92.62 55 CYS B O 1
ATOM 3233 N N . HIS B 1 56 ? -12.094 -10.109 0.966 1 95.19 56 HIS B N 1
ATOM 3234 C CA . HIS B 1 56 ? -11.117 -9.914 -0.102 1 95.19 56 HIS B CA 1
ATOM 3235 C C . HIS B 1 56 ? -9.734 -10.375 0.331 1 95.19 56 HIS B C 1
ATOM 3237 O O . HIS B 1 56 ? -9.242 -9.969 1.387 1 95.19 56 HIS B O 1
ATOM 3243 N N . LEU B 1 57 ? -9.109 -11.117 -0.514 1 97.44 57 LEU B N 1
ATOM 3244 C CA . LEU B 1 57 ? -7.773 -11.633 -0.243 1 97.44 57 LEU B CA 1
ATOM 3245 C C . LEU B 1 57 ? -6.73 -10.531 -0.367 1 97.44 57 LEU B C 1
ATOM 3247 O O . LEU B 1 57 ? -5.691 -10.57 0.3 1 97.44 57 LEU B O 1
ATOM 3251 N N . ALA B 1 58 ? -6.98 -9.578 -1.254 1 95.81 58 ALA B N 1
ATOM 3252 C CA . ALA B 1 58 ? -5.996 -8.531 -1.53 1 95.81 58 ALA B CA 1
ATOM 3253 C C . ALA B 1 58 ? -5.617 -7.781 -0.256 1 95.81 58 ALA B C 1
ATOM 3255 O O . ALA B 1 58 ? -4.465 -7.383 -0.08 1 95.81 58 ALA B O 1
ATOM 3256 N N . GLY B 1 59 ? -6.508 -7.672 0.651 1 89.62 59 GLY B N 1
ATOM 3257 C CA . GLY B 1 59 ? -6.289 -6.906 1.87 1 89.62 59 GLY B CA 1
ATOM 3258 C C . GLY B 1 59 ? -5.262 -7.539 2.791 1 89.62 59 GLY B C 1
ATOM 3259 O O . GLY B 1 59 ? -4.637 -6.848 3.598 1 89.62 59 GLY B O 1
ATOM 3260 N N . VAL B 1 60 ? -5.051 -8.805 2.68 1 92.69 60 VAL B N 1
ATOM 3261 C CA . VAL B 1 60 ? -4.145 -9.484 3.6 1 92.69 60 VAL B CA 1
ATOM 3262 C C . VAL B 1 60 ? -2.861 -9.875 2.871 1 92.69 60 VAL B C 1
ATOM 3264 O O . VAL B 1 60 ? -1.931 -10.406 3.48 1 92.69 60 VAL B O 1
ATOM 3267 N N . ALA B 1 61 ? -2.791 -9.562 1.613 1 95.06 61 ALA B N 1
ATOM 3268 C CA . ALA B 1 61 ? -1.732 -10.094 0.758 1 95.06 61 ALA B CA 1
ATOM 3269 C C . ALA B 1 61 ? -0.369 -9.547 1.169 1 95.06 61 ALA B C 1
ATOM 3271 O O . ALA B 1 61 ? 0.649 -10.234 1.03 1 95.06 61 ALA B O 1
ATOM 3272 N N . ALA B 1 62 ? -0.344 -8.328 1.662 1 89.88 62 ALA B N 1
ATOM 3273 C CA . ALA B 1 62 ? 0.936 -7.715 1.999 1 89.88 62 ALA B CA 1
ATOM 3274 C C . ALA B 1 62 ? 1.193 -7.77 3.502 1 89.88 62 ALA B C 1
ATOM 3276 O O . ALA B 1 62 ? 2.225 -7.289 3.98 1 89.88 62 ALA B O 1
ATOM 3277 N N . TRP B 1 63 ? 0.296 -8.383 4.32 1 89.69 63 TRP B N 1
ATOM 3278 C CA . TRP B 1 63 ? 0.356 -8.414 5.781 1 89.69 63 TRP B CA 1
ATOM 3279 C C . TRP B 1 63 ? 1.659 -9.039 6.258 1 89.69 63 TRP B C 1
ATOM 3281 O O . TRP B 1 63 ? 2.328 -8.5 7.145 1 89.69 63 TRP B O 1
ATOM 3291 N N . PRO B 1 64 ? 2.158 -10.148 5.641 1 93.5 64 PRO B N 1
ATOM 3292 C CA . PRO B 1 64 ? 3.41 -10.75 6.102 1 93.5 64 PRO B CA 1
ATOM 3293 C C . PRO B 1 64 ? 4.605 -9.812 5.945 1 93.5 64 PRO B C 1
ATOM 3295 O O . PRO B 1 64 ? 5.516 -9.828 6.777 1 93.5 64 PRO B O 1
ATOM 3298 N N . ASP B 1 65 ? 4.637 -9.016 4.906 1 90.56 65 ASP B N 1
ATOM 3299 C CA . ASP B 1 65 ? 5.723 -8.07 4.684 1 90.56 65 ASP B CA 1
ATOM 3300 C C . ASP B 1 65 ? 5.727 -6.973 5.75 1 90.56 65 ASP B C 1
ATOM 3302 O O . ASP B 1 65 ? 6.789 -6.465 6.117 1 90.56 65 ASP B O 1
ATOM 3306 N N . VAL B 1 66 ? 4.562 -6.617 6.223 1 85.25 66 VAL B N 1
ATOM 3307 C CA . VAL B 1 66 ? 4.441 -5.539 7.195 1 85.25 66 VAL B CA 1
ATOM 3308 C C . VAL B 1 66 ? 4.84 -6.043 8.578 1 85.25 66 VAL B C 1
ATOM 3310 O O . VAL B 1 66 ? 5.617 -5.391 9.289 1 85.25 66 VAL B O 1
ATOM 3313 N N . ILE B 1 67 ? 4.402 -7.238 8.977 1 86.19 67 ILE B N 1
ATOM 3314 C CA . ILE B 1 67 ? 4.609 -7.703 10.344 1 86.19 67 ILE B CA 1
ATOM 3315 C C . ILE B 1 67 ? 6.059 -8.148 10.523 1 86.19 67 ILE B C 1
ATOM 3317 O O . ILE B 1 67 ? 6.594 -8.094 11.633 1 86.19 67 ILE B O 1
ATOM 3321 N N . LYS B 1 68 ? 6.676 -8.57 9.453 1 88 68 LYS B N 1
ATOM 3322 C CA . LYS B 1 68 ? 8.039 -9.07 9.609 1 88 68 LYS B CA 1
ATOM 3323 C C . LYS B 1 68 ? 9.008 -7.938 9.922 1 88 68 LYS B C 1
ATOM 3325 O O . LYS B 1 68 ? 10.164 -8.18 10.266 1 88 68 LYS B O 1
ATOM 3330 N N . GLN B 1 69 ? 8.508 -6.711 9.812 1 81.94 69 GLN B N 1
ATOM 3331 C CA . GLN B 1 69 ? 9.328 -5.562 10.172 1 81.94 69 GLN B CA 1
ATOM 3332 C C . GLN B 1 69 ? 9.477 -5.449 11.688 1 81.94 69 GLN B C 1
ATOM 3334 O O . GLN B 1 69 ? 10.367 -4.754 12.18 1 81.94 69 GLN B O 1
ATOM 3339 N N . ASP B 1 70 ? 8.625 -6.051 12.406 1 82.69 70 ASP B N 1
ATOM 3340 C CA . ASP B 1 70 ? 8.727 -6.094 13.859 1 82.69 70 ASP B CA 1
ATOM 3341 C C . ASP B 1 70 ? 9.758 -7.121 14.312 1 82.69 70 ASP B C 1
ATOM 3343 O O . ASP B 1 70 ? 9.758 -8.266 13.844 1 82.69 70 ASP B O 1
ATOM 3347 N N . PRO B 1 71 ? 10.602 -6.727 15.211 1 83.56 71 PRO B N 1
ATOM 3348 C CA . PRO B 1 71 ? 11.68 -7.617 15.648 1 83.56 71 PRO B CA 1
ATOM 3349 C C . PRO B 1 71 ? 11.164 -8.977 16.125 1 83.56 71 PRO B C 1
ATOM 3351 O O . PRO B 1 71 ? 11.805 -10 15.867 1 83.56 71 PRO B O 1
ATOM 3354 N N . GLU B 1 72 ? 10.047 -9 16.719 1 86.75 72 GLU B N 1
ATOM 3355 C CA . GLU B 1 72 ? 9.5 -10.258 17.219 1 86.75 72 GLU B CA 1
ATOM 3356 C C . GLU B 1 72 ? 9.094 -11.18 16.078 1 86.75 72 GLU B C 1
ATOM 3358 O O . GLU B 1 72 ? 8.906 -12.383 16.281 1 86.75 72 GLU B O 1
ATOM 3363 N N . ASN B 1 73 ? 9.016 -10.711 14.828 1 90.25 73 ASN B N 1
ATOM 3364 C CA . ASN B 1 73 ? 8.539 -11.477 13.68 1 90.25 73 ASN B CA 1
ATOM 3365 C C . ASN B 1 73 ? 9.641 -11.711 12.656 1 90.25 73 ASN B C 1
ATOM 3367 O O . ASN B 1 73 ? 9.375 -12.125 11.531 1 90.25 73 ASN B O 1
ATOM 3371 N N . HIS B 1 74 ? 10.891 -11.539 13.07 1 89.38 74 HIS B N 1
ATOM 3372 C CA . HIS B 1 74 ? 12.023 -11.711 12.164 1 89.38 74 HIS B CA 1
ATOM 3373 C C . HIS B 1 74 ? 12.164 -13.164 11.727 1 89.38 74 HIS B C 1
ATOM 3375 O O . HIS B 1 74 ? 12.781 -13.445 10.695 1 89.38 74 HIS B O 1
ATOM 3381 N N . LYS B 1 75 ? 11.578 -14.016 12.484 1 91.62 75 LYS B N 1
ATOM 3382 C CA . LYS B 1 75 ? 11.617 -15.438 12.148 1 91.62 75 LYS B CA 1
ATOM 3383 C C . LYS B 1 75 ? 10.938 -15.703 10.812 1 91.62 75 LYS B C 1
ATOM 3385 O O . LYS B 1 75 ? 11.172 -16.75 10.195 1 91.62 75 LYS B O 1
ATOM 3390 N N . TYR B 1 76 ? 10.133 -14.828 10.328 1 93.88 76 TYR B N 1
ATOM 3391 C CA . TYR B 1 76 ? 9.398 -15.039 9.086 1 93.88 76 TYR B CA 1
ATOM 3392 C C . TYR B 1 76 ? 10.211 -14.578 7.883 1 93.88 76 TYR B C 1
ATOM 3394 O O . TYR B 1 76 ? 9.828 -14.828 6.738 1 93.88 76 TYR B O 1
ATOM 3402 N N . ASN B 1 77 ? 11.32 -13.938 8.086 1 92.38 77 ASN B N 1
ATOM 3403 C CA . ASN B 1 77 ? 12.078 -13.336 6.988 1 92.38 77 ASN B CA 1
ATOM 3404 C C . ASN B 1 77 ? 12.539 -14.398 5.988 1 92.38 77 ASN B C 1
ATOM 3406 O O . ASN B 1 77 ? 12.328 -14.25 4.781 1 92.38 77 ASN B O 1
ATOM 3410 N N . ASN B 1 78 ? 13.023 -15.484 6.492 1 93.69 78 ASN B N 1
ATOM 3411 C CA . ASN B 1 78 ? 13.602 -16.516 5.633 1 93.69 78 ASN B CA 1
ATOM 3412 C C . ASN B 1 78 ? 12.523 -17.266 4.848 1 93.69 78 ASN B C 1
ATOM 3414 O O . ASN B 1 78 ? 12.828 -17.953 3.881 1 93.69 78 ASN B O 1
ATOM 3418 N N . LEU B 1 79 ? 11.352 -17.062 5.242 1 96.69 79 LEU B N 1
ATOM 3419 C CA . LEU B 1 79 ? 10.258 -17.812 4.617 1 96.69 79 LEU B CA 1
ATOM 3420 C C . LEU B 1 79 ? 9.852 -17.172 3.297 1 96.69 79 LEU B C 1
ATOM 3422 O O . LEU B 1 79 ? 9.047 -17.734 2.551 1 96.69 79 LEU B O 1
ATOM 3426 N N . HIS B 1 80 ? 10.461 -16.031 2.979 1 96.69 80 HIS B N 1
ATOM 3427 C CA . HIS B 1 80 ? 10.023 -15.281 1.81 1 96.69 80 HIS B CA 1
ATOM 3428 C C . HIS B 1 80 ? 10.852 -15.648 0.579 1 96.69 80 HIS B C 1
ATOM 3430 O O . HIS B 1 80 ? 10.562 -15.188 -0.527 1 96.69 80 HIS B O 1
ATOM 3436 N N . TYR B 1 81 ? 11.898 -16.438 0.74 1 95.94 81 TYR B N 1
ATOM 3437 C CA . TYR B 1 81 ? 12.797 -16.75 -0.362 1 95.94 81 TYR B CA 1
ATOM 3438 C C . TYR B 1 81 ? 13.438 -18.125 -0.173 1 95.94 81 TYR B C 1
ATOM 3440 O O . TYR B 1 81 ? 13.25 -18.766 0.861 1 95.94 81 TYR B O 1
ATOM 3448 N N . VAL B 1 82 ? 14.117 -18.562 -1.222 1 94.75 82 VAL B N 1
ATOM 3449 C CA . VAL B 1 82 ? 14.938 -19.766 -1.152 1 94.75 82 VAL B CA 1
ATOM 3450 C C . VAL B 1 82 ? 16.234 -19.547 -1.939 1 94.75 82 VAL B C 1
ATOM 3452 O O . VAL B 1 82 ? 16.219 -18.938 -3.004 1 94.75 82 VAL B O 1
ATOM 3455 N N . ASN B 1 83 ? 17.281 -20 -1.359 1 91.75 83 ASN B N 1
ATOM 3456 C CA . ASN B 1 83 ? 18.594 -19.875 -1.978 1 91.75 83 ASN B CA 1
ATOM 3457 C C . ASN B 1 83 ? 19.266 -21.25 -2.129 1 91.75 83 ASN B C 1
ATOM 3459 O O . ASN B 1 83 ? 19.281 -22.047 -1.189 1 91.75 83 ASN B O 1
ATOM 3463 N N . GLU B 1 84 ? 19.719 -21.438 -3.346 1 88.38 84 GLU B N 1
ATOM 3464 C CA . GLU B 1 84 ? 20.547 -22.625 -3.545 1 88.38 84 GLU B CA 1
ATOM 3465 C C . GLU B 1 84 ? 21.922 -22.453 -2.891 1 88.38 84 GLU B C 1
ATOM 3467 O O . GLU B 1 84 ? 22.375 -21.328 -2.682 1 88.38 84 GLU B O 1
ATOM 3472 N N . ARG B 1 85 ? 22.516 -23.516 -2.582 1 86.38 85 ARG B N 1
ATOM 3473 C CA . ARG B 1 85 ? 23.844 -23.5 -1.984 1 86.38 85 ARG B CA 1
ATOM 3474 C C . ARG B 1 85 ? 24.891 -23 -2.98 1 86.38 85 ARG B C 1
ATOM 3476 O O . ARG B 1 85 ? 25.812 -22.281 -2.607 1 86.38 85 ARG B O 1
ATOM 3483 N N . LYS B 1 86 ? 24.688 -23.406 -4.219 1 76.38 86 LYS B N 1
ATOM 3484 C CA . LYS B 1 86 ? 25.609 -22.938 -5.242 1 76.38 86 LYS B CA 1
ATOM 3485 C C . LYS B 1 86 ? 25.484 -21.422 -5.438 1 76.38 86 LYS B C 1
ATOM 3487 O O . LYS B 1 86 ? 24.375 -20.891 -5.441 1 76.38 86 LYS B O 1
ATOM 3492 N N . THR B 1 87 ? 26.641 -20.703 -5.391 1 69.75 87 THR B N 1
ATOM 3493 C CA . THR B 1 87 ? 26.594 -19.234 -5.418 1 69.75 87 THR B CA 1
ATOM 3494 C C . THR B 1 87 ? 27.062 -18.703 -6.766 1 69.75 87 THR B C 1
ATOM 3496 O O . THR B 1 87 ? 27.031 -17.5 -7.012 1 69.75 87 THR B O 1
ATOM 3499 N N . ASP B 1 88 ? 27.438 -19.594 -7.609 1 68.38 88 ASP B N 1
ATOM 3500 C CA . ASP B 1 88 ? 27.969 -19.062 -8.859 1 68.38 88 ASP B CA 1
ATOM 3501 C C . ASP B 1 88 ? 26.844 -18.625 -9.797 1 68.38 88 ASP B C 1
ATOM 3503 O O . ASP B 1 88 ? 25.719 -19.141 -9.703 1 68.38 88 ASP B O 1
ATOM 3507 N N . ILE B 1 89 ? 27.094 -17.547 -10.383 1 62.25 89 ILE B N 1
ATOM 3508 C CA . ILE B 1 89 ? 26.156 -17.125 -11.406 1 62.25 89 ILE B CA 1
ATOM 3509 C C . ILE B 1 89 ? 25.984 -18.234 -12.445 1 62.25 89 ILE B C 1
ATOM 3511 O O . ILE B 1 89 ? 26.938 -18.562 -13.172 1 62.25 89 ILE B O 1
ATOM 3515 N N . PRO B 1 90 ? 24.875 -18.828 -12.32 1 60.88 90 PRO B N 1
ATOM 3516 C CA . PRO B 1 90 ? 24.719 -19.891 -13.312 1 60.88 90 PRO B CA 1
ATOM 3517 C C . PRO B 1 90 ? 24.594 -19.359 -14.734 1 60.88 90 PRO B C 1
ATOM 3519 O O . PRO B 1 90 ? 23.891 -18.359 -14.961 1 60.88 90 PRO B O 1
ATOM 3522 N N . ARG B 1 91 ? 25.609 -19.641 -15.539 1 57.53 91 ARG B N 1
ATOM 3523 C CA . ARG B 1 91 ? 25.422 -19.359 -16.969 1 57.53 91 ARG B CA 1
ATOM 3524 C C . ARG B 1 91 ? 24.141 -20 -17.484 1 57.53 91 ARG B C 1
ATOM 3526 O O . ARG B 1 91 ? 23.5 -19.469 -18.406 1 57.53 91 ARG B O 1
ATOM 3533 N N . LYS B 1 92 ? 23.797 -21 -16.797 1 65.25 92 LYS B N 1
ATOM 3534 C CA . LYS B 1 92 ? 22.562 -21.688 -17.109 1 65.25 92 LYS B CA 1
ATOM 3535 C C . LYS B 1 92 ? 21.766 -22.016 -15.859 1 65.25 92 LYS B C 1
ATOM 3537 O O . LYS B 1 92 ? 22.328 -22.375 -14.828 1 65.25 92 LYS B O 1
ATOM 3542 N N . CYS B 1 93 ? 20.531 -21.5 -15.773 1 74.12 93 CYS B N 1
ATOM 3543 C CA . CYS B 1 93 ? 19.594 -21.766 -14.68 1 74.12 93 CYS B CA 1
ATOM 3544 C C . CYS B 1 93 ? 19.047 -23.188 -14.773 1 74.12 93 CYS B C 1
ATOM 3546 O O . CYS B 1 93 ? 17.859 -23.406 -14.555 1 74.12 93 CYS B O 1
ATOM 3548 N N . ASP B 1 94 ? 20 -24.141 -15.055 1 74.25 94 ASP B N 1
ATOM 3549 C CA . ASP B 1 94 ? 19.531 -25.516 -15.156 1 74.25 94 ASP B CA 1
ATOM 3550 C C . ASP B 1 94 ? 19.594 -26.219 -13.797 1 74.25 94 ASP B C 1
ATOM 3552 O O . ASP B 1 94 ? 20.422 -25.875 -12.953 1 74.25 94 ASP B O 1
ATOM 3556 N N . ASP B 1 95 ? 18.625 -27.016 -13.438 1 80.31 95 ASP B N 1
ATOM 3557 C CA . ASP B 1 95 ? 18.562 -27.938 -12.305 1 80.31 95 ASP B CA 1
ATOM 3558 C C . ASP B 1 95 ? 18.438 -27.156 -10.992 1 80.31 95 ASP B C 1
ATOM 3560 O O . ASP B 1 95 ? 19.203 -27.391 -10.055 1 80.31 95 ASP B O 1
ATOM 3564 N N . PHE B 1 96 ? 17.484 -26.234 -10.961 1 87.75 96 PHE B N 1
ATOM 3565 C CA . PHE B 1 96 ? 17.234 -25.438 -9.766 1 87.75 96 PHE B CA 1
ATOM 3566 C C . PHE B 1 96 ? 16.969 -26.328 -8.562 1 87.75 96 PHE B C 1
ATOM 3568 O O . PHE B 1 96 ? 16.062 -27.172 -8.586 1 87.75 96 PHE B O 1
ATOM 3575 N N . GLY B 1 97 ? 17.891 -26.156 -7.605 1 87.62 97 GLY B N 1
ATOM 3576 C CA . GLY B 1 97 ? 17.75 -26.906 -6.375 1 87.62 97 GLY B CA 1
ATOM 3577 C C . GLY B 1 97 ? 18.703 -28.094 -6.305 1 87.62 97 GLY B C 1
ATOM 3578 O O . GLY B 1 97 ? 18.828 -28.734 -5.258 1 87.62 97 GLY B O 1
ATOM 3579 N N . ALA B 1 98 ? 19.391 -28.438 -7.285 1 83.56 98 ALA B N 1
ATOM 3580 C CA . ALA B 1 98 ? 20.25 -29.609 -7.355 1 83.56 98 ALA B CA 1
ATOM 3581 C C . ALA B 1 98 ? 21.344 -29.547 -6.297 1 83.56 98 ALA B C 1
ATOM 3583 O O . ALA B 1 98 ? 21.75 -30.578 -5.758 1 83.56 98 ALA B O 1
ATOM 3584 N N . SER B 1 99 ? 21.781 -28.406 -5.957 1 84.5 99 SER B N 1
ATOM 3585 C CA . SER B 1 99 ? 22.859 -28.25 -4.98 1 84.5 99 SER B CA 1
ATOM 3586 C C . SER B 1 99 ? 22.312 -28.172 -3.561 1 84.5 99 SER B C 1
ATOM 3588 O O . SER B 1 99 ? 23.062 -28.016 -2.602 1 84.5 99 SER B O 1
ATOM 3590 N N . GLY B 1 100 ? 21.031 -28.297 -3.506 1 87 100 GLY B N 1
ATOM 3591 C CA . GLY B 1 100 ? 20.406 -28.141 -2.205 1 87 100 GLY B CA 1
ATOM 3592 C C . GLY B 1 100 ? 20.141 -26.703 -1.83 1 87 100 GLY B C 1
ATOM 3593 O O . GLY B 1 100 ? 20.422 -25.797 -2.615 1 87 100 GLY B O 1
ATOM 3594 N N . TRP B 1 101 ? 19.5 -26.516 -0.691 1 90.94 101 TRP B N 1
ATOM 3595 C CA . TRP B 1 101 ? 19.109 -25.188 -0.236 1 90.94 101 TRP B CA 1
ATOM 3596 C C . TRP B 1 101 ? 19.953 -24.734 0.957 1 90.94 101 TRP B C 1
ATOM 3598 O O . TRP B 1 101 ? 20.422 -25.578 1.735 1 90.94 101 TRP B O 1
ATOM 3608 N N . THR B 1 102 ? 20.141 -23.516 1.19 1 91.75 102 THR B N 1
ATOM 3609 C CA . THR B 1 102 ? 20.922 -22.969 2.291 1 91.75 102 THR B CA 1
ATOM 3610 C C . THR B 1 102 ? 20.188 -23.141 3.619 1 91.75 102 THR B C 1
ATOM 3612 O O . THR B 1 102 ? 20.812 -23.109 4.684 1 91.75 102 THR B O 1
ATOM 3615 N N . SER B 1 103 ? 18.922 -23.25 3.539 1 91.31 103 SER B N 1
ATOM 3616 C CA . SER B 1 103 ? 18.109 -23.422 4.738 1 91.31 103 SER B CA 1
ATOM 3617 C C . SER B 1 103 ? 16.844 -24.219 4.438 1 91.31 103 SER B C 1
ATOM 3619 O O . SER B 1 103 ? 16.297 -24.141 3.336 1 91.31 103 SER B O 1
ATOM 3621 N N . ASN B 1 104 ? 16.375 -24.922 5.512 1 90.31 104 ASN B N 1
ATOM 3622 C CA . ASN B 1 104 ? 15.102 -25.625 5.379 1 90.31 104 ASN B CA 1
ATOM 3623 C C . ASN B 1 104 ? 13.93 -24.703 5.715 1 90.31 104 ASN B C 1
ATOM 3625 O O . ASN B 1 104 ? 12.773 -25.047 5.465 1 90.31 104 ASN B O 1
ATOM 3629 N N . GLN B 1 105 ? 14.242 -23.641 6.297 1 93.88 105 GLN B N 1
ATOM 3630 C CA . GLN B 1 105 ? 13.25 -22.594 6.488 1 93.88 105 GLN B CA 1
ATOM 3631 C C . GLN B 1 105 ? 13.266 -21.594 5.324 1 93.88 105 GLN B C 1
ATOM 3633 O O . GLN B 1 105 ? 13.992 -20.609 5.352 1 93.88 105 GLN B O 1
ATOM 3638 N N . ASN B 1 106 ? 12.477 -21.969 4.355 1 95.75 106 ASN B N 1
ATOM 3639 C CA . ASN B 1 106 ? 12.445 -21.203 3.115 1 95.75 106 ASN B CA 1
ATOM 3640 C C . ASN B 1 106 ? 11.039 -21.172 2.512 1 95.75 106 ASN B C 1
ATOM 3642 O O . ASN B 1 106 ? 10.102 -21.734 3.086 1 95.75 106 ASN B O 1
ATOM 3646 N N . ILE B 1 107 ? 10.883 -20.562 1.386 1 97.5 107 ILE B N 1
ATOM 3647 C CA . ILE B 1 107 ? 9.562 -20.297 0.828 1 97.5 107 ILE B CA 1
ATOM 3648 C C . ILE B 1 107 ? 8.914 -21.594 0.376 1 97.5 107 ILE B C 1
ATOM 3650 O O . ILE B 1 107 ? 7.691 -21.75 0.423 1 97.5 107 ILE B O 1
ATOM 3654 N N . LEU B 1 108 ? 9.688 -22.625 -0.113 1 96.69 108 LEU B N 1
ATOM 3655 C CA . LEU B 1 108 ? 9.141 -23.906 -0.564 1 96.69 108 LEU B CA 1
ATOM 3656 C C . LEU B 1 108 ? 8.5 -24.656 0.594 1 96.69 108 LEU B C 1
ATOM 3658 O O . LEU B 1 108 ? 7.344 -25.078 0.5 1 96.69 108 LEU B O 1
ATOM 3662 N N . THR B 1 109 ? 9.234 -24.719 1.702 1 96 109 THR B N 1
ATOM 3663 C CA . THR B 1 109 ? 8.711 -25.406 2.879 1 96 109 THR B CA 1
ATOM 3664 C C . THR B 1 109 ? 7.598 -24.578 3.529 1 96 109 THR B C 1
ATOM 3666 O O . THR B 1 109 ? 6.652 -25.141 4.086 1 96 109 THR B O 1
ATOM 3669 N N . ALA B 1 110 ? 7.715 -23.25 3.461 1 97.5 110 ALA B N 1
ATOM 3670 C CA . ALA B 1 110 ? 6.691 -22.375 4.035 1 97.5 110 ALA B CA 1
ATOM 3671 C C . ALA B 1 110 ? 5.348 -22.594 3.348 1 97.5 110 ALA B C 1
ATOM 3673 O O . ALA B 1 110 ? 4.309 -22.672 4.012 1 97.5 110 ALA B O 1
ATOM 3674 N N . ILE B 1 111 ? 5.34 -22.672 2.035 1 97.94 111 ILE B N 1
ATOM 3675 C CA . ILE B 1 111 ? 4.113 -22.891 1.274 1 97.94 111 ILE B CA 1
ATOM 3676 C C . ILE B 1 111 ? 3.49 -24.219 1.663 1 97.94 111 ILE B C 1
ATOM 3678 O O . ILE B 1 111 ? 2.285 -24.312 1.916 1 97.94 111 ILE B O 1
ATOM 3682 N N . ALA B 1 112 ? 4.297 -25.297 1.755 1 96.19 112 ALA B N 1
ATOM 3683 C CA . ALA B 1 112 ? 3.803 -26.609 2.16 1 96.19 112 ALA B CA 1
ATOM 3684 C C . ALA B 1 112 ? 3.225 -26.562 3.572 1 96.19 112 ALA B C 1
ATOM 3686 O O . ALA B 1 112 ? 2.109 -27.031 3.807 1 96.19 112 ALA B O 1
ATOM 3687 N N . ASN B 1 113 ? 3.973 -25.953 4.504 1 96.81 113 ASN B N 1
ATOM 3688 C CA . ASN B 1 113 ? 3.568 -25.922 5.902 1 96.81 113 ASN B CA 1
ATOM 3689 C C . ASN B 1 113 ? 2.293 -25.094 6.094 1 96.81 113 ASN B C 1
ATOM 3691 O O . ASN B 1 113 ? 1.404 -25.5 6.848 1 96.81 113 ASN B O 1
ATOM 3695 N N . ARG B 1 114 ? 2.205 -23.938 5.43 1 97.75 114 ARG B N 1
ATOM 3696 C CA . ARG B 1 114 ? 1.01 -23.125 5.578 1 97.75 114 ARG B CA 1
ATOM 3697 C C . ARG B 1 114 ? -0.203 -23.797 4.945 1 97.75 114 ARG B C 1
ATOM 3699 O O . ARG B 1 114 ? -1.325 -23.641 5.434 1 97.75 114 ARG B O 1
ATOM 3706 N N . THR B 1 115 ? -0.023 -24.5 3.846 1 97.5 115 THR B N 1
ATOM 3707 C CA . THR B 1 115 ? -1.104 -25.281 3.262 1 97.5 115 THR B CA 1
ATOM 3708 C C . THR B 1 115 ? -1.588 -26.344 4.238 1 97.5 115 THR B C 1
ATOM 3710 O O . THR B 1 115 ? -2.793 -26.531 4.426 1 97.5 115 THR B O 1
ATOM 3713 N N . ARG B 1 116 ? -0.645 -27.062 4.934 1 96.69 116 ARG B N 1
ATOM 3714 C CA . ARG B 1 116 ? -0.993 -28.047 5.949 1 96.69 116 ARG B CA 1
ATOM 3715 C C . ARG B 1 116 ? -1.77 -27.406 7.094 1 96.69 116 ARG B C 1
ATOM 3717 O O . ARG B 1 116 ? -2.719 -27.984 7.613 1 96.69 116 ARG B O 1
ATOM 3724 N N . ASP B 1 117 ? -1.362 -26.172 7.445 1 97.25 117 ASP B N 1
ATOM 3725 C CA . ASP B 1 117 ? -2.018 -25.469 8.539 1 97.25 117 ASP B CA 1
ATOM 3726 C C . ASP B 1 117 ? -3.475 -25.156 8.195 1 97.25 117 ASP B C 1
ATOM 3728 O O . ASP B 1 117 ? -4.348 -25.234 9.062 1 97.25 117 ASP B O 1
ATOM 3732 N N . ILE B 1 118 ? -3.785 -24.812 6.977 1 96.31 118 ILE B N 1
ATOM 3733 C CA . ILE B 1 118 ? -5.137 -24.453 6.559 1 96.31 118 ILE B CA 1
ATOM 3734 C C . ILE B 1 118 ? -6.055 -25.672 6.68 1 96.31 118 ILE B C 1
ATOM 3736 O O . ILE B 1 118 ? -7.23 -25.531 7.016 1 96.31 118 ILE B O 1
ATOM 3740 N N . VAL B 1 119 ? -5.547 -26.844 6.449 1 93.06 119 VAL B N 1
ATOM 3741 C CA . VAL B 1 119 ? -6.391 -28.031 6.441 1 93.06 119 VAL B CA 1
ATOM 3742 C C . VAL B 1 119 ? -6.309 -28.734 7.797 1 93.06 119 VAL B C 1
ATOM 3744 O O . VAL B 1 119 ? -6.934 -29.766 8 1 93.06 119 VAL B O 1
ATOM 3747 N N . SER B 1 120 ? -5.562 -28.156 8.727 1 93.94 120 SER B N 1
ATOM 3748 C CA . SER B 1 120 ? -5.414 -28.766 10.047 1 93.94 120 SER B CA 1
ATOM 3749 C C . SER B 1 120 ? -6.703 -28.656 10.859 1 93.94 120 SER B C 1
ATOM 3751 O O . SER B 1 120 ? -7.617 -27.922 10.477 1 93.94 120 SER B O 1
ATOM 3753 N N . THR B 1 121 ? -6.723 -29.375 12 1 92 121 THR B N 1
ATOM 3754 C CA . THR B 1 121 ? -7.914 -29.391 12.844 1 92 121 THR B CA 1
ATOM 3755 C C . THR B 1 121 ? -7.906 -28.219 13.82 1 92 121 THR B C 1
ATOM 3757 O O . THR B 1 121 ? -8.906 -27.969 14.5 1 92 121 THR B O 1
ATOM 3760 N N . ASP B 1 122 ? -6.891 -27.438 13.898 1 93.94 122 ASP B N 1
ATOM 3761 C CA . ASP B 1 122 ? -6.789 -26.297 14.812 1 93.94 122 ASP B CA 1
ATOM 3762 C C . ASP B 1 122 ? -7.223 -25 14.125 1 93.94 122 ASP B C 1
ATOM 3764 O O . ASP B 1 122 ? -6.445 -24.391 13.391 1 93.94 122 ASP B O 1
ATOM 3768 N N . PRO B 1 123 ? -8.375 -24.531 14.398 1 91.94 123 PRO B N 1
ATOM 3769 C CA . PRO B 1 123 ? -8.891 -23.344 13.711 1 91.94 123 PRO B CA 1
ATOM 3770 C C . PRO B 1 123 ? -8.094 -22.078 14.055 1 91.94 123 PRO B C 1
ATOM 3772 O O . PRO B 1 123 ? -8.156 -21.094 13.312 1 91.94 123 PRO B O 1
ATOM 3775 N N . SER B 1 124 ? -7.312 -22.125 15.109 1 91.75 124 SER B N 1
ATOM 3776 C CA . SER B 1 124 ? -6.629 -20.938 15.586 1 91.75 124 SER B CA 1
ATOM 3777 C C . SER B 1 124 ? -5.504 -20.516 14.633 1 91.75 124 SER B C 1
ATOM 3779 O O . SER B 1 124 ? -5.039 -19.375 14.672 1 91.75 124 SER B O 1
ATOM 3781 N N . VAL B 1 125 ? -5.113 -21.406 13.695 1 94.56 125 VAL B N 1
ATOM 3782 C CA . VAL B 1 125 ? -3.969 -21.094 12.852 1 94.56 125 VAL B CA 1
ATOM 3783 C C . VAL B 1 125 ? -4.441 -20.812 11.422 1 94.56 125 VAL B C 1
ATOM 3785 O O . VAL B 1 125 ? -3.645 -20.438 10.562 1 94.56 125 VAL B O 1
ATOM 3788 N N . HIS B 1 126 ? -5.734 -21.031 11.133 1 95.69 126 HIS B N 1
ATOM 3789 C CA . HIS B 1 126 ? -6.234 -21 9.766 1 95.69 126 HIS B CA 1
ATOM 3790 C C . HIS B 1 126 ? -6.082 -19.625 9.148 1 95.69 126 HIS B C 1
ATOM 3792 O O . HIS B 1 126 ? -5.605 -19.484 8.016 1 95.69 126 HIS B O 1
ATOM 3798 N N . ASP B 1 127 ? -6.422 -18.609 9.883 1 93.81 127 ASP B N 1
ATOM 3799 C CA . ASP B 1 127 ? -6.371 -17.25 9.359 1 93.81 127 ASP B CA 1
ATOM 3800 C C . ASP B 1 127 ? -4.941 -16.859 9.008 1 93.81 127 ASP B C 1
ATOM 3802 O O . ASP B 1 127 ? -4.672 -16.438 7.879 1 93.81 127 ASP B O 1
ATOM 3806 N N . GLU B 1 128 ? -4.078 -17.047 9.977 1 93.88 128 GLU B N 1
ATOM 3807 C CA . GLU B 1 128 ? -2.686 -16.672 9.75 1 93.88 128 GLU B CA 1
ATOM 3808 C C . GLU B 1 128 ? -2.082 -17.5 8.609 1 93.88 128 GLU B C 1
ATOM 3810 O O . GLU B 1 128 ? -1.328 -16.969 7.789 1 93.88 128 GLU B O 1
ATOM 3815 N N . ALA B 1 129 ? -2.41 -18.75 8.547 1 97.44 129 ALA B N 1
ATOM 3816 C CA . ALA B 1 129 ? -1.925 -19.625 7.477 1 97.44 129 ALA B CA 1
ATOM 3817 C C . ALA B 1 129 ? -2.377 -19.125 6.109 1 97.44 129 ALA B C 1
ATOM 3819 O O . ALA B 1 129 ? -1.597 -19.109 5.156 1 97.44 129 ALA B O 1
ATOM 3820 N N . LEU B 1 130 ? -3.598 -18.688 6.027 1 97.88 130 LEU B N 1
ATOM 3821 C CA . LEU B 1 130 ? -4.141 -18.156 4.781 1 97.88 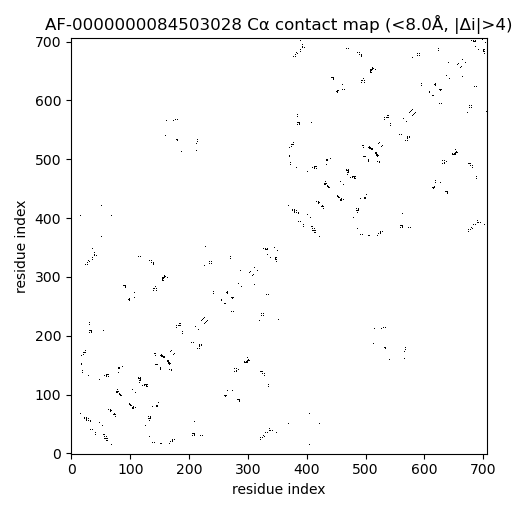130 LEU B CA 1
ATOM 3822 C C . LEU B 1 130 ? -3.395 -16.906 4.348 1 97.88 130 LEU B C 1
ATOM 3824 O O . LEU B 1 130 ? -3.012 -16.781 3.184 1 97.88 130 LEU B O 1
ATOM 3828 N N . ARG B 1 131 ? -3.137 -16.016 5.293 1 96.25 131 ARG B N 1
ATOM 3829 C CA . ARG B 1 131 ? -2.422 -14.781 4.988 1 96.25 131 ARG B CA 1
ATOM 3830 C C . ARG B 1 131 ? -1.038 -15.078 4.418 1 96.25 131 ARG B C 1
ATOM 3832 O O . ARG B 1 131 ? -0.648 -14.516 3.395 1 96.25 131 ARG B O 1
ATOM 3839 N N . PHE B 1 132 ? -0.388 -15.977 5.055 1 97.75 132 PHE B N 1
ATOM 3840 C CA . PHE B 1 132 ? 0.964 -16.312 4.629 1 97.75 132 PHE B CA 1
ATOM 3841 C C . PHE B 1 132 ? 0.947 -17.016 3.277 1 97.75 132 PHE B C 1
ATOM 3843 O O . PHE B 1 132 ? 1.772 -16.734 2.41 1 97.75 132 PHE B O 1
ATOM 3850 N N . LEU B 1 133 ? 0.024 -17.922 3.125 1 98.38 133 LEU B N 1
ATOM 3851 C CA . LEU B 1 133 ? -0.043 -18.656 1.869 1 98.38 133 LEU B CA 1
ATOM 3852 C C . LEU B 1 133 ? -0.314 -17.719 0.699 1 98.38 133 LEU B C 1
ATOM 3854 O O . LEU B 1 133 ? 0.337 -17.812 -0.344 1 98.38 133 LEU B O 1
ATOM 3858 N N . VAL B 1 134 ? -1.265 -16.781 0.882 1 98.5 134 VAL B N 1
ATOM 3859 C CA . VAL B 1 134 ? -1.579 -15.781 -0.126 1 98.5 134 VAL B CA 1
ATOM 3860 C C . VAL B 1 134 ? -0.317 -15 -0.489 1 98.5 134 VAL B C 1
ATOM 3862 O O . VAL B 1 134 ? -0.037 -14.773 -1.668 1 98.5 134 VAL B O 1
ATOM 3865 N N . HIS B 1 135 ? 0.413 -14.688 0.467 1 98.25 135 HIS B N 1
ATOM 3866 C CA . HIS B 1 135 ? 1.622 -13.898 0.265 1 98.25 135 HIS B CA 1
ATOM 3867 C C . HIS B 1 135 ? 2.715 -14.727 -0.404 1 98.25 135 HIS B C 1
ATOM 3869 O O . HIS B 1 135 ? 3.311 -14.289 -1.392 1 98.25 135 HIS B O 1
ATOM 3875 N N . PHE B 1 136 ? 2.984 -15.922 0.029 1 98.38 136 PHE B N 1
ATOM 3876 C CA . PHE B 1 136 ? 4.109 -16.734 -0.417 1 98.38 136 PHE B CA 1
ATOM 3877 C C . PHE B 1 136 ? 3.91 -17.188 -1.855 1 98.38 136 PHE B C 1
ATOM 3879 O O . PHE B 1 136 ? 4.875 -17.312 -2.613 1 98.38 136 PHE B O 1
ATOM 3886 N N . LEU B 1 137 ? 2.707 -17.422 -2.199 1 98.38 137 LEU B N 1
ATOM 3887 C CA . LEU B 1 137 ? 2.477 -17.797 -3.59 1 98.38 137 LEU B CA 1
ATOM 3888 C C . LEU B 1 137 ? 2.717 -16.609 -4.523 1 98.38 137 LEU B C 1
ATOM 3890 O O . LEU B 1 137 ? 3.068 -16.797 -5.688 1 98.38 137 LEU B O 1
ATOM 3894 N N . GLY B 1 138 ? 2.52 -15.414 -4.023 1 98.06 138 GLY B N 1
ATOM 3895 C CA . GLY B 1 138 ? 2.986 -14.25 -4.754 1 98.06 138 GLY B CA 1
ATOM 3896 C C . GLY B 1 138 ? 4.5 -14.188 -4.871 1 98.06 138 GLY B C 1
ATOM 3897 O O . GLY B 1 138 ? 5.035 -14.031 -5.973 1 98.06 138 GLY B O 1
ATOM 3898 N N . ASP B 1 139 ? 5.184 -14.414 -3.756 1 98 139 ASP B N 1
ATOM 3899 C CA . ASP B 1 139 ? 6.645 -14.352 -3.711 1 98 139 ASP B CA 1
ATOM 3900 C C . ASP B 1 139 ? 7.27 -15.406 -4.625 1 98 139 ASP B C 1
ATOM 3902 O O . ASP B 1 139 ? 8.289 -15.148 -5.27 1 98 139 ASP B O 1
ATOM 3906 N N . LEU B 1 140 ? 6.699 -16.547 -4.699 1 98.06 140 LEU B N 1
ATOM 3907 C CA . LEU B 1 140 ? 7.25 -17.656 -5.461 1 98.06 140 LEU B CA 1
ATOM 3908 C C . LEU B 1 140 ? 7.402 -17.281 -6.93 1 98.06 140 LEU B C 1
ATOM 3910 O O . LEU B 1 140 ? 8.227 -17.875 -7.641 1 98.06 140 LEU B O 1
ATOM 3914 N N . HIS B 1 141 ? 6.656 -16.328 -7.34 1 98.25 141 HIS B N 1
ATOM 3915 C CA . HIS B 1 141 ? 6.617 -16.031 -8.766 1 98.25 141 HIS B CA 1
ATOM 3916 C C . HIS B 1 141 ? 7.344 -14.719 -9.062 1 98.25 141 HIS B C 1
ATOM 3918 O O . HIS B 1 141 ? 7.184 -14.148 -10.148 1 98.25 141 HIS B O 1
ATOM 3924 N N . GLN B 1 142 ? 8.102 -14.227 -8.133 1 97.12 142 GLN B N 1
ATOM 3925 C CA . GLN B 1 142 ? 9.117 -13.195 -8.312 1 97.12 142 GLN B CA 1
ATOM 3926 C C . GLN B 1 142 ? 10.523 -13.797 -8.344 1 97.12 142 GLN B C 1
ATOM 3928 O O . GLN B 1 142 ? 10.992 -14.344 -7.34 1 97.12 142 GLN B O 1
ATOM 3933 N N . PRO B 1 143 ? 11.219 -13.656 -9.461 1 95.38 143 PRO B N 1
ATOM 3934 C CA . PRO B 1 143 ? 12.43 -14.445 -9.688 1 95.38 143 PRO B CA 1
ATOM 3935 C C . PRO B 1 143 ? 13.492 -14.203 -8.617 1 95.38 143 PRO B C 1
ATOM 3937 O O . PRO B 1 143 ? 14.234 -15.125 -8.258 1 95.38 143 PRO B O 1
ATOM 3940 N N . PHE B 1 144 ? 13.594 -13.07 -8.023 1 94.94 144 PHE B N 1
ATOM 3941 C CA . PHE B 1 144 ? 14.68 -12.766 -7.109 1 94.94 144 PHE B CA 1
ATOM 3942 C C . PHE B 1 144 ? 14.438 -13.414 -5.75 1 94.94 144 PHE B C 1
ATOM 3944 O O . PHE B 1 144 ? 15.336 -13.453 -4.906 1 94.94 144 PHE B O 1
ATOM 3951 N N . HIS B 1 145 ? 13.258 -13.922 -5.508 1 96.19 145 HIS B N 1
ATOM 3952 C CA . HIS B 1 145 ? 13 -14.703 -4.305 1 96.19 145 HIS B CA 1
ATOM 3953 C C . HIS B 1 145 ? 13.539 -16.125 -4.449 1 96.19 145 HIS B C 1
ATOM 3955 O O . HIS B 1 145 ? 13.508 -16.906 -3.492 1 96.19 145 HIS B O 1
ATOM 3961 N N . LEU B 1 146 ? 14.078 -16.391 -5.633 1 93.94 146 LEU B N 1
ATOM 3962 C CA . LEU B 1 146 ? 14.57 -17.734 -5.934 1 93.94 146 LEU B CA 1
ATOM 3963 C C . LEU B 1 146 ? 16.062 -17.703 -6.227 1 93.94 146 LEU B C 1
ATOM 3965 O O . LEU B 1 146 ? 16.609 -18.609 -6.859 1 93.94 146 LEU B O 1
ATOM 3969 N N . ALA B 1 147 ? 16.719 -16.625 -5.852 1 88.88 147 ALA B N 1
ATOM 3970 C CA . ALA B 1 147 ? 18.141 -16.5 -6.102 1 88.88 147 ALA B CA 1
ATOM 3971 C C . ALA B 1 147 ? 18.844 -15.844 -4.914 1 88.88 147 ALA B C 1
ATOM 3973 O O . ALA B 1 147 ? 18.391 -14.812 -4.406 1 88.88 147 ALA B O 1
ATOM 3974 N N . GLY B 1 148 ? 19.922 -16.391 -4.539 1 89.06 148 GLY B N 1
ATOM 3975 C CA . GLY B 1 148 ? 20.688 -15.844 -3.432 1 89.06 148 GLY B CA 1
ATOM 3976 C C . GLY B 1 148 ? 21.781 -14.883 -3.873 1 89.06 148 GLY B C 1
ATOM 3977 O O . GLY B 1 148 ? 22.266 -14.078 -3.076 1 89.06 148 GLY B O 1
ATOM 3978 N N . LEU B 1 149 ? 22.125 -14.938 -5.133 1 89.56 149 LEU B N 1
ATOM 3979 C CA . LEU B 1 149 ? 23.203 -14.117 -5.66 1 89.56 149 LEU B CA 1
ATOM 3980 C C . LEU B 1 149 ? 22.938 -12.641 -5.414 1 89.56 149 LEU B C 1
ATOM 3982 O O . LEU B 1 149 ? 21.812 -12.156 -5.648 1 89.56 149 LEU B O 1
ATOM 3986 N N . TYR B 1 150 ? 24 -11.906 -4.867 1 92 150 TYR B N 1
ATOM 3987 C CA . TYR B 1 150 ? 23.953 -10.484 -4.535 1 92 150 TYR B CA 1
ATOM 3988 C C . TYR B 1 150 ? 22.797 -10.188 -3.59 1 92 150 TYR B C 1
ATOM 3990 O O . TYR B 1 150 ? 22.125 -9.164 -3.727 1 92 150 TYR B O 1
ATOM 3998 N N . LEU B 1 151 ? 22.516 -11.188 -2.729 1 91.62 151 LEU B N 1
ATOM 3999 C CA . LEU B 1 151 ? 21.422 -11.078 -1.773 1 91.62 151 LEU B CA 1
ATOM 4000 C C . LEU B 1 151 ? 20.094 -10.914 -2.494 1 91.62 151 LEU B C 1
ATOM 4002 O O . LEU B 1 151 ? 19.344 -9.977 -2.211 1 91.62 151 LEU B O 1
ATOM 4006 N N . GLY B 1 152 ? 19.875 -11.75 -3.486 1 91.56 152 GLY B N 1
ATOM 4007 C CA . GLY B 1 152 ? 18.656 -11.703 -4.273 1 91.56 152 GLY B CA 1
ATOM 4008 C C . GLY B 1 152 ? 18.531 -10.445 -5.113 1 91.56 152 GLY B C 1
ATOM 4009 O O . GLY B 1 152 ? 17.438 -9.898 -5.273 1 91.56 152 GLY B O 1
ATOM 4010 N N . GLY B 1 153 ? 19.672 -9.875 -5.512 1 93.38 153 GLY B N 1
ATOM 4011 C CA . GLY B 1 153 ? 19.672 -8.688 -6.348 1 93.38 153 GLY B CA 1
ATOM 4012 C C . GLY B 1 153 ? 19.641 -7.395 -5.551 1 93.38 153 GLY B C 1
ATOM 4013 O O . GLY B 1 153 ? 19.75 -6.305 -6.121 1 93.38 153 GLY B O 1
ATOM 4014 N N . ASN B 1 154 ? 19.516 -7.461 -4.219 1 93.56 154 ASN B N 1
ATOM 4015 C CA . ASN B 1 154 ? 19.422 -6.27 -3.379 1 93.56 154 ASN B CA 1
ATOM 4016 C C . ASN B 1 154 ? 20.734 -5.484 -3.389 1 93.56 154 ASN B C 1
ATOM 4018 O O . ASN B 1 154 ? 20.734 -4.266 -3.199 1 93.56 154 ASN B O 1
ATOM 4022 N N . ASN B 1 155 ? 21.859 -6.148 -3.672 1 94.88 155 ASN B N 1
ATOM 4023 C CA . ASN B 1 155 ? 23.156 -5.5 -3.66 1 94.88 155 ASN B CA 1
ATOM 4024 C C . ASN B 1 155 ? 23.562 -5.02 -5.051 1 94.88 155 ASN B C 1
ATOM 4026 O O . ASN B 1 155 ? 24.672 -4.531 -5.25 1 94.88 155 ASN B O 1
ATOM 4030 N N . VAL B 1 156 ? 22.75 -5.207 -5.953 1 95.75 156 VAL B N 1
ATOM 4031 C CA . VAL B 1 156 ? 23 -4.676 -7.289 1 95.75 156 VAL B CA 1
ATOM 4032 C C . VAL B 1 156 ? 22.297 -3.33 -7.449 1 95.75 156 VAL B C 1
ATOM 4034 O O . VAL B 1 156 ? 21.094 -3.279 -7.715 1 95.75 156 VAL B O 1
ATOM 4037 N N . LYS B 1 157 ? 23.094 -2.311 -7.383 1 96.62 157 LYS B N 1
ATOM 4038 C CA . LYS B 1 157 ? 22.547 -0.962 -7.504 1 96.62 157 LYS B CA 1
ATOM 4039 C C . LYS B 1 157 ? 22.234 -0.625 -8.961 1 96.62 157 LYS B C 1
ATOM 4041 O O . LYS B 1 157 ? 23.031 -0.913 -9.852 1 96.62 157 LYS B O 1
ATOM 4046 N N . VAL B 1 158 ? 21.078 -0.113 -9.18 1 97.06 158 VAL B N 1
ATOM 4047 C CA . VAL B 1 158 ? 20.625 0.331 -10.492 1 97.06 158 VAL B CA 1
ATOM 4048 C C . VAL B 1 158 ? 19.859 1.642 -10.359 1 97.06 158 VAL B C 1
ATOM 4050 O O . VAL B 1 158 ? 19.766 2.209 -9.273 1 97.06 158 VAL B O 1
ATOM 4053 N N . ARG B 1 159 ? 19.469 2.172 -11.508 1 95.88 159 ARG B N 1
ATOM 4054 C CA . ARG B 1 159 ? 18.625 3.367 -11.5 1 95.88 159 ARG B CA 1
ATOM 4055 C C . ARG B 1 159 ? 17.281 3.1 -12.164 1 95.88 159 ARG B C 1
ATOM 4057 O O . ARG B 1 159 ? 17.188 2.26 -13.062 1 95.88 159 ARG B O 1
ATOM 4064 N N . TRP B 1 160 ? 16.297 3.762 -11.68 1 94.81 160 TRP B N 1
ATOM 4065 C CA . TRP B 1 160 ? 14.961 3.816 -12.266 1 94.81 160 TRP B CA 1
ATOM 4066 C C . TRP B 1 160 ? 14.445 5.25 -12.305 1 94.81 160 TRP B C 1
ATOM 4068 O O . TRP B 1 160 ? 14.148 5.84 -11.258 1 94.81 160 TRP B O 1
ATOM 4078 N N . ASN B 1 161 ? 14.273 5.828 -13.547 1 90.5 161 ASN B N 1
ATOM 4079 C CA . ASN B 1 161 ? 13.938 7.234 -13.727 1 90.5 161 ASN B CA 1
ATOM 4080 C C . ASN B 1 161 ? 14.906 8.141 -12.977 1 90.5 161 ASN B C 1
ATOM 4082 O O . ASN B 1 161 ? 14.492 9.016 -12.219 1 90.5 161 ASN B O 1
ATOM 4086 N N . ASP B 1 162 ? 16.156 7.793 -13.016 1 89.94 162 ASP B N 1
ATOM 4087 C CA . ASP B 1 162 ? 17.281 8.57 -12.531 1 89.94 162 ASP B CA 1
ATOM 4088 C C . ASP B 1 162 ? 17.391 8.5 -11.008 1 89.94 162 ASP B C 1
ATOM 4090 O O . ASP B 1 162 ? 18.141 9.273 -10.398 1 89.94 162 ASP B O 1
ATOM 4094 N N . ARG B 1 163 ? 16.672 7.609 -10.43 1 89.25 163 ARG B N 1
ATOM 4095 C CA . ARG B 1 163 ? 16.797 7.387 -8.992 1 89.25 163 ARG B CA 1
ATOM 4096 C C . ARG B 1 163 ? 17.531 6.086 -8.711 1 89.25 163 ARG B C 1
ATOM 4098 O O . ARG B 1 163 ? 17.281 5.062 -9.336 1 89.25 163 ARG B O 1
ATOM 4105 N N . VAL B 1 164 ? 18.359 6.176 -7.805 1 91.88 164 VAL B N 1
ATOM 4106 C CA . VAL B 1 164 ? 19.125 4.988 -7.438 1 91.88 164 VAL B CA 1
ATOM 4107 C C . VAL B 1 164 ? 18.25 4.031 -6.641 1 91.88 164 VAL B C 1
ATOM 4109 O O . VAL B 1 164 ? 17.5 4.449 -5.746 1 91.88 164 VAL B O 1
ATOM 4112 N N . THR B 1 165 ? 18.25 2.812 -6.984 1 93.69 165 THR B N 1
ATOM 4113 C CA . THR B 1 165 ? 17.578 1.691 -6.336 1 93.69 165 THR B CA 1
ATOM 4114 C C . THR B 1 165 ? 18.375 0.401 -6.531 1 93.69 165 THR B C 1
ATOM 4116 O O . THR B 1 165 ? 19.594 0.435 -6.703 1 93.69 165 THR B O 1
ATOM 4119 N N . ASN B 1 166 ? 17.703 -0.716 -6.379 1 94.69 166 ASN B N 1
ATOM 4120 C CA . ASN B 1 166 ? 18.391 -1.98 -6.598 1 94.69 166 ASN B CA 1
ATOM 4121 C C . ASN B 1 166 ? 17.594 -2.916 -7.492 1 94.69 166 ASN B C 1
ATOM 4123 O O . ASN B 1 166 ? 16.406 -2.67 -7.75 1 94.69 166 ASN B O 1
ATOM 4127 N N . LEU B 1 167 ? 18.25 -3.904 -7.992 1 95.56 167 LEU B N 1
ATOM 4128 C CA . LEU B 1 167 ? 17.703 -4.785 -9.016 1 95.56 167 LEU B CA 1
ATOM 4129 C C . LEU B 1 167 ? 16.484 -5.523 -8.492 1 95.56 167 LEU B C 1
ATOM 4131 O O . LEU B 1 167 ? 15.5 -5.707 -9.219 1 95.56 167 LEU B O 1
ATOM 4135 N N . HIS B 1 168 ? 16.484 -5.996 -7.238 1 95.44 168 HIS B N 1
ATOM 4136 C CA . HIS B 1 168 ? 15.344 -6.664 -6.629 1 95.44 168 HIS B CA 1
ATOM 4137 C C . HIS B 1 168 ? 14.109 -5.766 -6.633 1 95.44 168 HIS B C 1
ATOM 4139 O O . HIS B 1 168 ? 13.023 -6.191 -7.039 1 95.44 168 HIS B O 1
ATOM 4145 N N . ALA B 1 169 ? 14.273 -4.523 -6.27 1 94.12 169 ALA B N 1
ATOM 4146 C CA . ALA B 1 169 ? 13.188 -3.557 -6.164 1 94.12 169 ALA B CA 1
ATOM 4147 C C . ALA B 1 169 ? 12.594 -3.244 -7.535 1 94.12 169 ALA B C 1
ATOM 4149 O O . ALA B 1 169 ? 11.391 -3.025 -7.664 1 94.12 169 ALA B O 1
ATOM 4150 N N . VAL B 1 170 ? 13.422 -3.18 -8.508 1 95.81 170 VAL B N 1
ATOM 4151 C CA . VAL B 1 170 ? 12.93 -2.926 -9.859 1 95.81 170 VAL B CA 1
ATOM 4152 C C . VAL B 1 170 ? 11.922 -4.004 -10.258 1 95.81 170 VAL B C 1
ATOM 4154 O O . VAL B 1 170 ? 10.828 -3.697 -10.734 1 95.81 170 VAL B O 1
ATOM 4157 N N . TRP B 1 171 ? 12.203 -5.254 -10.008 1 96 171 TRP B N 1
ATOM 4158 C CA . TRP B 1 171 ? 11.359 -6.367 -10.414 1 96 171 TRP B CA 1
ATOM 4159 C C . TRP B 1 171 ? 10.164 -6.512 -9.477 1 96 171 TRP B C 1
ATOM 4161 O O . TRP B 1 171 ? 9.078 -6.922 -9.906 1 96 171 TRP B O 1
ATOM 4171 N N . ASP B 1 172 ? 10.344 -6.074 -8.258 1 94.19 172 ASP B N 1
ATOM 4172 C CA . ASP B 1 172 ? 9.297 -6.191 -7.246 1 94.19 172 ASP B CA 1
ATOM 4173 C C . ASP B 1 172 ? 8.273 -5.066 -7.383 1 94.19 172 ASP B C 1
ATOM 4175 O O . ASP B 1 172 ? 7.098 -5.25 -7.07 1 94.19 172 ASP B O 1
ATOM 4179 N N . GLU B 1 173 ? 8.773 -3.922 -7.793 1 94.06 173 GLU B N 1
ATOM 4180 C CA . GLU B 1 173 ? 7.922 -2.748 -7.609 1 94.06 173 GLU B CA 1
ATOM 4181 C C . GLU B 1 173 ? 7.895 -1.885 -8.867 1 94.06 173 GLU B C 1
ATOM 4183 O O . GLU B 1 173 ? 6.824 -1.583 -9.398 1 94.06 173 GLU B O 1
ATOM 4188 N N . SER B 1 174 ? 9.07 -1.494 -9.391 1 95.12 174 SER B N 1
ATOM 4189 C CA . SER B 1 174 ? 9.156 -0.46 -10.414 1 95.12 174 SER B CA 1
ATOM 4190 C C . SER B 1 174 ? 8.461 -0.894 -11.695 1 95.12 174 SER B C 1
ATOM 4192 O O . SER B 1 174 ? 7.727 -0.111 -12.305 1 95.12 174 SER B O 1
ATOM 4194 N N . LEU B 1 175 ? 8.68 -2.102 -12.07 1 96.94 175 LEU B N 1
ATOM 4195 C CA . LEU B 1 175 ? 8.07 -2.615 -13.297 1 96.94 175 LEU B CA 1
ATOM 4196 C C . LEU B 1 175 ? 6.555 -2.67 -13.164 1 96.94 175 LEU B C 1
ATOM 4198 O O . LEU B 1 175 ? 5.832 -2.262 -14.078 1 96.94 175 LEU B O 1
ATOM 4202 N N . VAL B 1 176 ? 6.062 -3.09 -12.023 1 97.19 176 VAL B N 1
ATOM 4203 C CA . VAL B 1 176 ? 4.629 -3.203 -11.766 1 97.19 176 VAL B CA 1
ATOM 4204 C C . VAL B 1 176 ? 4.008 -1.811 -11.672 1 97.19 176 VAL B C 1
ATOM 4206 O O . VAL B 1 176 ? 2.984 -1.537 -12.297 1 97.19 176 VAL B O 1
ATOM 4209 N N . ASN B 1 177 ? 4.652 -0.964 -10.953 1 94.69 177 ASN B N 1
ATOM 4210 C CA . ASN B 1 177 ? 4.168 0.402 -10.781 1 94.69 177 ASN B CA 1
ATOM 4211 C C . ASN B 1 177 ? 4.047 1.123 -12.125 1 94.69 177 ASN B C 1
ATOM 4213 O O . ASN B 1 177 ? 3.076 1.846 -12.359 1 94.69 177 ASN B O 1
ATOM 4217 N N . HIS B 1 178 ? 5.012 0.916 -12.922 1 94.81 178 HIS B N 1
ATOM 4218 C CA . HIS B 1 178 ? 4.984 1.531 -14.25 1 94.81 178 HIS B CA 1
ATOM 4219 C C . HIS B 1 178 ? 3.742 1.112 -15.023 1 94.81 178 HIS B C 1
ATOM 4221 O O . HIS B 1 178 ? 3.088 1.946 -15.656 1 94.81 178 HIS B O 1
ATOM 4227 N N . MET B 1 179 ? 3.422 -0.13 -14.938 1 96.69 179 MET B N 1
ATOM 4228 C CA . MET B 1 179 ? 2.277 -0.631 -15.695 1 96.69 179 MET B CA 1
ATOM 4229 C C . MET B 1 179 ? 0.967 -0.149 -15.078 1 96.69 179 MET B C 1
ATOM 4231 O O . MET B 1 179 ? 0.003 0.122 -15.797 1 96.69 179 MET B O 1
ATOM 4235 N N . ILE B 1 180 ? 0.925 -0.045 -13.781 1 96 180 ILE B N 1
ATOM 4236 C CA . ILE B 1 180 ? -0.265 0.469 -13.117 1 96 180 ILE B CA 1
ATOM 4237 C C . ILE B 1 180 ? -0.55 1.892 -13.594 1 96 180 ILE B C 1
ATOM 4239 O O . ILE B 1 180 ? -1.694 2.232 -13.898 1 96 180 ILE B O 1
ATOM 4243 N N . ILE B 1 181 ? 0.45 2.678 -13.742 1 93.25 181 ILE B N 1
ATOM 4244 C CA . ILE B 1 181 ? 0.318 4.086 -14.102 1 93.25 181 ILE B CA 1
ATOM 4245 C C . ILE B 1 181 ? -0.039 4.203 -15.586 1 93.25 181 ILE B C 1
ATOM 4247 O O . ILE B 1 181 ? -0.841 5.059 -15.969 1 93.25 181 ILE B O 1
ATOM 4251 N N . HIS B 1 182 ? 0.453 3.277 -16.422 1 93.38 182 HIS B N 1
ATOM 4252 C CA . HIS B 1 182 ? 0.407 3.543 -17.859 1 93.38 182 HIS B CA 1
ATOM 4253 C C . HIS B 1 182 ? -0.605 2.641 -18.547 1 93.38 182 HIS B C 1
ATOM 4255 O O . HIS B 1 182 ? -0.775 2.717 -19.766 1 93.38 182 HIS B O 1
ATOM 4261 N N . THR B 1 183 ? -1.244 1.815 -17.781 1 95.5 183 THR B N 1
ATOM 4262 C CA . THR B 1 183 ? -2.318 1.026 -18.375 1 95.5 183 THR B CA 1
ATOM 4263 C C . THR B 1 183 ? -3.482 1.923 -18.781 1 95.5 183 THR B C 1
ATOM 4265 O O . THR B 1 183 ? -4.012 2.68 -17.969 1 95.5 183 THR B O 1
ATOM 4268 N N . THR B 1 184 ? -3.885 1.829 -20.094 1 92.56 184 THR B N 1
ATOM 4269 C CA . THR B 1 184 ? -4.926 2.707 -20.609 1 92.56 184 THR B CA 1
ATOM 4270 C C . THR B 1 184 ? -6.141 1.9 -21.062 1 92.56 184 THR B C 1
ATOM 4272 O O . THR B 1 184 ? -7.148 2.469 -21.484 1 92.56 184 THR B O 1
ATOM 4275 N N . THR B 1 185 ? -6.07 0.639 -20.953 1 94.44 185 THR B N 1
ATOM 4276 C CA . THR B 1 185 ? -7.191 -0.22 -21.312 1 94.44 185 THR B CA 1
ATOM 4277 C C . THR B 1 185 ? -7.914 -0.727 -20.062 1 94.44 185 THR B C 1
ATOM 4279 O O . THR B 1 185 ? -7.336 -0.754 -18.984 1 94.44 185 THR B O 1
ATOM 4282 N N . HIS B 1 186 ? -9.164 -1.087 -20.234 1 95.62 186 HIS B N 1
ATOM 4283 C CA . HIS B 1 186 ? -9.977 -1.665 -19.172 1 95.62 186 HIS B CA 1
ATOM 4284 C C . HIS B 1 186 ? -10.023 -0.748 -17.953 1 95.62 186 HIS B C 1
ATOM 4286 O O . HIS B 1 186 ? -9.891 -1.209 -16.828 1 95.62 186 HIS B O 1
ATOM 4292 N N . THR B 1 187 ? -10.117 0.505 -18.219 1 92.19 187 THR B N 1
ATOM 4293 C CA . THR B 1 187 ? -10.109 1.512 -17.156 1 92.19 187 THR B CA 1
ATOM 4294 C C . THR B 1 187 ? -11.484 1.623 -16.5 1 92.19 187 THR B C 1
ATOM 4296 O O . THR B 1 187 ? -11.633 2.271 -15.469 1 92.19 187 THR B O 1
ATOM 4299 N N . SER B 1 188 ? -12.508 0.981 -17.094 1 91.44 188 SER B N 1
ATOM 4300 C CA . SER B 1 188 ? -13.867 0.911 -16.547 1 91.44 188 SER B CA 1
ATOM 4301 C C . SER B 1 188 ? -14.273 -0.532 -16.281 1 91.44 188 SER B C 1
ATOM 4303 O O . SER B 1 188 ? -13.688 -1.466 -16.828 1 91.44 188 SER B O 1
ATOM 4305 N N . PRO B 1 189 ? -15.273 -0.719 -15.445 1 94.94 189 PRO B N 1
ATOM 4306 C CA . PRO B 1 189 ? -15.711 -2.086 -15.156 1 94.94 189 PRO B CA 1
ATOM 4307 C C . PRO B 1 189 ? -16.141 -2.842 -16.422 1 94.94 189 PRO B C 1
ATOM 4309 O O . PRO B 1 189 ? -16.672 -2.24 -17.344 1 94.94 189 PRO B O 1
ATOM 4312 N N . LEU B 1 190 ? -15.898 -4.102 -16.359 1 97.25 190 LEU B N 1
ATOM 4313 C CA . LEU B 1 190 ? -16.312 -4.992 -17.438 1 97.25 190 LEU B CA 1
ATOM 4314 C C . LEU B 1 190 ? -17.844 -5.062 -17.531 1 97.25 190 LEU B C 1
ATOM 4316 O O . LEU B 1 190 ? -18.531 -4.926 -16.516 1 97.25 190 LEU B O 1
ATOM 4320 N N . PRO B 1 191 ? -18.375 -5.258 -18.766 1 95.62 191 PRO B N 1
ATOM 4321 C CA . PRO B 1 191 ? -19.828 -5.309 -18.922 1 95.62 191 PRO B CA 1
ATOM 4322 C C . PRO B 1 191 ? -20.453 -6.508 -18.219 1 95.62 191 PRO B C 1
ATOM 4324 O O . PRO B 1 191 ? -19.953 -7.633 -18.344 1 95.62 191 PRO B O 1
ATOM 4327 N N . THR B 1 192 ? -21.547 -6.215 -17.469 1 95.12 192 THR B N 1
ATOM 4328 C CA . THR B 1 192 ? -22.25 -7.285 -16.766 1 95.12 192 THR B CA 1
ATOM 4329 C C . THR B 1 192 ? -23.75 -7.219 -17.047 1 95.12 192 THR B C 1
ATOM 4331 O O . THR B 1 192 ? -24.547 -7.84 -16.344 1 95.12 192 THR B O 1
ATOM 4334 N N . THR B 1 193 ? -24.109 -6.488 -18.016 1 93.25 193 THR B N 1
ATOM 4335 C CA . THR B 1 193 ? -25.516 -6.309 -18.344 1 93.25 193 THR B CA 1
ATOM 4336 C C . THR B 1 193 ? -26.062 -7.535 -19.078 1 93.25 193 THR B C 1
ATOM 4338 O O . THR B 1 193 ? -25.297 -8.43 -19.453 1 93.25 193 THR B O 1
ATOM 4341 N N . SER B 1 194 ? -27.391 -7.488 -19.281 1 92.88 194 SER B N 1
ATOM 4342 C CA . SER B 1 194 ? -28.062 -8.617 -19.906 1 92.88 194 SER B CA 1
ATOM 4343 C C . SER B 1 194 ? -27.672 -8.758 -21.375 1 92.88 194 SER B C 1
ATOM 4345 O O . SER B 1 194 ? -27.828 -9.828 -21.969 1 92.88 194 SER B O 1
ATOM 4347 N N . SER B 1 195 ? -27.125 -7.715 -21.969 1 94.81 195 SER B N 1
ATOM 4348 C CA . SER B 1 195 ? -26.703 -7.762 -23.359 1 94.81 195 SER B CA 1
ATOM 4349 C C . SER B 1 195 ? -25.391 -8.508 -23.531 1 94.81 195 SER B C 1
ATOM 4351 O O . SER B 1 195 ? -25.031 -8.914 -24.641 1 94.81 195 SER B O 1
ATOM 4353 N N . THR B 1 196 ? -24.672 -8.734 -22.422 1 94.62 196 THR B N 1
ATOM 4354 C CA . THR B 1 196 ? -23.422 -9.484 -22.422 1 94.62 196 THR B CA 1
ATOM 4355 C C . THR B 1 196 ? -23.688 -10.984 -22.453 1 94.62 196 THR B C 1
ATOM 4357 O O . THR B 1 196 ? -24.547 -11.484 -21.719 1 94.62 196 THR B O 1
ATOM 4360 N N . PRO B 1 197 ? -23.016 -11.695 -23.422 1 95.06 197 PRO B N 1
ATOM 4361 C CA . PRO B 1 197 ? -23.188 -13.148 -23.438 1 95.06 197 PRO B CA 1
ATOM 4362 C C . PRO B 1 197 ? -23.031 -13.781 -22.062 1 95.06 197 PRO B C 1
ATOM 4364 O O . PRO B 1 197 ? -22.188 -13.344 -21.281 1 95.06 197 PRO B O 1
ATOM 4367 N N . ALA B 1 198 ? -23.766 -14.789 -21.797 1 93.31 198 ALA B N 1
ATOM 4368 C CA . ALA B 1 198 ? -23.953 -15.352 -20.469 1 93.31 198 ALA B CA 1
ATOM 4369 C C . ALA B 1 198 ? -22.625 -15.742 -19.828 1 93.31 198 ALA B C 1
ATOM 4371 O O . ALA B 1 198 ? -22.328 -15.344 -18.703 1 93.31 198 ALA B O 1
ATOM 4372 N N . ARG B 1 199 ? -21.766 -16.484 -20.547 1 92.19 199 ARG B N 1
ATOM 4373 C CA . ARG B 1 199 ? -20.5 -16.953 -20 1 92.19 199 ARG B CA 1
ATOM 4374 C C . ARG B 1 199 ? -19.578 -15.773 -19.688 1 92.19 199 ARG B C 1
ATOM 4376 O O . ARG B 1 199 ? -18.922 -15.75 -18.641 1 92.19 199 ARG B O 1
ATOM 4383 N N . GLU B 1 200 ? -19.531 -14.844 -20.578 1 95.12 200 GLU B N 1
ATOM 4384 C CA . GLU B 1 200 ? -18.734 -13.641 -20.375 1 95.12 200 GLU B CA 1
ATOM 4385 C C . GLU B 1 200 ? -19.266 -12.82 -19.203 1 95.12 200 GLU B C 1
ATOM 4387 O O . GLU B 1 200 ? -18.484 -12.281 -18.422 1 95.12 200 GLU B O 1
ATOM 4392 N N . ARG B 1 201 ? -20.531 -12.758 -19.125 1 96 201 ARG B N 1
ATOM 4393 C CA . ARG B 1 201 ? -21.156 -12.008 -18.047 1 96 201 ARG B CA 1
ATOM 4394 C C . ARG B 1 201 ? -20.797 -12.594 -16.672 1 96 201 ARG B C 1
ATOM 4396 O O . ARG B 1 201 ? -20.453 -11.859 -15.75 1 96 201 ARG B O 1
ATOM 4403 N N . GLU B 1 202 ? -20.875 -13.859 -16.594 1 94.81 202 GLU B N 1
ATOM 4404 C CA . GLU B 1 202 ? -20.547 -14.531 -15.336 1 94.81 202 GLU B CA 1
ATOM 4405 C C . GLU B 1 202 ? -19.094 -14.297 -14.945 1 94.81 202 GLU B C 1
ATOM 4407 O O . GLU B 1 202 ? -18.781 -14.016 -13.789 1 94.81 202 GLU B O 1
ATOM 4412 N N . ARG B 1 203 ? -18.25 -14.422 -15.93 1 95.81 203 ARG B N 1
ATOM 4413 C CA . ARG B 1 203 ? -16.828 -14.148 -15.711 1 95.81 203 ARG B CA 1
ATOM 4414 C C . ARG B 1 203 ? -16.609 -12.711 -15.25 1 95.81 203 ARG B C 1
ATOM 4416 O O . ARG B 1 203 ? -15.898 -12.477 -14.273 1 95.81 203 ARG B O 1
ATOM 4423 N N . ASN B 1 204 ? -17.25 -11.812 -15.961 1 97.19 204 ASN B N 1
ATOM 4424 C CA . ASN B 1 204 ? -17.094 -10.391 -15.656 1 97.19 204 ASN B CA 1
ATOM 4425 C C . ASN B 1 204 ? -17.578 -10.062 -14.25 1 97.19 204 ASN B C 1
ATOM 4427 O O . ASN B 1 204 ? -16.969 -9.258 -13.547 1 97.19 204 ASN B O 1
ATOM 4431 N N . ILE B 1 205 ? -18.625 -10.703 -13.859 1 96.12 205 ILE B N 1
ATOM 4432 C CA . ILE B 1 205 ? -19.172 -10.484 -12.523 1 96.12 205 ILE B CA 1
ATOM 4433 C C . ILE B 1 205 ? -18.156 -10.945 -11.469 1 96.12 205 ILE B C 1
ATOM 4435 O O . ILE B 1 205 ? -17.891 -10.227 -10.508 1 96.12 205 ILE B O 1
ATOM 4439 N N . ARG B 1 206 ? -17.516 -12.062 -11.672 1 96.38 206 ARG B N 1
ATOM 4440 C CA . ARG B 1 206 ? -16.531 -12.586 -10.727 1 96.38 206 ARG B CA 1
ATOM 4441 C C . ARG B 1 206 ? -15.312 -11.664 -10.641 1 96.38 206 ARG B C 1
ATOM 4443 O O . ARG B 1 206 ? -14.805 -11.391 -9.547 1 96.38 206 ARG B O 1
ATOM 4450 N N . ILE B 1 207 ? -14.883 -11.219 -11.805 1 97.94 207 ILE B N 1
ATOM 4451 C CA . ILE B 1 207 ? -13.727 -10.328 -11.859 1 97.94 207 ILE B CA 1
ATOM 4452 C C . ILE B 1 207 ? -14.023 -9.031 -11.109 1 97.94 207 ILE B C 1
ATOM 4454 O O . ILE B 1 207 ? -13.258 -8.617 -10.242 1 97.94 207 ILE B O 1
ATOM 4458 N N . GLU B 1 208 ? -15.164 -8.453 -11.398 1 96.31 208 GLU B N 1
ATOM 4459 C CA . GLU B 1 208 ? -15.508 -7.168 -10.805 1 96.31 208 GLU B CA 1
ATOM 4460 C C . GLU B 1 208 ? -15.766 -7.301 -9.305 1 96.31 208 GLU B C 1
ATOM 4462 O O . GLU B 1 208 ? -15.477 -6.379 -8.539 1 96.31 208 GLU B O 1
ATOM 4467 N N . ASP B 1 209 ? -16.266 -8.453 -8.906 1 94.81 209 ASP B N 1
ATOM 4468 C CA . ASP B 1 209 ? -16.484 -8.703 -7.484 1 94.81 209 ASP B CA 1
ATOM 4469 C C . ASP B 1 209 ? -15.164 -8.789 -6.723 1 94.81 209 ASP B C 1
ATOM 4471 O O . ASP B 1 209 ? -15.109 -8.492 -5.531 1 94.81 209 ASP B O 1
ATOM 4475 N N . ALA B 1 210 ? -14.148 -9.219 -7.434 1 96.75 210 ALA B N 1
ATOM 4476 C CA . ALA B 1 210 ? -12.852 -9.398 -6.797 1 96.75 210 ALA B CA 1
ATOM 4477 C C . ALA B 1 210 ? -12.094 -8.078 -6.715 1 96.75 210 ALA B C 1
ATOM 4479 O O . ALA B 1 210 ? -11.133 -7.953 -5.945 1 96.75 210 ALA B O 1
ATOM 4480 N N . LEU B 1 211 ? -12.461 -7.121 -7.543 1 95.69 211 LEU B N 1
ATOM 4481 C CA . LEU B 1 211 ? -11.797 -5.824 -7.578 1 95.69 211 LEU B CA 1
ATOM 4482 C C . LEU B 1 211 ? -12.336 -4.906 -6.488 1 95.69 211 LEU B C 1
ATOM 4484 O O . LEU B 1 211 ? -13.531 -4.93 -6.188 1 95.69 211 LEU B O 1
ATOM 4488 N N . ARG B 1 212 ? -11.461 -4.059 -5.938 1 90.06 212 ARG B N 1
ATOM 4489 C CA . ARG B 1 212 ? -11.82 -3.268 -4.766 1 90.06 212 ARG B CA 1
ATOM 4490 C C . ARG B 1 212 ? -11.82 -1.777 -5.086 1 90.06 212 ARG B C 1
ATOM 4492 O O . ARG B 1 212 ? -11.844 -0.941 -4.184 1 90.06 212 ARG B 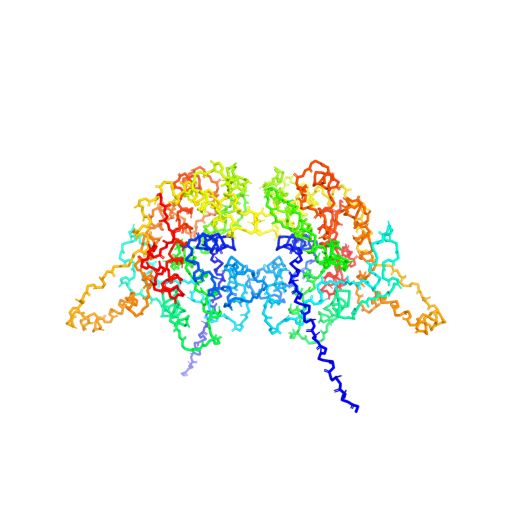O 1
ATOM 4499 N N . GLY B 1 213 ? -11.781 -1.491 -6.359 1 88.94 213 GLY B N 1
ATOM 4500 C CA . GLY B 1 213 ? -11.648 -0.085 -6.707 1 88.94 213 GLY B CA 1
ATOM 4501 C C . GLY B 1 213 ? -10.258 0.463 -6.469 1 88.94 213 GLY B C 1
ATOM 4502 O O . GLY B 1 213 ? -10.094 1.641 -6.141 1 88.94 213 GLY B O 1
ATOM 4503 N N . SER B 1 214 ? -9.266 -0.317 -6.637 1 91.06 214 SER B N 1
ATOM 4504 C CA . SER B 1 214 ? -7.875 0.033 -6.363 1 91.06 214 SER B CA 1
ATOM 4505 C C . SER B 1 214 ? -7.223 0.686 -7.578 1 91.06 214 SER B C 1
ATOM 4507 O O . SER B 1 214 ? -7.754 0.621 -8.688 1 91.06 214 SER B O 1
ATOM 4509 N N . ILE B 1 215 ? -6.066 1.26 -7.328 1 91.31 215 ILE B N 1
ATOM 4510 C CA . ILE B 1 215 ? -5.324 1.977 -8.359 1 91.31 215 ILE B CA 1
ATOM 4511 C C . ILE B 1 215 ? -4.863 0.998 -9.438 1 91.31 215 ILE B C 1
ATOM 4513 O O . ILE B 1 215 ? -4.582 1.397 -10.57 1 91.31 215 ILE B O 1
ATOM 4517 N N . TYR B 1 216 ? -4.828 -0.288 -9.125 1 96 216 TYR B N 1
ATOM 4518 C CA . TYR B 1 216 ? -4.301 -1.282 -10.055 1 96 216 TYR B CA 1
ATOM 4519 C C . TYR B 1 216 ? -5.426 -2.059 -10.727 1 96 216 TYR B C 1
ATOM 4521 O O . TYR B 1 216 ? -5.191 -3.1 -11.344 1 96 216 TYR B O 1
ATOM 4529 N N . ASP B 1 217 ? -6.688 -1.633 -10.648 1 95.94 217 ASP B N 1
ATOM 4530 C CA . ASP B 1 217 ? -7.824 -2.395 -11.156 1 95.94 217 ASP B CA 1
ATOM 4531 C C . ASP B 1 217 ? -7.734 -2.568 -12.672 1 95.94 217 ASP B C 1
ATOM 4533 O O . ASP B 1 217 ? -7.926 -3.672 -13.188 1 95.94 217 ASP B O 1
ATOM 4537 N N . ALA B 1 218 ? -7.398 -1.465 -13.398 1 96.38 218 ALA B N 1
ATOM 4538 C CA . ALA B 1 218 ? -7.32 -1.549 -14.852 1 96.38 218 ALA B CA 1
ATOM 4539 C C . ALA B 1 218 ? -6.234 -2.527 -15.289 1 96.38 218 ALA B C 1
ATOM 4541 O O . ALA B 1 218 ? -6.449 -3.35 -16.188 1 96.38 218 ALA B O 1
ATOM 4542 N N . TYR B 1 219 ? -5.086 -2.396 -14.633 1 98.19 219 TYR B N 1
ATOM 4543 C CA . TYR B 1 219 ? -3.969 -3.291 -14.922 1 98.19 219 TYR B CA 1
ATOM 4544 C C . TYR B 1 219 ? -4.344 -4.738 -14.625 1 98.19 219 TYR B C 1
ATOM 4546 O O . TYR B 1 219 ? -4.059 -5.637 -15.422 1 98.19 219 TYR B O 1
ATOM 4554 N N . THR B 1 220 ? -5.074 -4.984 -13.531 1 98.62 220 THR B N 1
ATOM 4555 C CA . THR B 1 220 ? -5.516 -6.32 -13.148 1 98.62 220 THR B CA 1
ATOM 4556 C C . THR B 1 220 ? -6.523 -6.871 -14.156 1 98.62 220 THR B C 1
ATOM 4558 O O . THR B 1 220 ? -6.41 -8.016 -14.586 1 98.62 220 THR B O 1
ATOM 4561 N N . ARG B 1 221 ? -7.504 -6.012 -14.57 1 98.38 221 ARG B N 1
ATOM 4562 C CA . ARG B 1 221 ? -8.445 -6.41 -15.609 1 98.38 221 ARG B CA 1
ATOM 4563 C C . ARG B 1 221 ? -7.723 -6.855 -16.875 1 98.38 221 ARG B C 1
ATOM 4565 O O . ARG B 1 221 ? -8.062 -7.883 -17.453 1 98.38 221 ARG B O 1
ATOM 4572 N N . SER B 1 222 ? -6.738 -6.09 -17.25 1 98.56 222 SER B N 1
ATOM 4573 C CA . SER B 1 222 ? -6.012 -6.379 -18.484 1 98.56 222 SER B CA 1
ATOM 4574 C C . SER B 1 222 ? -5.289 -7.719 -18.391 1 98.56 222 SER B C 1
ATOM 4576 O O . SER B 1 222 ? -5.246 -8.469 -19.375 1 98.56 222 SER B O 1
ATOM 4578 N N . ILE B 1 223 ? -4.715 -8 -17.25 1 98.75 223 ILE B N 1
ATOM 4579 C CA . ILE B 1 223 ? -4.008 -9.266 -17.062 1 98.75 223 ILE B CA 1
ATOM 4580 C C . ILE B 1 223 ? -4.992 -10.422 -17.156 1 98.75 223 ILE B C 1
ATOM 4582 O O . ILE B 1 223 ? -4.688 -11.445 -17.781 1 98.75 223 ILE B O 1
ATOM 4586 N N . ILE B 1 224 ? -6.145 -10.234 -16.594 1 98.75 224 ILE B N 1
ATOM 4587 C CA . ILE B 1 224 ? -7.113 -11.328 -16.562 1 98.75 224 ILE B CA 1
ATOM 4588 C C . ILE B 1 224 ? -7.75 -11.477 -17.953 1 98.75 224 ILE B C 1
ATOM 4590 O O . ILE B 1 224 ? -7.672 -12.539 -18.562 1 98.75 224 ILE B O 1
ATOM 4594 N N . VAL B 1 225 ? -8.281 -10.398 -18.516 1 98.31 225 VAL B N 1
ATOM 4595 C CA . VAL B 1 225 ? -9.109 -10.445 -19.719 1 98.31 225 VAL B CA 1
ATOM 4596 C C . VAL B 1 225 ? -8.227 -10.703 -20.938 1 98.31 225 VAL B C 1
ATOM 4598 O O . VAL B 1 225 ? -8.484 -11.617 -21.719 1 98.31 225 VAL B O 1
ATOM 4601 N N . ASP B 1 226 ? -7.133 -9.945 -21.094 1 98.25 226 ASP B N 1
ATOM 4602 C CA . ASP B 1 226 ? -6.297 -10.062 -22.297 1 98.25 226 ASP B CA 1
ATOM 4603 C C . ASP B 1 226 ? -5.27 -11.18 -22.141 1 98.25 226 ASP B C 1
ATOM 4605 O O . ASP B 1 226 ? -4.836 -11.773 -23.125 1 98.25 226 ASP B O 1
ATOM 4609 N N . GLY B 1 227 ? -4.906 -11.445 -20.891 1 98.5 227 GLY B N 1
ATOM 4610 C CA . GLY B 1 227 ? -3.896 -12.461 -20.625 1 98.5 227 GLY B CA 1
ATOM 4611 C C . GLY B 1 227 ? -4.484 -13.836 -20.375 1 98.5 227 GLY B C 1
ATOM 4612 O O . GLY B 1 227 ? -4.578 -14.656 -21.281 1 98.5 227 GLY B O 1
ATOM 4613 N N . ILE B 1 228 ? -5.082 -14.047 -19.219 1 98.62 228 ILE B N 1
ATOM 4614 C CA . ILE B 1 228 ? -5.535 -15.352 -18.75 1 98.62 228 ILE B CA 1
ATOM 4615 C C . ILE B 1 228 ? -6.629 -15.883 -19.672 1 98.62 228 ILE B C 1
ATOM 4617 O O . ILE B 1 228 ? -6.594 -17.047 -20.078 1 98.62 228 ILE B O 1
ATOM 4621 N N . TYR B 1 229 ? -7.57 -15.07 -20.094 1 98 229 TYR B N 1
ATOM 4622 C CA . TYR B 1 229 ? -8.672 -15.516 -20.938 1 98 229 TYR B CA 1
ATOM 4623 C C . TYR B 1 229 ? -8.375 -15.227 -22.406 1 98 229 TYR B C 1
ATOM 4625 O O . TYR B 1 229 ? -9.188 -15.547 -23.281 1 98 229 TYR B O 1
ATOM 4633 N N . GLY B 1 230 ? -7.27 -14.633 -22.703 1 97.5 230 GLY B N 1
ATOM 4634 C CA . GLY B 1 230 ? -6.859 -14.32 -24.062 1 97.5 230 GLY B CA 1
ATOM 4635 C C . GLY B 1 230 ? -5.594 -15.039 -24.484 1 97.5 230 GLY B C 1
ATOM 4636 O O . GLY B 1 230 ? -5.629 -16.234 -24.812 1 97.5 230 GLY B O 1
ATOM 4637 N N . ARG B 1 231 ? -4.449 -14.383 -24.328 1 97.31 231 ARG B N 1
ATOM 4638 C CA . ARG B 1 231 ? -3.17 -14.812 -24.891 1 97.31 231 ARG B CA 1
ATOM 4639 C C . ARG B 1 231 ? -2.678 -16.094 -24.219 1 97.31 231 ARG B C 1
ATOM 4641 O O . ARG B 1 231 ? -1.974 -16.891 -24.828 1 97.31 231 ARG B O 1
ATOM 4648 N N . TRP B 1 232 ? -3.086 -16.312 -22.969 1 98.12 232 TRP B N 1
ATOM 4649 C CA . TRP B 1 232 ? -2.496 -17.422 -22.219 1 98.12 232 TRP B CA 1
ATOM 4650 C C . TRP B 1 232 ? -3.545 -18.484 -21.891 1 98.12 232 TRP B C 1
ATOM 4652 O O . TRP B 1 232 ? -3.295 -19.391 -21.094 1 98.12 232 TRP B O 1
ATOM 4662 N N . ALA B 1 233 ? -4.727 -18.469 -22.438 1 97.69 233 ALA B N 1
ATOM 4663 C CA . ALA B 1 233 ? -5.852 -19.328 -22.078 1 97.69 233 ALA B CA 1
ATOM 4664 C C . ALA B 1 233 ? -5.477 -20.797 -22.188 1 97.69 233 ALA B C 1
ATOM 4666 O O . ALA B 1 233 ? -5.855 -21.609 -21.344 1 97.69 233 ALA B O 1
ATOM 4667 N N . SER B 1 234 ? -4.691 -21.156 -23.203 1 97.19 234 SER B N 1
ATOM 4668 C CA . SER B 1 234 ? -4.355 -22.562 -23.453 1 97.19 234 SER B CA 1
ATOM 4669 C C . SER B 1 234 ? -3.287 -23.062 -22.5 1 97.19 234 SER B C 1
ATOM 4671 O O . SER B 1 234 ? -3.039 -24.266 -22.406 1 97.19 234 SER B O 1
ATOM 4673 N N . GLU B 1 235 ? -2.68 -22.125 -21.719 1 97.62 235 GLU B N 1
ATOM 4674 C CA . GLU B 1 235 ? -1.559 -22.5 -20.859 1 97.62 235 GLU B CA 1
ATOM 4675 C C . GLU B 1 235 ? -2.018 -22.703 -19.422 1 97.62 235 GLU B C 1
ATOM 4677 O O . GLU B 1 235 ? -1.276 -23.25 -18.594 1 97.62 235 GLU B O 1
ATOM 4682 N N . VAL B 1 236 ? -3.188 -22.281 -19.078 1 97.44 236 VAL B N 1
ATOM 4683 C CA . VAL B 1 236 ? -3.627 -22.156 -17.688 1 97.44 236 VAL B CA 1
ATOM 4684 C C . VAL B 1 236 ? -3.611 -23.516 -17 1 97.44 236 VAL B C 1
ATOM 4686 O O . VAL B 1 236 ? -3.146 -23.641 -15.867 1 97.44 236 VAL B O 1
ATOM 4689 N N . GLU B 1 237 ? -4.082 -24.531 -17.688 1 95.5 237 GLU B N 1
ATOM 4690 C CA . GLU B 1 237 ? -4.113 -25.875 -17.094 1 95.5 237 GLU B CA 1
ATOM 4691 C C . GLU B 1 237 ? -2.715 -26.328 -16.688 1 95.5 237 GLU B C 1
ATOM 4693 O O . GLU B 1 237 ? -2.527 -26.922 -15.625 1 95.5 237 GLU B O 1
ATOM 4698 N N . GLN B 1 238 ? -1.786 -26.078 -17.547 1 95.94 238 GLN B N 1
ATOM 4699 C CA . GLN B 1 238 ? -0.405 -26.453 -17.25 1 95.94 238 GLN B CA 1
ATOM 4700 C C . GLN B 1 238 ? 0.145 -25.641 -16.078 1 95.94 238 GLN B C 1
ATOM 4702 O O . GLN B 1 238 ? 0.936 -26.156 -15.281 1 95.94 238 GLN B O 1
ATOM 4707 N N . TRP B 1 239 ? -0.26 -24.375 -15.93 1 97.69 239 TRP B N 1
ATOM 4708 C CA . TRP B 1 239 ? 0.217 -23.516 -14.859 1 97.69 239 TRP B CA 1
ATOM 4709 C C . TRP B 1 239 ? -0.093 -24.109 -13.492 1 97.69 239 TRP B C 1
ATOM 4711 O O . TRP B 1 239 ? 0.71 -24 -12.562 1 97.69 239 TRP B O 1
ATOM 4721 N N . ILE B 1 240 ? -1.233 -24.75 -13.391 1 97.31 240 ILE B N 1
ATOM 4722 C CA . ILE B 1 240 ? -1.75 -25.062 -12.062 1 97.31 240 ILE B CA 1
ATOM 4723 C C . ILE B 1 240 ? -1.564 -26.547 -11.766 1 97.31 240 ILE B C 1
ATOM 4725 O O . ILE B 1 240 ? -2.012 -27.031 -10.727 1 97.31 240 ILE B O 1
ATOM 4729 N N . SER B 1 241 ? -0.855 -27.281 -12.641 1 94.31 241 SER B N 1
ATOM 4730 C CA . SER B 1 241 ? -0.673 -28.719 -12.484 1 94.31 241 SER B CA 1
ATOM 4731 C C . SER B 1 241 ? 0.61 -29.047 -11.719 1 94.31 241 SER B C 1
ATOM 4733 O O . SER B 1 241 ? 1.571 -28.266 -11.773 1 94.31 241 SER B O 1
ATOM 4735 N N . CYS B 1 242 ? 0.575 -30.047 -10.977 1 92.5 242 CYS B N 1
ATOM 4736 C CA . CYS B 1 242 ? 1.743 -30.641 -10.336 1 92.5 242 CYS B CA 1
ATOM 4737 C C . CYS B 1 242 ? 2.107 -31.969 -10.977 1 92.5 242 CYS B C 1
ATOM 4739 O O . CYS B 1 242 ? 1.226 -32.719 -11.391 1 92.5 242 CYS B O 1
ATOM 4741 N N . PRO B 1 243 ? 3.412 -32.219 -11.109 1 86.19 243 PRO B N 1
ATOM 4742 C CA . PRO B 1 243 ? 3.797 -33.531 -11.656 1 86.19 243 PRO B CA 1
ATOM 4743 C C . PRO B 1 243 ? 3.387 -34.688 -10.758 1 86.19 243 PRO B C 1
ATOM 4745 O O . PRO B 1 243 ? 3.367 -34.531 -9.531 1 86.19 243 PRO B O 1
ATOM 4748 N N . GLN B 1 244 ? 2.848 -35.719 -11.383 1 72 244 GLN B N 1
ATOM 4749 C CA . GLN B 1 244 ? 2.549 -36.938 -10.633 1 72 244 GLN B CA 1
ATOM 4750 C C . GLN B 1 244 ? 3.826 -37.625 -10.148 1 72 244 GLN B C 1
ATOM 4752 O O . GLN B 1 244 ? 4.809 -37.719 -10.891 1 72 244 GLN B O 1
ATOM 4757 N N . ALA B 1 245 ? 4.25 -37.312 -8.875 1 57.84 245 ALA B N 1
ATOM 4758 C CA . ALA B 1 245 ? 5.465 -37.938 -8.352 1 57.84 245 ALA B CA 1
ATOM 4759 C C . ALA B 1 245 ? 5.668 -39.312 -8.953 1 57.84 245 ALA B C 1
ATOM 4761 O O . ALA B 1 245 ? 4.742 -40.125 -8.984 1 57.84 245 ALA B O 1
ATOM 4762 N N . PRO B 1 246 ? 6.672 -39.375 -9.82 1 52.03 246 PRO B N 1
ATOM 4763 C CA . PRO B 1 246 ? 6.891 -40.781 -10.18 1 52.03 246 PRO B CA 1
ATOM 4764 C C . PRO B 1 246 ? 6.957 -41.688 -8.961 1 52.03 246 PRO B C 1
ATOM 4766 O O . PRO B 1 246 ? 7.398 -41.281 -7.891 1 52.03 246 PRO B O 1
ATOM 4769 N N . ALA B 1 247 ? 6.109 -42.625 -8.828 1 49.22 247 ALA B N 1
ATOM 4770 C CA . ALA B 1 247 ? 6.297 -43.688 -7.828 1 49.22 247 ALA B CA 1
ATOM 4771 C C . ALA B 1 247 ? 7.773 -44.031 -7.684 1 49.22 247 ALA B C 1
ATOM 4773 O O . ALA B 1 247 ? 8.359 -44.656 -8.578 1 49.22 247 ALA B O 1
ATOM 4774 N N . LEU B 1 248 ? 8.484 -43.094 -7.156 1 50.47 248 LEU B N 1
ATOM 4775 C CA . LEU B 1 248 ? 9.859 -43.5 -6.938 1 50.47 248 LEU B CA 1
ATOM 4776 C C . LEU B 1 248 ? 9.898 -44.875 -6.281 1 50.47 248 LEU B C 1
ATOM 4778 O O . LEU B 1 248 ? 9.117 -45.188 -5.375 1 50.47 248 LEU B O 1
ATOM 4782 N N . SER B 1 249 ? 10.609 -45.656 -6.934 1 51.12 249 SER B N 1
ATOM 4783 C CA . SER B 1 249 ? 10.852 -46.969 -6.285 1 51.12 249 SER B CA 1
ATOM 4784 C C . SER B 1 249 ? 11.539 -46.781 -4.938 1 51.12 249 SER B C 1
ATOM 4786 O O . SER B 1 249 ? 12.203 -45.75 -4.703 1 51.12 249 SER B O 1
ATOM 4788 N N . LEU B 1 250 ? 11.18 -47.531 -4.004 1 53.97 250 LEU B N 1
ATOM 4789 C CA . LEU B 1 250 ? 11.812 -47.562 -2.689 1 53.97 250 LEU B CA 1
ATOM 4790 C C . LEU B 1 250 ? 13.328 -47.406 -2.812 1 53.97 250 LEU B C 1
ATOM 4792 O O . LEU B 1 250 ? 13.953 -46.719 -2.008 1 53.97 250 LEU B O 1
ATOM 4796 N N . GLN B 1 251 ? 13.844 -48.031 -3.791 1 55.22 251 GLN B N 1
ATOM 4797 C CA . GLN B 1 251 ? 15.289 -48.031 -4.004 1 55.22 251 GLN B CA 1
ATOM 4798 C C . GLN B 1 251 ? 15.797 -46.656 -4.387 1 55.22 251 GLN B C 1
ATOM 4800 O O . GLN B 1 251 ? 16.828 -46.219 -3.877 1 55.22 251 GLN B O 1
ATOM 4805 N N . ASP B 1 252 ? 15.094 -45.938 -5.164 1 56.22 252 ASP B N 1
ATOM 4806 C CA . ASP B 1 252 ? 15.531 -44.625 -5.633 1 56.22 252 ASP B CA 1
ATOM 4807 C C . ASP B 1 252 ? 15.43 -43.594 -4.52 1 56.22 252 ASP B C 1
ATOM 4809 O O . ASP B 1 252 ? 16.297 -42.719 -4.383 1 56.22 252 ASP B O 1
ATOM 4813 N N . ALA B 1 253 ? 14.398 -43.781 -3.758 1 53.97 253 ALA B N 1
ATOM 4814 C CA . ALA B 1 253 ? 14.211 -42.938 -2.592 1 53.97 253 ALA B CA 1
ATOM 4815 C C . ALA B 1 253 ? 15.352 -43.094 -1.594 1 53.97 253 ALA B C 1
ATOM 4817 O O . ALA B 1 253 ? 15.867 -42.125 -1.042 1 53.97 253 ALA B O 1
ATOM 4818 N N . GLN B 1 254 ? 15.727 -44.438 -1.48 1 55.06 254 GLN B N 1
ATOM 4819 C CA . GLN B 1 254 ? 16.812 -44.781 -0.557 1 55.06 254 GLN B CA 1
ATOM 4820 C C . GLN B 1 254 ? 18.141 -44.219 -1.045 1 55.06 254 GLN B C 1
ATOM 4822 O O . GLN B 1 254 ? 18.938 -43.719 -0.25 1 55.06 254 GLN B O 1
ATOM 4827 N N . ILE B 1 255 ? 18.406 -44.25 -2.246 1 58 255 ILE B N 1
ATOM 4828 C CA . ILE B 1 255 ? 19.672 -43.781 -2.816 1 58 255 ILE B CA 1
ATOM 4829 C C . ILE B 1 255 ? 19.734 -42.25 -2.67 1 58 255 ILE B C 1
ATOM 4831 O O . ILE B 1 255 ? 20.781 -41.719 -2.309 1 58 255 ILE B O 1
ATOM 4835 N N . ARG B 1 256 ? 18.609 -41.625 -2.984 1 57.84 256 ARG B N 1
ATOM 4836 C CA . ARG B 1 256 ? 18.609 -40.156 -2.855 1 57.84 256 ARG B CA 1
ATOM 4837 C C . ARG B 1 256 ? 18.781 -39.75 -1.4 1 57.84 256 ARG B C 1
ATOM 4839 O O . ARG B 1 256 ? 19.5 -38.781 -1.107 1 57.84 256 ARG B O 1
ATOM 4846 N N . MET B 1 257 ? 18.141 -40.5 -0.567 1 56.66 257 MET B N 1
ATOM 4847 C CA . MET B 1 257 ? 18.297 -40.25 0.862 1 56.66 257 MET B CA 1
ATOM 4848 C C . MET B 1 257 ? 19.75 -40.438 1.291 1 56.66 257 MET B C 1
ATOM 4850 O O . MET B 1 257 ? 20.266 -39.656 2.09 1 56.66 257 MET B O 1
ATOM 4854 N N . ALA B 1 258 ? 20.359 -41.531 0.868 1 54.97 258 ALA B N 1
ATOM 4855 C CA . ALA B 1 258 ? 21.734 -41.875 1.232 1 54.97 258 ALA B CA 1
ATOM 4856 C C . ALA B 1 258 ? 22.703 -40.812 0.709 1 54.97 258 ALA B C 1
ATOM 4858 O O . ALA B 1 258 ? 23.75 -40.562 1.312 1 54.97 258 ALA B O 1
ATOM 4859 N N . ARG B 1 259 ? 22.359 -40.312 -0.441 1 50.16 259 ARG B N 1
ATOM 4860 C CA . ARG B 1 259 ? 23.25 -39.281 -1.015 1 50.16 259 ARG B CA 1
ATOM 4861 C C . ARG B 1 259 ? 22.984 -37.906 -0.398 1 50.16 259 ARG B C 1
ATOM 4863 O O . ARG B 1 259 ? 23.562 -36.906 -0.819 1 50.16 259 ARG B O 1
ATOM 4870 N N . GLY B 1 260 ? 22.281 -38 0.552 1 47.41 260 GLY B N 1
ATOM 4871 C CA . GLY B 1 260 ? 21.922 -36.75 1.181 1 47.41 260 GLY B CA 1
ATOM 4872 C C . GLY B 1 260 ? 21.109 -35.844 0.278 1 47.41 260 GLY B C 1
ATOM 4873 O O . GLY B 1 260 ? 21.031 -34.625 0.51 1 47.41 260 GLY B O 1
ATOM 4874 N N . GLU B 1 261 ? 21 -36.312 -0.782 1 47.16 261 GLU B N 1
ATOM 4875 C CA . GLU B 1 261 ? 20.188 -35.562 -1.719 1 47.16 261 GLU B CA 1
ATOM 4876 C C . GLU B 1 261 ? 18.781 -35.344 -1.172 1 47.16 261 GLU B C 1
ATOM 4878 O O . GLU B 1 261 ? 18.016 -36.281 -0.974 1 47.16 261 GLU B O 1
ATOM 4883 N N . MET B 1 262 ? 18.75 -34.656 -0.091 1 44.84 262 MET B N 1
ATOM 4884 C CA . MET B 1 262 ? 17.453 -34.125 0.309 1 44.84 262 MET B CA 1
ATOM 4885 C C . MET B 1 262 ? 16.719 -33.531 -0.884 1 44.84 262 MET B C 1
ATOM 4887 O O . MET B 1 262 ? 17.078 -32.469 -1.381 1 44.84 262 MET B O 1
ATOM 4891 N N . MET B 1 263 ? 16.75 -34.125 -2.008 1 47.16 263 MET B N 1
ATOM 4892 C CA . MET B 1 263 ? 15.883 -33.531 -3.014 1 47.16 263 MET B CA 1
ATOM 4893 C C . MET B 1 263 ? 14.656 -32.875 -2.365 1 47.16 263 MET B C 1
ATOM 4895 O O . MET B 1 263 ? 13.945 -33.531 -1.604 1 47.16 263 MET B O 1
ATOM 4899 N N . LEU B 1 264 ? 14.766 -31.75 -1.766 1 52.31 264 LEU B N 1
ATOM 4900 C CA . LEU B 1 264 ? 13.688 -30.938 -1.223 1 52.31 264 LEU B CA 1
ATOM 4901 C C . LEU B 1 264 ? 12.453 -30.984 -2.123 1 52.31 264 LEU B C 1
ATOM 4903 O O . LEU B 1 264 ? 12.336 -30.219 -3.072 1 52.31 264 LEU B O 1
ATOM 4907 N N . ASP B 1 265 ? 11.797 -32.25 -2.424 1 65.56 265 ASP B N 1
ATOM 4908 C CA . ASP B 1 265 ? 10.641 -32.719 -3.176 1 65.56 265 ASP B CA 1
ATOM 4909 C C . ASP B 1 265 ? 9.359 -32.031 -2.723 1 65.56 265 ASP B C 1
ATOM 4911 O O . ASP B 1 265 ? 9.266 -31.578 -1.58 1 65.56 265 ASP B O 1
ATOM 4915 N N . ASP B 1 266 ? 8.672 -31.469 -3.713 1 88.12 266 ASP B N 1
ATOM 4916 C CA . ASP B 1 266 ? 7.297 -31.031 -3.504 1 88.12 266 ASP B CA 1
ATOM 4917 C C . ASP B 1 266 ? 6.535 -32.031 -2.633 1 88.12 266 ASP B C 1
ATOM 4919 O O . ASP B 1 266 ? 6.762 -33.25 -2.721 1 88.12 266 ASP B O 1
ATOM 4923 N N . PRO B 1 267 ? 5.832 -31.578 -1.604 1 88.75 267 PRO B N 1
ATOM 4924 C CA . PRO B 1 267 ? 5.047 -32.469 -0.739 1 88.75 267 PRO B CA 1
ATOM 4925 C C . PRO B 1 267 ? 4.035 -33.312 -1.518 1 88.75 267 PRO B C 1
ATOM 4927 O O . PRO B 1 267 ? 3.645 -32.938 -2.627 1 88.75 267 PRO B O 1
ATOM 4930 N N . THR B 1 268 ? 3.666 -34.469 -0.922 1 86.94 268 THR B N 1
ATOM 4931 C CA . THR B 1 268 ? 2.676 -35.312 -1.562 1 86.94 268 THR B CA 1
ATOM 4932 C C . THR B 1 268 ? 1.364 -35.312 -0.783 1 86.94 268 THR B C 1
ATOM 4934 O O . THR B 1 268 ? 0.335 -35.781 -1.281 1 86.94 268 THR B O 1
ATOM 4937 N N . ASP B 1 269 ? 1.388 -34.719 0.368 1 89 269 ASP B N 1
ATOM 4938 C CA . ASP B 1 269 ? 0.233 -34.781 1.258 1 89 269 ASP B CA 1
ATOM 4939 C C . ASP B 1 269 ? -0.675 -33.562 1.067 1 89 269 ASP B C 1
ATOM 4941 O O . ASP B 1 269 ? -1.823 -33.562 1.518 1 89 269 ASP B O 1
ATOM 4945 N N . VAL B 1 270 ? -0.196 -32.5 0.438 1 92.88 270 VAL B N 1
ATOM 4946 C CA . VAL B 1 270 ? -0.979 -31.312 0.173 1 92.88 270 VAL B CA 1
ATOM 4947 C C . VAL B 1 270 ? -0.886 -30.953 -1.308 1 92.88 270 VAL B C 1
ATOM 4949 O O . VAL B 1 270 ? 0.073 -31.328 -1.985 1 92.88 270 VAL B O 1
ATOM 4952 N N . PRO B 1 271 ? -1.862 -30.219 -1.805 1 94.25 271 PRO B N 1
ATOM 4953 C CA . PRO B 1 271 ? -1.971 -30 -3.248 1 94.25 271 PRO B CA 1
ATOM 4954 C C . PRO B 1 271 ? -1.113 -28.828 -3.73 1 94.25 271 PRO B C 1
ATOM 4956 O O . PRO B 1 271 ? -1.608 -27.938 -4.43 1 94.25 271 PRO B O 1
ATOM 4959 N N . VAL B 1 272 ? 0.11 -28.797 -3.385 1 96.5 272 VAL B N 1
ATOM 4960 C CA . VAL B 1 272 ? 1.053 -27.797 -3.855 1 96.5 272 VAL B CA 1
ATOM 4961 C C . VAL B 1 272 ? 2.35 -28.469 -4.297 1 96.5 272 VAL B C 1
ATOM 4963 O O . VAL B 1 272 ? 2.715 -29.531 -3.785 1 96.5 272 VAL B O 1
ATOM 4966 N N . CYS B 1 273 ? 3.016 -27.984 -5.246 1 96.19 273 CYS B N 1
ATOM 4967 C CA . CYS B 1 273 ? 4.34 -28.422 -5.68 1 96.19 273 CYS B CA 1
ATOM 4968 C C . CYS B 1 273 ? 5.262 -27.219 -5.887 1 96.19 273 CYS B C 1
ATOM 4970 O O . CYS B 1 273 ? 5.691 -26.953 -7.012 1 96.19 273 CYS B O 1
ATOM 4972 N N . PRO B 1 274 ? 5.609 -26.5 -4.805 1 97.06 274 PRO B N 1
ATOM 4973 C CA . PRO B 1 274 ? 6.32 -25.219 -4.887 1 97.06 274 PRO B CA 1
ATOM 4974 C C . PRO B 1 274 ? 7.656 -25.344 -5.617 1 97.06 274 PRO B C 1
ATOM 4976 O O . PRO B 1 274 ? 8.055 -24.406 -6.332 1 97.06 274 PRO B O 1
ATOM 4979 N N . HIS B 1 275 ? 8.406 -26.406 -5.465 1 94.62 275 HIS B N 1
ATOM 4980 C CA . HIS B 1 275 ? 9.664 -26.547 -6.191 1 94.62 275 HIS B CA 1
ATOM 4981 C C . HIS B 1 275 ? 9.43 -26.594 -7.695 1 94.62 275 HIS B C 1
ATOM 4983 O O . HIS B 1 275 ? 10.039 -25.844 -8.453 1 94.62 275 HIS B O 1
ATOM 4989 N N . HIS B 1 276 ? 8.539 -27.469 -8.102 1 93.81 276 HIS B N 1
ATOM 4990 C CA . HIS B 1 276 ? 8.195 -27.562 -9.516 1 93.81 276 HIS B CA 1
ATOM 4991 C C . HIS B 1 276 ? 7.754 -26.219 -10.062 1 93.81 276 HIS B C 1
ATOM 4993 O O . HIS B 1 276 ? 8.195 -25.797 -11.141 1 93.81 276 HIS B O 1
ATOM 4999 N N . TRP B 1 277 ? 6.883 -25.516 -9.344 1 97 277 TRP B N 1
ATOM 5000 C CA . TRP B 1 277 ? 6.301 -24.25 -9.773 1 97 277 TRP B CA 1
ATOM 5001 C C . TRP B 1 277 ? 7.363 -23.156 -9.836 1 97 277 TRP B C 1
ATOM 5003 O O . TRP B 1 277 ? 7.18 -22.141 -10.508 1 97 277 TRP B O 1
ATOM 5013 N N . SER B 1 278 ? 8.461 -23.344 -9.141 1 95.75 278 SER B N 1
ATOM 5014 C CA . SER B 1 278 ? 9.461 -22.281 -9.047 1 95.75 278 SER B CA 1
ATOM 5015 C C . SER B 1 278 ? 10.469 -22.375 -10.195 1 95.75 278 SER B C 1
ATOM 5017 O O . SER B 1 278 ? 11.211 -21.422 -10.453 1 95.75 278 SER B O 1
ATOM 5019 N N . ILE B 1 279 ? 10.5 -23.516 -10.914 1 93.38 279 ILE B N 1
ATOM 5020 C CA . ILE B 1 279 ? 11.57 -23.812 -11.867 1 93.38 279 ILE B CA 1
ATOM 5021 C C . ILE B 1 279 ? 11.555 -22.781 -13 1 93.38 279 ILE B C 1
ATOM 5023 O O . ILE B 1 279 ? 12.562 -22.141 -13.281 1 93.38 279 ILE B O 1
ATOM 5027 N N . LYS B 1 280 ? 10.422 -22.609 -13.648 1 93.88 280 LYS B N 1
ATOM 5028 C CA . LYS B 1 280 ? 10.359 -21.703 -14.789 1 93.88 280 LYS B CA 1
ATOM 5029 C C . LYS B 1 280 ? 10.609 -20.266 -14.352 1 93.88 280 LYS B C 1
ATOM 5031 O O . LYS B 1 280 ? 11.195 -19.469 -15.102 1 93.88 280 LYS B O 1
ATOM 5036 N N . THR B 1 281 ? 10.086 -19.859 -13.156 1 95.5 281 THR B N 1
ATOM 5037 C CA . THR B 1 281 ? 10.336 -18.516 -12.633 1 95.5 281 THR B CA 1
ATOM 5038 C C . THR B 1 281 ? 11.828 -18.297 -12.383 1 95.5 281 THR B C 1
ATOM 5040 O O . THR B 1 281 ? 12.375 -17.25 -12.703 1 95.5 281 THR B O 1
ATOM 5043 N N . HIS B 1 282 ? 12.453 -19.281 -11.828 1 93.5 282 HIS B N 1
ATOM 5044 C CA . HIS B 1 282 ? 13.898 -19.234 -11.625 1 93.5 282 HIS B CA 1
ATOM 5045 C C . HIS B 1 282 ? 14.633 -19.047 -12.945 1 93.5 282 HIS B C 1
ATOM 5047 O O . HIS B 1 282 ? 15.594 -18.281 -13.031 1 93.5 282 HIS B O 1
ATOM 5053 N N . ASP B 1 283 ? 14.188 -19.734 -13.961 1 92.38 283 ASP B N 1
ATOM 5054 C CA . ASP B 1 283 ? 14.836 -19.703 -15.266 1 92.38 283 ASP B CA 1
ATOM 5055 C C . ASP B 1 283 ? 14.82 -18.297 -15.859 1 92.38 283 ASP B C 1
ATOM 5057 O O . ASP B 1 283 ? 15.656 -17.953 -16.688 1 92.38 283 ASP B O 1
ATOM 5061 N N . MET B 1 284 ? 13.914 -17.469 -15.453 1 92.69 284 MET B N 1
ATOM 5062 C CA . MET B 1 284 ? 13.812 -16.109 -15.953 1 92.69 284 MET B CA 1
ATOM 5063 C C . MET B 1 284 ? 15.047 -15.297 -15.586 1 92.69 284 MET B C 1
ATOM 5065 O O . MET B 1 284 ? 15.422 -14.359 -16.297 1 92.69 284 MET B O 1
ATOM 5069 N N . LEU B 1 285 ? 15.688 -15.648 -14.477 1 92.06 285 LEU B N 1
ATOM 5070 C CA . LEU B 1 285 ? 16.922 -14.977 -14.078 1 92.06 285 LEU B CA 1
ATOM 5071 C C . LEU B 1 285 ? 17.969 -15.078 -15.18 1 92.06 285 LEU B C 1
ATOM 5073 O O . LEU B 1 285 ? 18.656 -14.102 -15.477 1 92.06 285 LEU B O 1
ATOM 5077 N N . CYS B 1 286 ? 18 -16.203 -15.844 1 91.12 286 CYS B N 1
ATOM 5078 C CA . CYS B 1 286 ? 19.031 -16.469 -16.844 1 91.12 286 CYS B CA 1
ATOM 5079 C C . CYS B 1 286 ? 18.609 -15.93 -18.203 1 91.12 286 CYS B C 1
ATOM 5081 O O . CYS B 1 286 ? 19.438 -15.828 -19.125 1 91.12 286 CYS B O 1
ATOM 5083 N N . THR B 1 287 ? 17.422 -15.547 -18.344 1 89.44 287 THR B N 1
ATOM 5084 C CA . THR B 1 287 ? 16.953 -14.992 -19.609 1 89.44 287 THR B CA 1
ATOM 5085 C C . THR B 1 287 ? 16.891 -13.469 -19.547 1 89.44 287 THR B C 1
ATOM 5087 O O . THR B 1 287 ? 17.297 -12.789 -20.5 1 89.44 287 THR B O 1
ATOM 5090 N N . TYR B 1 288 ? 16.453 -12.914 -18.406 1 89.81 288 TYR B N 1
ATOM 5091 C CA . TYR B 1 288 ? 16.094 -11.5 -18.391 1 89.81 288 TYR B CA 1
ATOM 5092 C C . TYR B 1 288 ? 16.969 -10.719 -17.422 1 89.81 288 TYR B C 1
ATOM 5094 O O . TYR B 1 288 ? 16.938 -9.484 -17.391 1 89.81 288 TYR B O 1
ATOM 5102 N N . ILE B 1 289 ? 17.766 -11.336 -16.641 1 88.75 289 ILE B N 1
ATOM 5103 C CA . ILE B 1 289 ? 18.438 -10.602 -15.578 1 88.75 289 ILE B CA 1
ATOM 5104 C C . ILE B 1 289 ? 19.953 -10.758 -15.719 1 88.75 289 ILE B C 1
ATOM 5106 O O . ILE B 1 289 ? 20.656 -9.805 -16.062 1 88.75 289 ILE B O 1
ATOM 5110 N N . TRP B 1 290 ? 20.469 -11.984 -15.695 1 86.31 290 TRP B N 1
ATOM 5111 C CA . TRP B 1 290 ? 21.906 -12.203 -15.586 1 86.31 290 TRP B CA 1
ATOM 5112 C C . TRP B 1 290 ? 22.609 -11.875 -16.906 1 86.31 290 TRP B C 1
ATOM 5114 O O . TRP B 1 290 ? 23.719 -11.32 -16.891 1 86.31 290 TRP B O 1
ATOM 5124 N N . PRO B 1 291 ? 22 -12.109 -18.016 1 86.5 291 PRO B N 1
ATOM 5125 C CA . PRO B 1 291 ? 22.688 -11.805 -19.281 1 86.5 291 PRO B CA 1
ATOM 5126 C C . PRO B 1 291 ? 23 -10.32 -19.453 1 86.5 291 PRO B C 1
ATOM 5128 O O . PRO B 1 291 ? 23.797 -9.953 -20.312 1 86.5 291 PRO B O 1
ATOM 5131 N N . PHE B 1 292 ? 22.453 -9.461 -18.641 1 89 292 PHE B N 1
ATOM 5132 C CA . PHE B 1 292 ? 22.672 -8.023 -18.766 1 89 292 PHE B CA 1
ATOM 5133 C C . PHE B 1 292 ? 23.938 -7.605 -18.016 1 89 292 PHE B C 1
ATOM 5135 O O . PHE B 1 292 ? 24.344 -6.441 -18.078 1 89 292 PHE B O 1
ATOM 5142 N N . GLY B 1 293 ? 24.578 -8.5 -17.297 1 89.75 293 GLY B N 1
ATOM 5143 C CA . GLY B 1 293 ? 25.875 -8.289 -16.719 1 89.75 293 GLY B CA 1
ATOM 5144 C C . GLY B 1 293 ? 25.859 -7.355 -15.516 1 89.75 293 GLY B C 1
ATOM 5145 O O . GLY B 1 293 ? 26.859 -6.734 -15.18 1 89.75 293 GLY B O 1
ATOM 5146 N N . LEU B 1 294 ? 24.75 -7.188 -14.891 1 92.25 294 LEU B N 1
ATOM 5147 C CA . LEU B 1 294 ? 24.625 -6.336 -13.711 1 92.25 294 LEU B CA 1
ATOM 5148 C C . LEU B 1 294 ? 25.109 -7.066 -12.461 1 92.25 294 LEU B C 1
ATOM 5150 O O . LEU B 1 294 ? 24.672 -8.18 -12.18 1 92.25 294 LEU B O 1
ATOM 5154 N N . THR B 1 295 ? 26.062 -6.5 -11.75 1 93.19 295 THR B N 1
ATOM 5155 C CA . THR B 1 295 ? 26.609 -7.059 -10.523 1 93.19 295 THR B CA 1
ATOM 5156 C C . THR B 1 295 ? 26.703 -5.992 -9.438 1 93.19 295 THR B C 1
ATOM 5158 O O . THR B 1 295 ? 26.328 -4.84 -9.656 1 93.19 295 THR B O 1
ATOM 5161 N N . ASP B 1 296 ? 27.172 -6.383 -8.242 1 93.44 296 ASP B N 1
ATOM 5162 C CA . ASP B 1 296 ? 27.328 -5.445 -7.133 1 93.44 296 ASP B CA 1
ATOM 5163 C C . ASP B 1 296 ? 28.547 -4.535 -7.352 1 93.44 296 ASP B C 1
ATOM 5165 O O . ASP B 1 296 ? 28.781 -3.613 -6.566 1 93.44 296 ASP B O 1
ATOM 5169 N N . LYS B 1 297 ? 29.266 -4.723 -8.445 1 94.81 297 LYS B N 1
ATOM 5170 C CA . LYS B 1 297 ? 30.438 -3.92 -8.742 1 94.81 297 LYS B CA 1
ATOM 5171 C C . LYS B 1 297 ? 30.188 -3.008 -9.945 1 94.81 297 LYS B C 1
ATOM 5173 O O . LYS B 1 297 ? 31.016 -2.137 -10.25 1 94.81 297 LYS B O 1
ATOM 5178 N N . THR B 1 298 ? 29.156 -3.244 -10.609 1 95.25 298 THR B N 1
ATOM 5179 C CA . THR B 1 298 ? 28.859 -2.41 -11.766 1 95.25 298 THR B CA 1
ATOM 5180 C C . THR B 1 298 ? 28.266 -1.073 -11.336 1 95.25 298 THR B C 1
ATOM 5182 O O . THR B 1 298 ? 27.484 -1.012 -10.375 1 95.25 298 THR B O 1
ATOM 5185 N N . PRO B 1 299 ? 28.625 -0.009 -12.039 1 96 299 PRO B N 1
ATOM 5186 C CA . PRO B 1 299 ? 27.953 1.259 -11.75 1 96 299 PRO B CA 1
ATOM 5187 C C . PRO B 1 299 ? 26.453 1.195 -11.992 1 96 299 PRO B C 1
ATOM 5189 O O . PRO B 1 299 ? 26 0.475 -12.883 1 96 299 PRO B O 1
ATOM 5192 N N . PRO B 1 300 ? 25.703 1.915 -11.219 1 96.31 300 PRO B N 1
ATOM 5193 C CA . PRO B 1 300 ? 24.25 1.861 -11.383 1 96.31 300 PRO B CA 1
ATOM 5194 C C . PRO B 1 300 ? 23.797 2.297 -12.773 1 96.31 300 PRO B C 1
ATOM 5196 O O . PRO B 1 300 ? 24.047 3.436 -13.18 1 96.31 300 PRO B O 1
ATOM 5199 N N . ARG B 1 301 ? 23.156 1.456 -13.398 1 95.56 301 ARG B N 1
ATOM 5200 C CA . ARG B 1 301 ? 22.641 1.681 -14.742 1 95.56 301 ARG B CA 1
ATOM 5201 C C . ARG B 1 301 ? 21.141 1.953 -14.711 1 95.56 301 ARG B C 1
ATOM 5203 O O . ARG B 1 301 ? 20.406 1.328 -13.938 1 95.56 301 ARG B O 1
ATOM 5210 N N . GLU B 1 302 ? 20.641 2.891 -15.594 1 96.75 302 GLU B N 1
ATOM 5211 C CA . GLU B 1 302 ? 19.203 3.117 -15.75 1 96.75 302 GLU B CA 1
ATOM 5212 C C . GLU B 1 302 ? 18.516 1.918 -16.406 1 96.75 302 GLU B C 1
ATOM 5214 O O . GLU B 1 302 ? 18.938 1.462 -17.469 1 96.75 302 GLU B O 1
ATOM 5219 N N . LEU B 1 303 ? 17.422 1.446 -15.805 1 96.62 303 LEU B N 1
ATOM 5220 C CA . LEU B 1 303 ? 16.812 0.229 -16.328 1 96.62 303 LEU B CA 1
ATOM 5221 C C . LEU B 1 303 ? 15.477 0.538 -17 1 96.62 303 LEU B C 1
ATOM 5223 O O . LEU B 1 303 ? 14.93 -0.305 -17.719 1 96.62 303 LEU B O 1
ATOM 5227 N N . ASN B 1 304 ? 14.875 1.713 -16.703 1 95.94 304 ASN B N 1
ATOM 5228 C CA . ASN B 1 304 ? 13.688 2.107 -17.453 1 95.94 304 ASN B CA 1
ATOM 5229 C C . ASN B 1 304 ? 14.039 2.586 -18.859 1 95.94 304 ASN B C 1
ATOM 5231 O O . ASN B 1 304 ? 13.836 3.756 -19.188 1 95.94 304 ASN B O 1
ATOM 5235 N N . THR B 1 305 ? 14.5 1.681 -19.656 1 96.31 305 THR B N 1
ATOM 5236 C CA . THR B 1 305 ? 15.008 1.958 -20.984 1 96.31 305 THR B CA 1
ATOM 5237 C C . THR B 1 305 ? 14.445 0.958 -22 1 96.31 305 THR B C 1
ATOM 5239 O O . THR B 1 305 ? 13.852 -0.05 -21.609 1 96.31 305 THR B O 1
ATOM 5242 N N . VAL B 1 306 ? 14.664 1.218 -23.234 1 95.44 306 VAL B N 1
ATOM 5243 C CA . VAL B 1 306 ? 14.172 0.398 -24.328 1 95.44 306 VAL B CA 1
ATOM 5244 C C . VAL B 1 306 ? 14.836 -0.977 -24.297 1 95.44 306 VAL B C 1
ATOM 5246 O O . VAL B 1 306 ? 14.195 -1.991 -24.578 1 95.44 306 VAL B O 1
ATOM 5249 N N . ASP B 1 307 ? 16.031 -1.053 -23.875 1 93.38 307 ASP B N 1
ATOM 5250 C CA . ASP B 1 307 ? 16.797 -2.289 -23.984 1 93.38 307 ASP B CA 1
ATOM 5251 C C . ASP B 1 307 ? 16.578 -3.182 -22.766 1 93.38 307 ASP B C 1
ATOM 5253 O O . ASP B 1 307 ? 17.016 -4.332 -22.734 1 93.38 307 ASP B O 1
ATOM 5257 N N . TYR B 1 308 ? 15.859 -2.695 -21.797 1 95.38 308 TYR B N 1
ATOM 5258 C CA . TYR B 1 308 ? 15.633 -3.533 -20.625 1 95.38 308 TYR B CA 1
ATOM 5259 C C . TYR B 1 308 ? 14.148 -3.598 -20.266 1 95.38 308 TYR B C 1
ATOM 5261 O O . TYR B 1 308 ? 13.445 -4.516 -20.703 1 95.38 308 TYR B O 1
ATOM 5269 N N . ALA B 1 309 ? 13.656 -2.496 -19.609 1 96.44 309 ALA B N 1
ATOM 5270 C CA . ALA B 1 309 ? 12.281 -2.525 -19.125 1 96.44 309 ALA B CA 1
ATOM 5271 C C . ALA B 1 309 ? 11.297 -2.709 -20.281 1 96.44 309 ALA B C 1
ATOM 5273 O O . ALA B 1 309 ? 10.312 -3.432 -20.156 1 96.44 309 ALA B O 1
ATOM 5274 N N . ASP B 1 310 ? 11.516 -2.051 -21.406 1 96.06 310 ASP B N 1
ATOM 5275 C CA . ASP B 1 310 ? 10.594 -2.146 -22.531 1 96.06 310 ASP B CA 1
ATOM 5276 C C . ASP B 1 310 ? 10.547 -3.57 -23.078 1 96.06 310 ASP B C 1
ATOM 5278 O O . ASP B 1 310 ? 9.5 -4.027 -23.547 1 96.06 310 ASP B O 1
ATOM 5282 N N . ARG B 1 311 ? 11.664 -4.242 -23.094 1 94.25 311 ARG B N 1
ATOM 5283 C CA . ARG B 1 311 ? 11.695 -5.637 -23.531 1 94.25 311 ARG B CA 1
ATOM 5284 C C . ARG B 1 311 ? 10.875 -6.516 -22.594 1 94.25 311 ARG B C 1
ATOM 5286 O O . ARG B 1 311 ? 10.086 -7.352 -23.047 1 94.25 311 ARG B O 1
ATOM 5293 N N . VAL B 1 312 ? 11.062 -6.324 -21.312 1 95.88 312 VAL B N 1
ATOM 5294 C CA . VAL B 1 312 ? 10.328 -7.078 -20.297 1 95.88 312 VAL B CA 1
ATOM 5295 C C . VAL B 1 312 ? 8.828 -6.828 -20.453 1 95.88 312 VAL B C 1
ATOM 5297 O O . VAL B 1 312 ? 8.031 -7.766 -20.422 1 95.88 312 VAL B O 1
ATOM 5300 N N . ARG B 1 313 ? 8.5 -5.582 -20.719 1 96.25 313 ARG B N 1
ATOM 5301 C CA . ARG B 1 313 ? 7.102 -5.184 -20.844 1 96.25 313 ARG B CA 1
ATOM 5302 C C . ARG B 1 313 ? 6.5 -5.738 -22.141 1 96.25 313 ARG B C 1
ATOM 5304 O O . ARG B 1 313 ? 5.352 -6.191 -22.141 1 96.25 313 ARG B O 1
ATOM 5311 N N . ALA B 1 314 ? 7.246 -5.719 -23.188 1 96 314 ALA B N 1
ATOM 5312 C CA . ALA B 1 314 ? 6.766 -6.184 -24.5 1 96 314 ALA B CA 1
ATOM 5313 C C . ALA B 1 314 ? 6.418 -7.668 -24.453 1 96 314 ALA B C 1
ATOM 5315 O O . ALA B 1 314 ? 5.488 -8.109 -25.125 1 96 314 ALA B O 1
ATOM 5316 N N . GLU B 1 315 ? 7.18 -8.352 -23.656 1 96.12 315 GLU B N 1
ATOM 5317 C CA . GLU B 1 315 ? 6.961 -9.797 -23.578 1 96.12 315 GLU B CA 1
ATOM 5318 C C . GLU B 1 315 ? 5.996 -10.141 -22.438 1 96.12 315 GLU B C 1
ATOM 5320 O O . GLU B 1 315 ? 5.699 -11.312 -22.219 1 96.12 315 GLU B O 1
ATOM 5325 N N . LEU B 1 316 ? 5.457 -9.203 -21.672 1 97.81 316 LEU B N 1
ATOM 5326 C CA . LEU B 1 316 ? 4.473 -9.336 -20.609 1 97.81 316 LEU B CA 1
ATOM 5327 C C . LEU B 1 316 ? 4.957 -10.312 -19.531 1 97.81 316 LEU B C 1
ATOM 5329 O O . LEU B 1 316 ? 4.18 -11.133 -19.047 1 97.81 316 LEU B O 1
ATOM 5333 N N . ILE B 1 317 ? 6.242 -10.258 -19.281 1 97.06 317 ILE B N 1
ATOM 5334 C CA . ILE B 1 317 ? 6.867 -11.227 -18.391 1 97.06 317 ILE B CA 1
ATOM 5335 C C . ILE B 1 317 ? 6.316 -11.07 -16.984 1 97.06 317 ILE B C 1
ATOM 5337 O O . ILE B 1 317 ? 5.938 -12.055 -16.344 1 97.06 317 ILE B O 1
ATOM 5341 N N . VAL B 1 318 ? 6.266 -9.844 -16.453 1 97.62 318 VAL B N 1
ATOM 5342 C CA . VAL B 1 318 ? 5.797 -9.578 -15.102 1 97.62 318 VAL B CA 1
ATOM 5343 C C . VAL B 1 318 ? 4.309 -9.906 -15 1 97.62 318 VAL B C 1
ATOM 5345 O O . VAL B 1 318 ? 3.881 -10.594 -14.062 1 97.62 318 VAL B O 1
ATOM 5348 N N . GLU B 1 319 ? 3.529 -9.523 -15.984 1 98.44 319 GLU B N 1
ATOM 5349 C CA . GLU B 1 319 ? 2.096 -9.797 -16.031 1 98.44 319 GLU B CA 1
ATOM 5350 C C . GLU B 1 319 ? 1.819 -11.297 -15.984 1 98.44 319 GLU B C 1
ATOM 5352 O O . GLU B 1 319 ? 0.913 -11.75 -15.281 1 98.44 319 GLU B O 1
ATOM 5357 N N . LYS B 1 320 ? 2.582 -11.984 -16.719 1 98.56 320 LYS B N 1
ATOM 5358 C CA . LYS B 1 320 ? 2.379 -13.43 -16.766 1 98.56 320 LYS B CA 1
ATOM 5359 C C . LYS B 1 320 ? 2.678 -14.078 -15.414 1 98.56 320 LYS B C 1
ATOM 5361 O O . LYS B 1 320 ? 1.963 -14.984 -14.977 1 98.56 320 LYS B O 1
ATOM 5366 N N . GLN B 1 321 ? 3.717 -13.594 -14.766 1 98.44 321 GLN B N 1
ATOM 5367 C CA . GLN B 1 321 ? 4.043 -14.148 -13.461 1 98.44 321 GLN B CA 1
ATOM 5368 C C . GLN B 1 321 ? 2.953 -13.836 -12.438 1 98.44 321 GLN B C 1
ATOM 5370 O O . GLN B 1 321 ? 2.627 -14.672 -11.594 1 98.44 321 GLN B O 1
ATOM 5375 N N . LEU B 1 322 ? 2.416 -12.625 -12.492 1 98.75 322 LEU B N 1
ATOM 5376 C CA . LEU B 1 322 ? 1.294 -12.281 -11.625 1 98.75 322 LEU B CA 1
ATOM 5377 C C . LEU B 1 322 ? 0.096 -13.18 -11.906 1 98.75 322 LEU B C 1
ATOM 5379 O O . LEU B 1 322 ? -0.555 -13.656 -10.969 1 98.75 322 LEU B O 1
ATOM 5383 N N . ALA B 1 323 ? -0.154 -13.453 -13.156 1 98.88 323 ALA B N 1
ATOM 5384 C CA . ALA B 1 323 ? -1.252 -14.32 -13.578 1 98.88 323 ALA B CA 1
ATOM 5385 C C . ALA B 1 323 ? -1.054 -15.742 -13.078 1 98.88 323 ALA B C 1
ATOM 5387 O O . ALA B 1 323 ? -1.963 -16.328 -12.484 1 98.88 323 ALA B O 1
ATOM 5388 N N . ILE B 1 324 ? 0.116 -16.297 -13.289 1 98.81 324 ILE B N 1
ATOM 5389 C CA . ILE B 1 324 ? 0.427 -17.656 -12.883 1 98.81 324 ILE B CA 1
ATOM 5390 C C . ILE B 1 324 ? 0.291 -17.797 -11.375 1 98.81 324 ILE B C 1
ATOM 5392 O O . ILE B 1 324 ? -0.339 -18.734 -10.883 1 98.81 324 ILE B O 1
ATOM 5396 N N . GLY B 1 325 ? 0.853 -16.828 -10.688 1 98.69 325 GLY B N 1
ATOM 5397 C CA . GLY B 1 325 ? 0.747 -16.859 -9.234 1 98.69 325 GLY B CA 1
ATOM 5398 C C . GLY B 1 325 ? -0.687 -16.812 -8.742 1 98.69 325 GLY B C 1
ATOM 5399 O O . GLY B 1 325 ? -1.055 -17.562 -7.832 1 98.69 325 GLY B O 1
ATOM 5400 N N . GLY B 1 326 ? -1.471 -15.945 -9.312 1 98.88 326 GLY B N 1
ATOM 5401 C CA . GLY B 1 326 ? -2.875 -15.859 -8.938 1 98.88 326 GLY B CA 1
ATOM 5402 C C . GLY B 1 326 ? -3.646 -17.125 -9.227 1 98.88 326 GLY B C 1
ATOM 5403 O O . GLY B 1 326 ? -4.43 -17.594 -8.391 1 98.88 326 GLY B O 1
ATOM 5404 N N . MET B 1 327 ? -3.422 -17.703 -10.367 1 98.81 327 MET B N 1
ATOM 5405 C CA . MET B 1 327 ? -4.133 -18.922 -10.75 1 98.81 327 MET B CA 1
ATOM 5406 C C . MET B 1 327 ? -3.723 -20.094 -9.867 1 98.81 327 MET B C 1
ATOM 5408 O O . MET B 1 327 ? -4.562 -20.906 -9.492 1 98.81 327 MET B O 1
ATOM 5412 N N . ARG B 1 328 ? -2.461 -20.188 -9.555 1 98.75 328 ARG B N 1
ATOM 5413 C CA . ARG B 1 328 ? -1.999 -21.25 -8.664 1 98.75 328 ARG B CA 1
ATOM 5414 C C . ARG B 1 328 ? -2.572 -21.078 -7.262 1 98.75 328 ARG B C 1
ATOM 5416 O O . ARG B 1 328 ? -2.984 -22.047 -6.633 1 98.75 328 ARG B O 1
ATOM 5423 N N . LEU B 1 329 ? -2.596 -19.828 -6.809 1 98.81 329 LEU B N 1
ATOM 5424 C CA . LEU B 1 329 ? -3.207 -19.578 -5.512 1 98.81 329 LEU B CA 1
ATOM 5425 C C . LEU B 1 329 ? -4.676 -19.984 -5.508 1 98.81 329 LEU B C 1
ATOM 5427 O O . LEU B 1 329 ? -5.145 -20.625 -4.562 1 98.81 329 LEU B O 1
ATOM 5431 N N . ALA B 1 330 ? -5.41 -19.656 -6.562 1 98.81 330 ALA B N 1
ATOM 5432 C CA . ALA B 1 330 ? -6.812 -20.047 -6.676 1 98.81 330 ALA B CA 1
ATOM 5433 C C . ALA B 1 330 ? -6.953 -21.562 -6.629 1 98.81 330 ALA B C 1
ATOM 5435 O O . ALA B 1 330 ? -7.801 -22.094 -5.906 1 98.81 330 ALA B O 1
ATOM 5436 N N . ALA B 1 331 ? -6.117 -22.25 -7.395 1 98.56 331 ALA B N 1
ATOM 5437 C CA . ALA B 1 331 ? -6.188 -23.703 -7.465 1 98.56 331 ALA B CA 1
ATOM 5438 C C . ALA B 1 331 ? -5.941 -24.328 -6.094 1 98.56 331 ALA B C 1
ATOM 5440 O O . ALA B 1 331 ? -6.66 -25.25 -5.688 1 98.56 331 ALA B O 1
ATOM 5441 N N . VAL B 1 332 ? -4.973 -23.844 -5.402 1 98.5 332 VAL B N 1
ATOM 5442 C CA . VAL B 1 332 ? -4.625 -24.375 -4.086 1 98.5 332 VAL B CA 1
ATOM 5443 C C . VAL B 1 332 ? -5.777 -24.125 -3.113 1 98.5 332 VAL B C 1
ATOM 5445 O O . VAL B 1 332 ? -6.227 -25.047 -2.426 1 98.5 332 VAL B O 1
ATOM 5448 N N . LEU B 1 333 ? -6.289 -22.906 -3.082 1 98.62 333 LEU B N 1
ATOM 5449 C CA . LEU B 1 333 ? -7.355 -22.578 -2.148 1 98.62 333 LEU B CA 1
ATOM 5450 C C . LEU B 1 333 ? -8.625 -23.344 -2.473 1 98.62 333 LEU B C 1
ATOM 5452 O O . LEU B 1 333 ? -9.336 -23.797 -1.567 1 98.62 333 LEU B O 1
ATOM 5456 N N . ASN B 1 334 ? -8.953 -23.516 -3.75 1 98.44 334 ASN B N 1
ATOM 5457 C CA . ASN B 1 334 ? -10.094 -24.328 -4.145 1 98.44 334 ASN B CA 1
ATOM 5458 C C . ASN B 1 334 ? -9.922 -25.781 -3.693 1 98.44 334 ASN B C 1
ATOM 5460 O O . ASN B 1 334 ? -10.891 -26.422 -3.281 1 98.44 334 ASN B O 1
ATOM 5464 N N . SER B 1 335 ? -8.742 -26.25 -3.77 1 97.31 335 SER B N 1
ATOM 5465 C CA . SER B 1 335 ? -8.469 -27.641 -3.396 1 97.31 335 SER B CA 1
ATOM 5466 C C . SER B 1 335 ? -8.648 -27.859 -1.897 1 97.31 335 SER B C 1
ATOM 5468 O O . SER B 1 335 ? -9.195 -28.875 -1.473 1 97.31 335 SER B O 1
ATOM 5470 N N . VAL B 1 336 ? -8.234 -26.891 -1.095 1 97.25 336 VAL B N 1
ATOM 5471 C CA . VAL B 1 336 ? -8.164 -27.141 0.34 1 97.25 336 VAL B CA 1
ATOM 5472 C C . VAL B 1 336 ? -9.43 -26.609 1.018 1 97.25 336 VAL B C 1
ATOM 5474 O O . VAL B 1 336 ? -9.805 -27.094 2.092 1 97.25 336 VAL B O 1
ATOM 5477 N N . LEU B 1 337 ? -10.125 -25.703 0.394 1 97.06 337 LEU B N 1
ATOM 5478 C CA . LEU B 1 337 ? -11.266 -25.094 1.066 1 97.06 337 LEU B CA 1
ATOM 5479 C C . LEU B 1 337 ? -12.555 -25.359 0.311 1 97.06 337 LEU B C 1
ATOM 5481 O O . LEU B 1 337 ? -13.648 -25.188 0.855 1 97.06 337 LEU B O 1
ATOM 5485 N N . GLY B 1 338 ? -12.461 -25.75 -0.96 1 96.75 338 GLY B N 1
ATOM 5486 C CA . GLY B 1 338 ? -13.641 -25.906 -1.799 1 96.75 338 GLY B CA 1
ATOM 5487 C C . GLY B 1 338 ? -14.383 -27.203 -1.556 1 96.75 338 GLY B C 1
ATOM 5488 O O . GLY B 1 338 ? -13.781 -28.203 -1.147 1 96.75 338 GLY B O 1
ATOM 5489 N N . HIS B 1 339 ? -15.648 -27.172 -1.866 1 96.75 339 HIS B N 1
ATOM 5490 C CA . HIS B 1 339 ? -16.453 -28.391 -1.785 1 96.75 339 HIS B CA 1
ATOM 5491 C C . HIS B 1 339 ? -16.109 -29.359 -2.912 1 96.75 339 HIS B C 1
ATOM 5493 O O . HIS B 1 339 ? -15.867 -28.938 -4.043 1 96.75 339 HIS B O 1
ATOM 5499 N N . GLU B 1 340 ? -16.219 -30.609 -2.59 1 94.62 340 GLU B N 1
ATOM 5500 C CA . GLU B 1 340 ? -15.867 -31.656 -3.553 1 94.62 340 GLU B CA 1
ATOM 5501 C C . GLU B 1 340 ? -16.797 -31.609 -4.77 1 94.62 340 GLU B C 1
ATOM 5503 O O . GLU B 1 340 ? -16.344 -31.812 -5.898 1 94.62 340 GLU B O 1
ATOM 5508 N N . ASP B 1 341 ? -17.984 -31.359 -4.598 1 95.44 341 ASP B N 1
ATOM 5509 C CA . ASP B 1 341 ? -18.938 -31.328 -5.691 1 95.44 341 ASP B CA 1
ATOM 5510 C C . ASP B 1 341 ? -18.625 -30.188 -6.668 1 95.44 341 ASP B C 1
ATOM 5512 O O . ASP B 1 341 ? -18.781 -30.344 -7.879 1 95.44 341 ASP B O 1
ATOM 5516 N N . GLU B 1 342 ? -18.234 -29.078 -6.105 1 95 342 GLU B N 1
ATOM 5517 C CA . GLU B 1 342 ? -17.875 -27.953 -6.961 1 95 342 GLU B CA 1
ATOM 5518 C C . GLU B 1 342 ? -16.594 -28.234 -7.73 1 95 342 GLU B C 1
ATOM 5520 O O . GLU B 1 342 ? -16.484 -27.891 -8.906 1 95 342 GLU B O 1
ATOM 5525 N N . ARG B 1 343 ? -15.695 -28.859 -7.066 1 93.88 343 ARG B N 1
ATOM 5526 C CA . ARG B 1 343 ? -14.445 -29.203 -7.73 1 93.88 343 ARG B CA 1
ATOM 5527 C C . ARG B 1 343 ? -14.68 -30.188 -8.875 1 93.88 343 ARG B C 1
ATOM 5529 O O . ARG B 1 343 ? -14.031 -30.094 -9.922 1 93.88 343 ARG B O 1
ATOM 5536 N N . ALA B 1 344 ? -15.57 -31.094 -8.656 1 93.12 344 ALA B N 1
ATOM 5537 C CA . ALA B 1 344 ? -15.914 -32.031 -9.703 1 93.12 344 ALA B CA 1
ATOM 5538 C C . ALA B 1 344 ? -16.594 -31.359 -10.883 1 93.12 344 ALA B C 1
ATOM 5540 O O . ALA B 1 344 ? -16.375 -31.734 -12.039 1 93.12 344 ALA B O 1
ATOM 5541 N N . ARG B 1 345 ? -17.297 -30.391 -10.586 1 92 345 ARG B N 1
ATOM 5542 C CA . ARG B 1 345 ? -18.078 -29.703 -11.602 1 92 345 ARG B CA 1
ATOM 5543 C C . ARG B 1 345 ? -17.234 -28.703 -12.375 1 92 345 ARG B C 1
ATOM 5545 O O . ARG B 1 345 ? -17.312 -28.609 -13.602 1 92 345 ARG B O 1
ATOM 5552 N N . TYR B 1 346 ? -16.375 -27.922 -11.641 1 91.75 346 TYR B N 1
ATOM 5553 C CA . TYR B 1 346 ? -15.734 -26.781 -12.266 1 91.75 346 TYR B CA 1
ATOM 5554 C C . TYR B 1 346 ? -14.242 -27.031 -12.453 1 91.75 346 TYR B C 1
ATOM 5556 O O . TYR B 1 346 ? -13.57 -26.312 -13.195 1 91.75 346 TYR B O 1
ATOM 5564 N N . GLY B 1 347 ? -13.688 -28.047 -11.789 1 91.5 347 GLY B N 1
ATOM 5565 C CA . GLY B 1 347 ? -12.25 -28.281 -11.836 1 91.5 347 GLY B CA 1
ATOM 5566 C C . GLY B 1 347 ? -11.484 -27.531 -10.766 1 91.5 347 GLY B C 1
ATOM 5567 O O . GLY B 1 347 ? -12.055 -27.156 -9.742 1 91.5 347 GLY B O 1
ATOM 5568 N N . ALA B 1 348 ? -10.203 -27.391 -11.016 1 91.62 348 ALA B N 1
ATOM 5569 C CA . ALA B 1 348 ? -9.312 -26.828 -10 1 91.62 348 ALA B CA 1
ATOM 5570 C C . ALA B 1 348 ? -9.547 -25.328 -9.82 1 91.62 348 ALA B C 1
ATOM 5572 O O . ALA B 1 348 ? -9.305 -24.781 -8.742 1 91.62 348 ALA B O 1
ATOM 5573 N N . VAL B 1 349 ? -9.945 -24.672 -10.922 1 95.06 349 VAL B N 1
ATOM 5574 C CA . VAL B 1 349 ? -10.242 -23.25 -10.867 1 95.06 349 VAL B CA 1
ATOM 5575 C C . VAL B 1 349 ? -11.492 -22.953 -11.695 1 95.06 349 VAL B C 1
ATOM 5577 O O . VAL B 1 349 ? -11.812 -23.688 -12.633 1 95.06 349 VAL B O 1
ATOM 5580 N N . LEU B 1 350 ? -12.195 -21.953 -11.297 1 90.88 350 LEU B N 1
ATOM 5581 C CA . LEU B 1 350 ? -13.305 -21.469 -12.109 1 90.88 350 LEU B CA 1
ATOM 5582 C C . LEU B 1 350 ? -12.781 -20.703 -13.328 1 90.88 350 LEU B C 1
ATOM 5584 O O . LEU B 1 350 ? -12.531 -19.5 -13.25 1 90.88 350 LEU B O 1
ATOM 5588 N N . PHE B 1 351 ? -12.586 -21.406 -14.32 1 87.81 351 PHE B N 1
ATOM 5589 C CA . PHE B 1 351 ? -12 -20.906 -15.555 1 87.81 351 PHE B CA 1
ATOM 5590 C C . PHE B 1 351 ? -12.703 -21.5 -16.766 1 87.81 351 PHE B C 1
ATOM 5592 O O . PHE B 1 351 ? -12.492 -22.672 -17.125 1 87.81 351 PHE B O 1
ATOM 5599 N N . GLU B 1 352 ? -13.695 -20.75 -17.266 1 81.5 352 GLU B N 1
ATOM 5600 C CA . GLU B 1 352 ? -14.414 -21.172 -18.469 1 81.5 352 GLU B CA 1
ATOM 5601 C C . GLU B 1 352 ? -14.141 -20.234 -19.641 1 81.5 352 GLU B C 1
ATOM 5603 O O . GLU B 1 352 ? -14.414 -19.047 -19.562 1 81.5 352 GLU B O 1
ATOM 5608 N N . VAL B 1 353 ? -13.492 -20.75 -20.594 1 71.56 353 VAL B N 1
ATOM 5609 C CA . VAL B 1 353 ? -13.172 -19.953 -21.766 1 71.56 353 VAL B CA 1
ATOM 5610 C C . VAL B 1 353 ? -14.32 -20.016 -22.781 1 71.56 353 VAL B C 1
ATOM 5612 O O . VAL B 1 353 ? -15.016 -21.031 -22.859 1 71.56 353 VAL B O 1
#

Nearest PDB structures (foldseek):
  4cxp-assembly1_A  TM=8.566E-01  e=1.940E-12  Arabidopsis thaliana
  5fbg-assembly2_B  TM=8.293E-01  e=1.358E-12  Aspergillus oryzae RIB40
  7qta-assembly2_B  TM=8.382E-01  e=2.218E-12  Aspergillus oryzae RIB40
  1ak0-assembly1_A  TM=8.245E-01  e=7.212E-11  Penicillium citrinum
  8qjm-assembly1_A  TM=7.611E-01  e=1.255E-09  Stenotrophomonas maltophilia

Sequence (706 aa):
MRLSRAFAVELAVFATPVFCWGQYGHEITATIAEAHLLPSTRQAICQLLPGTFKCHLAGVAAWPDVIKQDPENHKYNNLHYVNERKTDIPRKCDDFGASGWTSNQNILTAIANRTRDIVSTDPSVHDEALRFLVHFLGDLHQPFHLAGLYLGGNNVKVRWNDRVTNLHAVWDESLVNHMIIHTTTHTSPLPTTSSTPARERERNIRIEDALRGSIYDAYTRSIIVDGIYGRWASEVEQWISCPQAPALSLQDAQIRMARGEMMLDDPTDVPVCPHHWSIKTHDMLCTYIWPFGLTDKTPPRELNTVDYADRVRAELIVEKQLAIGGMRLAAVLNSVLGHEDERARYGAVLFEVMRLSRAFAVELAVFATPVFCWGQYGHEITATIAEAHLLPSTRQAICQLLPGTFKCHLAGVAAWPDVIKQDPENHKYNNLHYVNERKTDIPRKCDDFGASGWTSNQNILTAIANRTRDIVSTDPSVHDEALRFLVHFLGDLHQPFHLAGLYLGGNNVKVRWNDRVTNLHAVWDESLVNHMIIHTTTHTSPLPTTSSTPARERERNIRIEDALRGSIYDAYTRSIIVDGIYGRWASEVEQWISCPQAPALSLQDAQIRMARGEMMLDDPTDVPVCPHHWSIKTHDMLCTYIWPFGLTDKTPPRELNTVDYADRVRAELIVEKQLAIGGMRLAAVLNSVLGHEDERARYGAVLFEV

Foldseek 3Di:
DPPPPPPPPPPPPPQPQLCFQPLVLLLLLQLLLQLWADPQLLVLQCVLDPCVCVSALSVLRCVLVVCCVDPVNVLCRQLLAWEAPDADDDLALPPQQQRHTPDPNYVLVLLVVLLCVCLDPDSVCNNVSSSSNSNSLSSLLQQLSYYCHCHSFQLFWADEPRHIGTPSCCSRYVLLVVCLVPQDAQPDQDDQDPVDPPVSNSSSVSSVVNDDPDSNSSVSCCLVVCNCVNPCVVPLVVLQDDDDPDPPDPVNVVVCVVVVVCSVAQDPPARDGSVVNNSVSNRVCSVQNPVVPTHSPDDHYHQPDCVHSVVCVVVCSSSVSSNSSSSNSSLRSCVSRNDPVSCVVCNSINRDD/DPPPPPPPPPPPPPQPQLCFQPLVLLLLLQLLLQLWADPQLLVLQCVLDPCVCVSALSVLRCVLVVCCVDPVNVLCRQLLAWEAPDADDPLALPPQQQRHTPDPNYVLVLLVVLLCVCLDPDSVCNNVSSSSNSHSLSSLLQQLSYYCHCHSFQLFWADEPRHIGTPSCCSRYVLLVVCLVPQDAQPDQDDQDPVDPPVSNSSSVSSVVNDDPDSNSSVSCCLVVCNCVNPCVVPLVVLQDDDPPDPPDPVNVVVCVVVVVVVVAQDDVARDGSVVNNSVSNRVCSVQNPVVPTHSPDDHYHQPDCVHSVVCVVVCSSSVSSNSSSSNSSLRSCVSRNDPVSCVVCNSINDDD

Organism: NCBI:txid456999

Solvent-accessible surface area (backbone atoms only — not comparable to full-atom values): 37984 Å² total; per-residue (Å²): 136,82,80,78,79,78,80,78,75,76,74,76,75,76,72,68,70,74,71,50,47,28,60,62,49,19,23,46,14,28,27,51,10,56,36,19,38,41,71,52,19,48,53,47,47,37,68,52,42,55,73,78,44,71,56,44,56,35,74,38,16,43,47,61,71,58,51,38,62,39,79,93,32,47,82,54,56,47,34,56,26,41,30,46,54,66,68,68,80,55,86,57,57,68,65,80,52,74,71,26,59,73,52,81,64,11,30,54,50,42,45,54,51,25,53,51,35,52,67,42,91,53,71,89,42,28,45,61,19,48,34,46,38,52,26,43,41,34,24,54,43,37,43,46,33,53,33,47,54,56,66,20,26,58,50,18,44,22,20,52,65,84,34,81,48,26,48,30,47,38,72,22,32,49,58,54,44,50,43,39,50,65,50,80,51,55,74,50,75,67,67,62,50,88,87,38,59,67,71,57,17,54,50,30,46,36,42,56,67,41,49,84,83,52,76,46,43,24,41,46,43,41,41,46,55,54,29,51,68,44,81,39,43,90,47,50,69,66,65,60,57,64,82,76,72,69,81,64,49,70,65,56,53,50,50,34,52,73,66,59,45,58,62,81,66,49,59,86,88,51,87,54,35,52,52,71,67,29,45,68,35,37,33,43,39,45,68,74,45,55,76,73,67,76,38,71,81,46,77,63,45,73,40,78,35,71,90,43,42,47,49,46,56,72,66,40,51,66,53,46,30,37,49,49,24,4,49,35,47,13,28,38,46,23,66,70,52,30,48,69,68,55,37,72,71,52,44,60,38,55,72,84,130,135,86,81,77,79,78,78,78,77,78,75,74,75,75,73,68,70,73,71,52,48,29,60,61,50,19,23,45,13,30,27,52,10,56,35,20,40,39,73,52,19,49,51,48,45,37,69,51,42,56,74,78,43,70,57,43,54,34,73,37,15,44,48,62,69,60,50,37,61,39,80,93,31,47,81,53,56,47,33,56,26,42,31,46,53,64,68,67,80,54,88,55,57,69,65,81,55,74,70,28,60,73,54,81,64,13,29,55,49,41,46,54,50,23,54,51,36,52,67,44,91,53,73,87,43,27,45,62,19,48,33,46,37,52,26,42,40,36,25,53,41,37,44,46,32,52,33,45,56,55,68,21,27,59,50,19,45,21,20,51,65,86,34,81,47,26,50,30,48,37,73,23,32,50,58,54,46,51,43,37,50,65,50,81,52,55,72,50,73,66,67,62,51,88,88,38,58,66,71,58,18,55,51,29,47,37,44,56,68,41,50,82,82,50,77,47,43,24,40,47,44,41,42,44,56,54,30,51,67,43,80,39,42,88,47,49,68,66,64,60,58,65,81,76,73,69,82,62,50,71,64,56,53,48,51,34,53,73,66,59,43,61,67,82,65,48,58,85,89,52,87,54,34,52,51,69,66,29,44,68,34,37,33,42,40,46,68,75,46,54,77,73,68,77,37,70,81,44,75,62,46,73,40,78,35,71,90,43,43,46,48,45,56,73,66,40,51,67,54,48,30,38,48,48,24,3,49,35,47,12,28,39,46,24,67,72,51,29,48,67,68,54,37,72,72,52,45,59,38,54,73,85,129

Radius of gyration: 27.09 Å; Cα contacts (8 Å, |Δi|>4): 1097; chains: 2; bounding box: 100×81×62 Å

Secondary structure (DSSP, 8-state):
--------------------S-HHHHHHHHHHHHTT--HHHHHHHHHHS-GGGTT-SGGGTTHHHHHTTSGGGGGGGGGG---BS--S--SS--STTTT-BS-SSSHHHHHHHHHHHHTSS-GGGHHHHHHHHHHHHHHTTSGGGG--TTTTTTTSEEEETTEEEEHHHIIIIIHHHHHHHH--SS-SPPP-STTS-HHHHHHHHHHHHH--S-TTHHHHHHIIIIIIIIITGGGHHHHT---------HHHHHHHHHTT-------SSSS--HHHHHHHHHHHIIIIIGGG---TTSPPEE-SSTTTHHHHHHTTHHHHHHHHHHHHHHHHHHHHHS-HHHHHHH-SS----/--------------------S-HHHHHHHHHHHHTT--HHHHHHHHHHS-GGGTT-SGGGTTHHHHHTTSGGGGGGGGGG---BS--S--SS--STTTT-BS-SSSHHHHHHHHHHHHTSS-GGGHHHHHHHHHHHHHHTTSGGGG--TTTTTTTSEEEETTEEEEHHHIIIIIHHHHHHHH--SS-SPPP-STTS-HHHHHHHHHHHHH--S-TTHHHHHHIIIIIIIIITGGGHHHHT---------HHHHHHHHHTT-------SSSS--HHHHHHHHHHHIIIIIGGG---TTSPPEE-SSTTTHHHHHHTTHHHHHHHHHHHHHHHHHHHHHS-HHHHHHH-SS----

pLDDT: mean 87.55, std 17.15, range [29.3, 98.88]